Protein AF-A0A0M3ILW9-F1 (afdb_monomer)

Secondary structure (DSSP, 8-state):
-HHHHHHTS-TTT--S-------TTHHHHHH---HHHHHHHHHHHHHHHHHHHHHHHHTT-TTT--EEEE-S---EE--EEEEGGGTS--TTEEEE-BSEEEEEESS-SS-HHHHHHHHTTTTTTSSEEEE-TTTS-GGG---S-TTS-SEEEEEPTTEEEESSGGG----SEE--S-TTSGGGPPPEEEESTTBPTT-------GGGHHHHHHHTT--SSS--TTS--S----SS-TTTTGGGBSSPPP---PPPPEEPEE--BTTB-PPP-EEE-STT-HHHHHHHHHHHHHSPPPPP-TTEEE-TTT--EEEEEETTEEEEEESSSTT-----EEEEEEGGGGSPP--GGGG--EEETTT---HHHHHHHHHHHHHTTEEEEE--S-TT-TTTTBGGGEEEEEHHHIIIIIHHHHHHHHHHHHHHSEEEEEEEEE--SS-SSSPPPHHHHHHH--STTGGG--SEEEEEEEEETT--B-TTSSSBSSGGGEEEEEEEEE--S--SS---HHHHHHHTB--HHHHHHHH-EEES--TTTS-HHHHHHHHH----S----

Sequence (561 aa):
MQIVEWLSLPKEERPHLIMAYFNQPDTIGHFRQLEQELDAQLIELDHLLNDLFTSLYSKDLLSCINILIVSDHGMQKLERRYYLNEYINTTGMIISSGVIARIRLADSGITLDELKQHFRCSNNGTQYRIYDNMHIPKRYHYAHSDRIGDLILEGMPGVILFGDKGSDVGVVADHGYDYLADSMHAIFYARGPDIKPKSLIEPFQNVELFNLIIDINSDIFSTDLLGLPNIFPNNGTYGRLHEVLINPPKKITHRQSMQLYKCSANGQSRPPRMTSCDIGCEKVAEEVTSSLSACPSVPSLNVTGFYPDVISYCHVSLCPVTVLLSMSRLDAHSLTIYEPLSVIDMQPQRSEVQMCTFLYDQFSVDCEQWNTKRYIATASRLRYHSLFTNTHSKYNNIDRVQTLLFDSFINGPFAHLQNLTQMCIRKYGRLMVITGNIFDYDNNGIADSNDVFRREVDGELLRERPSHIFRILLRCNDSRWSADNQTCRDVSETRALAFILPNVPDDLNCLEPMEYLFVNTARIRDIELLTGLEFFIDRNRYDENVAVRMRTYIQQNLWEC

Organism: Ascaris lumbricoides (NCBI:txid6252)

Radius of gyration: 26.8 Å; Cα contacts (8 Å, |Δi|>4): 1007; chains: 1; bounding box: 79×52×72 Å

Nearest PDB structures (foldseek):
  9ent-assembly1_A  TM=8.151E-01  e=5.413E-33  Rattus norvegicus
  6wfj-assembly2_BcB  TM=8.238E-01  e=2.172E-32  Homo sapiens
  6wet-assembly2_BaB  TM=8.317E-01  e=8.225E-32  Homo sapiens
  6wew-assembly2_BaB  TM=8.071E-01  e=2.172E-32  Homo sapiens
  6weu-assembly2_BbB  TM=8.023E-01  e=3.257E-32  Homo sapiens

Structure (mmCIF, N/CA/C/O backbone):
data_AF-A0A0M3ILW9-F1
#
_entry.id   AF-A0A0M3ILW9-F1
#
loop_
_atom_site.group_PDB
_atom_site.id
_atom_site.type_symbol
_atom_site.label_atom_id
_atom_site.label_alt_id
_atom_site.label_comp_id
_atom_site.label_asym_id
_atom_site.label_entity_id
_atom_site.label_seq_id
_atom_site.pdbx_PDB_ins_code
_atom_site.Cartn_x
_atom_site.Cartn_y
_atom_site.Cartn_z
_atom_site.occupancy
_atom_site.B_iso_or_equiv
_atom_site.auth_seq_id
_atom_site.auth_comp_id
_atom_site.auth_asym_id
_atom_site.auth_atom_id
_atom_site.pdbx_PDB_model_num
ATOM 1 N N . MET A 1 1 ? -36.912 -5.593 23.722 1.00 84.56 1 MET A N 1
ATOM 2 C CA . MET A 1 1 ? -35.552 -5.291 23.215 1.00 84.56 1 MET A CA 1
ATOM 3 C C . MET A 1 1 ? -35.726 -4.436 21.974 1.00 84.56 1 MET A C 1
ATOM 5 O O . MET A 1 1 ? -36.357 -4.890 21.023 1.00 84.56 1 MET A O 1
ATOM 9 N N . GLN A 1 2 ? -35.187 -3.215 21.997 1.00 93.50 2 GLN A N 1
ATOM 10 C CA . GLN A 1 2 ? -35.530 -2.132 21.066 1.00 93.50 2 GLN A CA 1
ATOM 11 C C . GLN A 1 2 ? -35.416 -2.505 19.575 1.00 93.50 2 GLN A C 1
ATOM 13 O O . GLN A 1 2 ? -36.293 -2.151 18.792 1.00 93.50 2 GLN A O 1
ATOM 18 N N . ILE A 1 3 ? -34.385 -3.267 19.186 1.00 95.31 3 ILE A N 1
ATOM 19 C CA . ILE A 1 3 ? -34.178 -3.717 17.795 1.00 95.31 3 ILE A CA 1
ATOM 20 C C . ILE A 1 3 ? -35.387 -4.513 17.281 1.00 95.31 3 ILE A C 1
ATOM 22 O O . ILE A 1 3 ? -35.887 -4.264 16.186 1.00 95.31 3 ILE A O 1
ATOM 26 N N . VAL A 1 4 ? -35.890 -5.454 18.084 1.00 94.19 4 VAL A N 1
ATOM 27 C CA . VAL A 1 4 ? -37.041 -6.296 17.715 1.00 94.19 4 VAL A CA 1
ATOM 28 C C . VAL A 1 4 ? -38.329 -5.479 17.678 1.00 94.19 4 VAL A C 1
ATOM 30 O O . VAL A 1 4 ? -39.186 -5.733 16.834 1.00 94.19 4 VAL A O 1
ATOM 33 N N . GLU A 1 5 ? -38.465 -4.485 18.554 1.00 94.44 5 GLU A N 1
ATOM 34 C CA . GLU A 1 5 ? -39.609 -3.568 18.553 1.00 94.44 5 GLU A CA 1
ATOM 35 C C . GLU A 1 5 ? -39.641 -2.727 17.274 1.00 94.44 5 GLU A C 1
ATOM 37 O O . GLU A 1 5 ? -40.677 -2.682 16.615 1.00 94.44 5 GLU A O 1
ATOM 42 N N . TRP A 1 6 ? -38.503 -2.161 16.856 1.00 96.06 6 TRP A N 1
ATOM 43 C CA . TRP A 1 6 ? -38.390 -1.439 15.585 1.00 96.06 6 TRP A CA 1
ATOM 44 C C . TRP A 1 6 ? -38.726 -2.318 14.381 1.00 96.06 6 TRP A C 1
ATOM 46 O O . TRP A 1 6 ? -39.515 -1.915 13.530 1.00 96.06 6 TRP A O 1
ATOM 56 N N . LEU A 1 7 ? -38.202 -3.546 14.329 1.00 94.44 7 LEU A N 1
ATOM 57 C CA . LEU A 1 7 ? -38.516 -4.497 13.255 1.00 94.44 7 LEU A CA 1
ATOM 58 C C . LEU A 1 7 ? -39.979 -4.974 13.269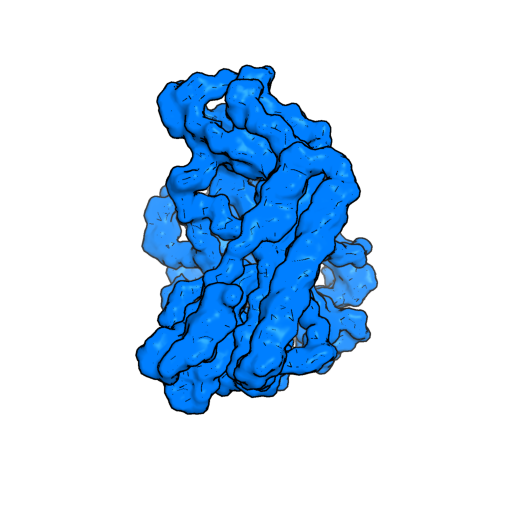 1.00 94.44 7 LEU A C 1
ATOM 60 O O . LEU A 1 7 ? -40.461 -5.496 12.265 1.00 94.44 7 LEU A O 1
ATOM 64 N N . SER A 1 8 ? -40.690 -4.787 14.383 1.00 91.75 8 SER A N 1
ATOM 65 C CA . SER A 1 8 ? -42.108 -5.135 14.528 1.00 91.75 8 SER A CA 1
ATOM 66 C C . SER A 1 8 ? -43.059 -3.980 14.184 1.00 91.75 8 SER A C 1
ATOM 68 O O . SER A 1 8 ? -44.271 -4.193 14.180 1.00 91.75 8 SER A O 1
ATOM 70 N N . LEU A 1 9 ? -42.547 -2.778 13.886 1.00 94.62 9 LEU A N 1
ATOM 71 C CA . LEU A 1 9 ? -43.369 -1.627 13.495 1.00 94.62 9 LEU A CA 1
ATOM 72 C C . LEU A 1 9 ? -44.159 -1.891 12.196 1.00 94.62 9 LEU A C 1
ATOM 74 O O . LEU A 1 9 ? -43.766 -2.759 11.397 1.00 94.62 9 LEU A O 1
ATOM 78 N N . PRO A 1 10 ? -45.258 -1.147 11.951 1.00 95.06 10 PRO A N 1
ATOM 79 C CA . PRO A 1 10 ? -45.924 -1.109 10.648 1.00 95.06 10 PRO A CA 1
ATOM 80 C C . PRO A 1 10 ? -44.927 -0.830 9.517 1.00 95.06 10 PRO A C 1
ATOM 82 O O . PRO A 1 10 ? -43.915 -0.165 9.732 1.00 95.06 10 PRO A O 1
ATOM 85 N N . LYS A 1 11 ? -45.199 -1.342 8.312 1.00 90.31 11 LYS A N 1
ATOM 86 C CA . LYS A 1 11 ? -44.262 -1.306 7.172 1.00 90.31 11 LYS A CA 1
ATOM 87 C C . LYS A 1 11 ? -43.762 0.112 6.864 1.00 90.31 11 LYS A C 1
ATOM 89 O O . LYS A 1 11 ? -42.618 0.288 6.476 1.00 90.31 11 LYS A O 1
ATOM 94 N N . GLU A 1 12 ? -44.625 1.094 7.048 1.00 92.81 12 GLU A N 1
ATOM 95 C CA . GLU A 1 12 ? -44.437 2.506 6.736 1.00 92.81 12 GLU A CA 1
ATOM 96 C C . GLU A 1 12 ? -43.508 3.215 7.735 1.00 92.81 12 GLU A C 1
ATOM 98 O O . GLU A 1 12 ? -42.917 4.236 7.401 1.00 92.81 12 GLU A O 1
ATOM 103 N N . GLU A 1 13 ? -43.365 2.668 8.945 1.00 94.12 13 GLU A N 1
ATOM 104 C CA . GLU A 1 13 ? -42.529 3.209 10.027 1.00 94.12 13 GLU A CA 1
ATOM 105 C C . GLU A 1 13 ? -41.302 2.332 10.317 1.00 94.12 13 GLU A C 1
ATOM 107 O O . GLU A 1 13 ? -40.385 2.740 11.031 1.00 94.12 13 GLU A O 1
ATOM 112 N N . ARG A 1 14 ? -41.285 1.105 9.787 1.00 93.00 14 ARG A N 1
ATOM 113 C CA . ARG A 1 14 ? -40.239 0.119 10.041 1.00 93.00 14 ARG A CA 1
ATOM 114 C C . ARG A 1 14 ? -38.926 0.538 9.369 1.00 93.00 14 ARG A C 1
ATOM 116 O O . ARG A 1 14 ? -38.893 0.666 8.146 1.00 93.00 14 ARG A O 1
ATOM 123 N N . PRO A 1 15 ? -37.824 0.694 10.121 1.00 91.25 15 PRO A N 1
ATOM 124 C CA . PRO A 1 15 ? -36.533 1.018 9.528 1.00 91.25 15 PRO A CA 1
ATOM 125 C C . PRO A 1 15 ? -35.975 -0.163 8.721 1.00 91.25 15 PRO A C 1
ATOM 127 O O . PRO A 1 15 ? -36.098 -1.319 9.127 1.00 91.25 15 PRO A O 1
ATOM 130 N N . HIS A 1 16 ? -35.310 0.143 7.603 1.00 85.56 16 HIS A N 1
ATOM 131 C CA . HIS A 1 16 ? -34.624 -0.847 6.759 1.00 85.56 16 HIS A CA 1
ATOM 132 C C . HIS A 1 16 ? -33.162 -1.089 7.166 1.00 85.56 16 HIS A C 1
ATOM 134 O O . HIS A 1 16 ? -32.611 -2.145 6.868 1.00 85.56 16 HIS A O 1
ATOM 140 N N . LEU A 1 17 ? -32.545 -0.139 7.878 1.00 89.81 17 LEU A N 1
ATOM 141 C CA . LEU A 1 17 ? -31.203 -0.256 8.444 1.00 89.81 17 LEU A CA 1
ATOM 142 C C . LEU A 1 17 ? -31.258 0.040 9.943 1.00 89.81 17 LEU A C 1
ATOM 144 O O . LEU A 1 17 ? -31.758 1.083 10.361 1.00 89.81 17 LEU A O 1
ATOM 148 N N . ILE A 1 18 ? -30.719 -0.878 10.743 1.00 93.50 18 ILE A N 1
ATOM 149 C CA . ILE A 1 18 ? -30.554 -0.720 12.187 1.00 93.50 18 ILE A CA 1
ATOM 150 C C . ILE A 1 18 ? -29.085 -0.976 12.504 1.00 93.50 18 ILE A C 1
ATOM 152 O O . ILE A 1 18 ? -28.564 -2.048 12.204 1.00 93.50 18 ILE A O 1
ATOM 156 N N . MET A 1 19 ? -28.430 -0.000 13.128 1.00 94.31 19 MET A N 1
ATOM 157 C CA . MET A 1 19 ? -27.077 -0.144 13.659 1.00 94.31 19 MET A CA 1
ATOM 158 C C . MET A 1 19 ? -27.148 -0.149 15.183 1.00 94.31 19 MET A C 1
ATOM 160 O O . MET A 1 19 ? -27.745 0.746 15.782 1.00 94.31 19 MET A O 1
ATOM 164 N N . ALA A 1 20 ? -26.553 -1.164 15.801 1.00 94.50 20 ALA A N 1
ATOM 165 C CA . ALA A 1 20 ? -26.444 -1.294 17.246 1.00 94.50 20 ALA A CA 1
ATOM 166 C C . ALA A 1 20 ? -24.970 -1.438 17.622 1.00 94.50 20 ALA A C 1
ATOM 168 O O . ALA A 1 20 ? -24.225 -2.141 16.944 1.00 94.50 20 ALA A O 1
ATOM 169 N N . TYR A 1 21 ? -24.567 -0.757 18.690 1.00 95.62 21 TYR A N 1
ATOM 170 C CA . TYR A 1 21 ? -23.192 -0.722 19.170 1.00 95.62 21 TYR A CA 1
ATOM 171 C C . TYR A 1 21 ? -23.144 -1.143 20.635 1.00 95.62 21 TYR A C 1
ATOM 173 O O . TYR A 1 21 ? -23.984 -0.725 21.436 1.00 95.62 21 TYR A O 1
ATOM 181 N N . PHE A 1 22 ? -22.133 -1.938 20.969 1.00 93.50 22 PHE A N 1
ATOM 182 C CA . PHE A 1 22 ? -21.813 -2.347 22.327 1.00 93.50 22 PHE A CA 1
ATOM 183 C C . PHE A 1 22 ? -20.371 -1.939 22.606 1.00 93.50 22 PHE A C 1
ATOM 185 O O . PHE A 1 22 ? -19.481 -2.254 21.830 1.00 93.50 22 PHE A O 1
ATOM 192 N N . ASN A 1 23 ? -20.139 -1.254 23.724 1.00 93.75 23 ASN A N 1
ATOM 193 C CA . ASN A 1 23 ? -18.802 -0.808 24.133 1.00 93.75 23 ASN A CA 1
ATOM 194 C C . ASN A 1 23 ? -17.935 -1.933 24.726 1.00 93.75 23 ASN A C 1
ATOM 196 O O . ASN A 1 23 ? -16.831 -1.683 25.199 1.00 93.75 23 ASN A O 1
ATOM 200 N N . GLN A 1 24 ? -18.468 -3.149 24.796 1.00 95.50 24 GLN A N 1
ATOM 201 C CA . GLN A 1 24 ? -17.767 -4.321 25.295 1.00 95.50 24 GLN A CA 1
ATOM 202 C C . GLN A 1 24 ? -17.450 -5.251 24.120 1.00 95.50 24 GLN A C 1
ATOM 204 O O . GLN A 1 24 ? -18.264 -5.339 23.200 1.00 95.50 24 GLN A O 1
ATOM 209 N N . PRO A 1 25 ? -16.313 -5.969 24.154 1.00 95.12 25 PRO A N 1
ATOM 210 C CA . PRO A 1 25 ? -15.388 -6.119 25.286 1.00 95.12 25 PRO A CA 1
ATOM 211 C C . PRO A 1 25 ? -14.289 -5.041 25.375 1.00 95.12 25 PRO A C 1
ATOM 213 O O . PRO A 1 25 ? -13.354 -5.181 26.160 1.00 95.12 25 PRO A O 1
ATOM 216 N N . ASP A 1 26 ? -14.374 -3.969 24.590 1.00 96.44 26 ASP A N 1
ATOM 217 C CA . ASP A 1 26 ? -13.344 -2.928 24.537 1.00 96.44 26 ASP A CA 1
ATOM 218 C C . ASP A 1 26 ? -13.049 -2.294 25.912 1.00 96.44 26 ASP A C 1
ATOM 220 O O . ASP A 1 26 ? -11.917 -2.314 26.405 1.00 96.44 26 ASP A O 1
ATOM 224 N N . THR A 1 27 ? -14.095 -1.836 26.609 1.00 95.31 27 THR A N 1
ATOM 225 C CA . THR A 1 27 ? -13.932 -1.169 27.910 1.00 95.31 27 THR A CA 1
ATOM 226 C C . THR A 1 27 ? -13.292 -2.084 28.959 1.00 95.31 27 THR A C 1
ATOM 228 O O . THR A 1 27 ? -12.423 -1.645 29.714 1.00 95.31 27 THR A O 1
ATOM 231 N N . ILE A 1 28 ? -13.711 -3.353 29.049 1.00 95.00 28 ILE A N 1
ATOM 232 C CA . ILE A 1 28 ? -13.092 -4.297 29.990 1.00 95.00 28 ILE A CA 1
ATOM 233 C C . ILE A 1 28 ? -11.630 -4.561 29.595 1.00 95.00 28 ILE A C 1
ATOM 235 O O . ILE A 1 28 ? -10.767 -4.568 30.474 1.00 95.00 28 ILE A O 1
ATOM 239 N N . GLY A 1 29 ? -11.342 -4.671 28.293 1.00 94.94 29 GLY A N 1
ATOM 240 C CA . GLY A 1 29 ? -9.998 -4.871 27.755 1.00 94.94 29 GLY A CA 1
ATOM 241 C C . GLY A 1 29 ? -9.030 -3.757 28.151 1.00 94.94 29 GLY A C 1
ATOM 242 O O . GLY A 1 29 ? -7.928 -4.039 28.616 1.00 94.94 29 GLY A O 1
ATOM 243 N N . HIS A 1 30 ? -9.460 -2.497 28.073 1.00 96.31 30 HIS A N 1
ATOM 244 C CA . HIS A 1 30 ? -8.621 -1.355 28.439 1.00 96.31 30 HIS A CA 1
ATOM 245 C C . HIS A 1 30 ? -8.239 -1.285 29.918 1.00 96.31 30 HIS A C 1
ATOM 247 O O . HIS A 1 30 ? -7.158 -0.790 30.233 1.00 96.31 30 HIS A O 1
ATOM 253 N N . PHE A 1 31 ? -9.101 -1.719 30.843 1.00 94.00 31 PHE A N 1
ATOM 254 C CA . PHE A 1 31 ? -8.945 -1.388 32.269 1.00 94.00 31 PHE A CA 1
ATOM 255 C C . PHE A 1 31 ? -8.770 -2.590 33.199 1.00 94.00 31 PHE A C 1
ATOM 257 O O . PHE A 1 31 ? -8.373 -2.406 34.353 1.00 94.00 31 PHE A O 1
ATOM 264 N N . ARG A 1 32 ? -9.058 -3.814 32.749 1.00 89.44 32 ARG A N 1
ATOM 265 C CA . ARG A 1 32 ? -8.994 -5.013 33.595 1.00 89.44 32 ARG A CA 1
ATOM 266 C C . ARG A 1 32 ? -7.815 -5.896 33.228 1.00 89.44 32 ARG A C 1
ATOM 268 O O . ARG A 1 32 ? -7.541 -6.154 32.065 1.00 89.44 32 ARG A O 1
ATOM 275 N N . GLN A 1 33 ? -7.102 -6.360 34.251 1.00 79.75 33 GLN A N 1
ATOM 276 C CA . GLN A 1 33 ? -5.898 -7.178 34.074 1.00 79.75 33 GLN A CA 1
ATOM 277 C C . GLN A 1 33 ? -6.180 -8.680 34.116 1.00 79.75 33 GLN A C 1
ATOM 279 O O . GLN A 1 33 ? -5.355 -9.459 33.637 1.00 79.75 33 GLN A O 1
ATOM 284 N N . LEU A 1 34 ? -7.289 -9.092 34.736 1.00 84.12 34 LEU A N 1
ATOM 285 C CA . LEU A 1 34 ? -7.617 -10.499 34.922 1.00 84.12 34 LEU A CA 1
ATOM 286 C C . LEU A 1 34 ? -8.376 -11.015 33.701 1.00 84.12 34 LEU A C 1
ATOM 288 O O . LEU A 1 34 ? -9.465 -10.543 33.394 1.00 84.12 34 LEU A O 1
ATOM 292 N N . GLU A 1 35 ? -7.823 -12.037 33.054 1.00 84.50 35 GLU A N 1
ATOM 293 C CA . GLU A 1 35 ? -8.426 -12.711 31.894 1.00 84.50 35 GLU A CA 1
ATOM 294 C C . GLU A 1 35 ? -9.858 -13.199 32.182 1.00 84.50 35 GLU A C 1
ATOM 296 O O . GLU A 1 35 ? -10.750 -13.044 31.359 1.00 84.50 35 GLU A O 1
ATOM 301 N N . GLN A 1 36 ? -10.122 -13.641 33.416 1.00 89.88 36 GLN A N 1
ATOM 302 C CA . GLN A 1 36 ? -11.451 -14.069 33.870 1.00 89.88 36 GLN A CA 1
ATOM 303 C C . GLN A 1 36 ? -12.523 -12.969 33.780 1.00 89.88 36 GLN A C 1
ATOM 305 O O . GLN A 1 36 ? -13.698 -13.277 33.591 1.00 89.88 36 GLN A O 1
ATOM 310 N N . GLU A 1 37 ? -12.149 -11.693 33.941 1.00 90.75 37 GLU A N 1
ATOM 311 C CA . GLU A 1 37 ? -13.091 -10.573 33.809 1.00 90.75 37 GLU A CA 1
ATOM 312 C C . GLU A 1 37 ? -13.478 -10.351 32.340 1.00 90.75 37 GLU A C 1
ATOM 314 O O . GLU A 1 37 ? -14.636 -10.048 32.048 1.00 90.75 37 GLU A O 1
ATOM 319 N N . LEU A 1 38 ? -12.529 -10.547 31.418 1.00 91.31 38 LEU A N 1
ATOM 320 C CA . LEU A 1 38 ? -12.784 -10.515 29.979 1.00 91.31 38 LEU A CA 1
ATOM 321 C C . LEU A 1 38 ? -13.666 -11.697 29.559 1.00 91.31 38 LEU A C 1
ATOM 323 O O . LEU A 1 38 ? -14.674 -11.481 28.891 1.00 91.31 38 LEU A O 1
ATOM 327 N N . ASP A 1 39 ? -13.351 -12.913 30.009 1.00 92.69 39 ASP A N 1
ATOM 328 C CA . ASP A 1 39 ? -14.150 -14.112 29.726 1.00 92.69 39 ASP A CA 1
ATOM 329 C C . ASP A 1 39 ? -15.600 -13.951 30.195 1.00 92.69 39 ASP A C 1
ATOM 331 O O . ASP A 1 39 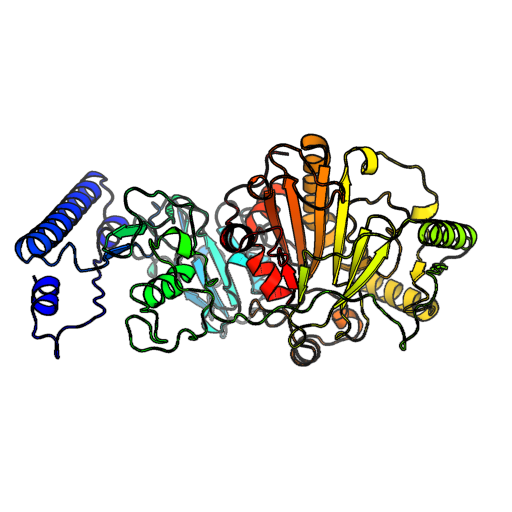? -16.539 -14.232 29.450 1.00 92.69 39 ASP A O 1
ATOM 335 N N . ALA A 1 40 ? -15.798 -13.443 31.415 1.00 94.50 40 ALA A N 1
ATOM 336 C CA . ALA A 1 40 ? -17.130 -13.163 31.940 1.00 94.50 40 ALA A CA 1
ATOM 337 C C . ALA A 1 40 ? -17.881 -12.143 31.069 1.00 94.50 40 ALA A C 1
ATOM 339 O O . ALA A 1 40 ? -19.057 -12.335 30.765 1.00 94.50 40 ALA A O 1
ATOM 340 N N . GLN A 1 41 ? -17.204 -11.083 30.616 1.00 94.94 41 GLN A N 1
ATOM 341 C CA . GLN A 1 41 ? -17.810 -10.080 29.743 1.00 94.94 41 GLN A CA 1
ATOM 342 C C . GLN A 1 41 ? -18.164 -10.638 28.355 1.00 94.94 41 GLN A C 1
ATOM 344 O O . GLN A 1 41 ? -19.183 -10.241 27.786 1.00 94.94 41 GLN A O 1
ATOM 349 N N . LEU A 1 42 ? -17.356 -11.555 27.817 1.00 94.38 42 LEU A N 1
ATOM 350 C CA . LEU A 1 42 ? -17.643 -12.248 26.560 1.00 94.38 42 LEU A CA 1
ATOM 351 C C . LEU A 1 42 ? -18.854 -13.181 26.693 1.00 94.38 42 LEU A C 1
ATOM 353 O O . LEU A 1 42 ? -19.689 -13.208 25.793 1.00 94.38 42 LEU A O 1
ATOM 357 N N . ILE A 1 43 ? -18.996 -13.880 27.823 1.00 96.31 43 ILE A N 1
ATOM 358 C CA . ILE A 1 43 ? -20.178 -14.707 28.119 1.00 96.31 43 ILE A CA 1
ATOM 359 C C . ILE A 1 43 ? -21.448 -13.845 28.170 1.00 96.31 43 ILE A C 1
ATOM 361 O O . ILE A 1 43 ? -22.463 -14.214 27.586 1.00 96.31 43 ILE A O 1
ATOM 365 N N . GLU A 1 44 ? -21.399 -12.676 28.813 1.00 95.69 44 GLU A N 1
ATOM 366 C CA . GLU A 1 44 ? -22.542 -11.750 28.847 1.00 95.69 44 GLU A CA 1
ATOM 367 C C . GLU A 1 44 ? -22.918 -11.229 27.447 1.00 95.69 44 GLU A C 1
ATOM 369 O O . GLU A 1 44 ? -24.100 -11.109 27.121 1.00 95.69 44 GLU A O 1
ATOM 374 N N . LEU A 1 45 ? -21.928 -10.957 26.587 1.00 95.25 45 LEU A N 1
ATOM 375 C CA . LEU A 1 45 ? -22.179 -10.574 25.193 1.00 95.25 45 LEU A CA 1
ATOM 376 C C . LEU A 1 45 ? -22.806 -11.718 24.387 1.00 95.25 45 LEU A C 1
ATOM 378 O O . LEU A 1 45 ? -23.732 -11.476 23.612 1.00 95.25 45 LEU A O 1
ATOM 382 N N . ASP A 1 46 ? -22.346 -12.953 24.586 1.00 96.25 46 ASP A N 1
ATOM 383 C CA . ASP A 1 46 ? -22.928 -14.135 23.945 1.00 96.25 46 ASP A CA 1
ATOM 384 C C . ASP A 1 46 ? -24.383 -14.358 24.387 1.00 96.25 46 ASP A C 1
ATOM 386 O O . ASP A 1 46 ? -25.264 -14.533 23.543 1.00 96.25 46 ASP A O 1
ATOM 390 N N . HIS A 1 47 ? -24.677 -14.235 25.687 1.00 96.81 47 HIS A N 1
ATOM 391 C CA . HIS A 1 47 ? -26.048 -14.291 26.203 1.00 96.81 47 HIS A CA 1
ATOM 392 C C . HIS A 1 47 ? -26.943 -13.214 25.579 1.00 96.81 47 HIS A C 1
ATOM 394 O O . HIS A 1 47 ? -28.060 -13.510 25.151 1.00 96.81 47 HIS A O 1
ATOM 400 N N . LEU A 1 48 ? -26.447 -11.980 25.458 1.00 94.88 48 LEU A N 1
ATOM 401 C CA . LEU A 1 48 ? -27.187 -10.885 24.835 1.00 94.88 48 LEU A CA 1
ATOM 402 C C . LEU A 1 48 ? -27.482 -11.154 23.352 1.00 94.88 48 LEU A C 1
ATOM 404 O O . LEU A 1 48 ? -28.592 -10.895 22.876 1.00 94.88 48 LEU A O 1
ATOM 408 N N . LEU A 1 49 ? -26.508 -11.696 22.615 1.00 95.25 49 LEU A N 1
ATOM 409 C CA . LEU A 1 49 ? -26.717 -12.123 21.233 1.00 95.25 49 LEU A CA 1
ATOM 410 C C . LEU A 1 49 ? -27.742 -13.259 21.166 1.00 95.25 49 LEU A C 1
ATOM 412 O O . LEU A 1 49 ? -28.653 -13.203 20.339 1.00 95.25 49 LEU A O 1
ATOM 416 N N . ASN A 1 50 ? -27.654 -14.253 22.049 1.00 96.56 50 ASN A N 1
ATOM 417 C CA . ASN A 1 50 ? -28.619 -15.345 22.119 1.00 96.56 50 ASN A CA 1
ATOM 418 C C . ASN A 1 50 ? -30.048 -14.840 22.383 1.00 96.56 50 ASN A C 1
ATOM 420 O O . ASN A 1 50 ? -30.986 -15.285 21.715 1.00 96.56 50 ASN A O 1
ATOM 424 N N . ASP A 1 51 ? -30.226 -13.874 23.283 1.00 96.19 51 ASP A N 1
ATOM 425 C CA . ASP A 1 51 ? -31.522 -13.241 23.546 1.00 96.19 51 ASP A CA 1
ATOM 426 C C . ASP A 1 51 ? -32.054 -12.503 22.310 1.00 96.19 51 ASP A C 1
ATOM 428 O O . ASP A 1 51 ? -33.247 -12.600 21.982 1.00 96.19 51 ASP A O 1
ATOM 432 N N . LEU A 1 52 ? -31.172 -11.815 21.574 1.00 95.62 52 LEU A N 1
ATOM 433 C CA . LEU A 1 52 ? -31.515 -11.156 20.315 1.00 95.62 52 LEU A CA 1
ATOM 434 C C . LEU A 1 52 ? -31.976 -12.164 19.260 1.00 95.62 52 LEU A C 1
ATOM 436 O O . LEU A 1 52 ? -33.068 -12.015 18.703 1.00 95.62 52 LEU A O 1
ATOM 440 N N . PHE A 1 53 ? -31.190 -13.212 19.017 1.00 96.50 53 PHE A N 1
ATOM 441 C CA . PHE A 1 53 ? -31.517 -14.255 18.047 1.00 96.50 53 PHE A CA 1
ATOM 442 C C . PHE A 1 53 ? -32.792 -15.019 18.425 1.00 96.50 53 PHE A C 1
ATOM 444 O O . PHE A 1 53 ? -33.634 -15.261 17.558 1.00 96.50 53 PHE A O 1
ATOM 451 N N . THR A 1 54 ? -32.982 -15.330 19.708 1.00 97.00 54 THR A N 1
ATOM 452 C CA . THR A 1 54 ? -34.192 -15.991 20.223 1.00 97.00 54 THR A CA 1
ATOM 453 C C . THR A 1 54 ? -35.426 -15.118 20.011 1.00 97.00 54 THR A C 1
ATOM 455 O O . THR A 1 54 ? -36.455 -15.593 19.525 1.00 97.00 54 THR A O 1
ATOM 458 N N . SER A 1 55 ? -35.320 -13.820 20.300 1.00 96.25 55 SER A N 1
ATOM 459 C CA . SER A 1 55 ? -36.417 -12.869 20.111 1.00 96.25 55 SER A CA 1
ATOM 460 C C . SER A 1 55 ? -36.783 -12.711 18.633 1.00 96.25 55 SER A C 1
ATOM 462 O O . SER A 1 55 ? -37.964 -12.763 18.287 1.00 96.25 55 SER A O 1
ATOM 464 N N . LEU A 1 56 ? -35.786 -12.584 17.749 1.00 96.12 56 LEU A N 1
ATOM 465 C CA . LEU A 1 56 ? -35.986 -12.516 16.297 1.00 96.12 56 LEU A CA 1
ATOM 466 C C . LEU A 1 56 ? -36.630 -13.792 15.750 1.00 96.12 56 LEU A C 1
ATOM 468 O O . LEU A 1 56 ? -37.513 -13.719 14.895 1.00 96.12 56 LEU A O 1
ATOM 472 N N . TYR A 1 57 ? -36.208 -14.954 16.249 1.00 96.06 57 TYR A N 1
ATOM 473 C CA . TYR A 1 57 ? -36.790 -16.239 15.880 1.00 96.06 57 TYR A CA 1
ATOM 474 C C . TYR A 1 57 ? -38.252 -16.346 16.328 1.00 96.06 57 TYR A C 1
ATOM 476 O O . TYR A 1 57 ? -39.109 -16.665 15.515 1.00 96.06 57 TYR A O 1
ATOM 484 N N . SER A 1 58 ? -38.573 -15.988 17.577 1.00 95.94 58 SER A N 1
ATOM 485 C CA . SER A 1 58 ? -39.951 -16.051 18.103 1.00 95.94 58 SER A CA 1
ATOM 486 C C . SER A 1 58 ? -40.951 -15.117 17.405 1.00 95.94 58 SER A C 1
ATOM 488 O O . SER A 1 58 ? -42.158 -15.235 17.609 1.00 95.94 58 SER A O 1
ATOM 490 N N . LYS A 1 59 ? -40.446 -14.155 16.626 1.00 94.62 59 LYS A N 1
ATOM 491 C CA . LYS A 1 59 ? -41.225 -13.174 15.864 1.00 94.62 59 LYS A CA 1
ATOM 492 C C . LYS A 1 59 ? -41.240 -13.474 14.363 1.00 94.62 59 LYS A C 1
ATOM 494 O O . LYS A 1 59 ? -41.707 -12.631 13.605 1.00 94.62 59 LYS A O 1
ATOM 499 N N . ASP A 1 60 ? -40.696 -14.618 13.937 1.00 94.25 60 ASP A N 1
ATOM 500 C CA . ASP A 1 60 ? -40.542 -15.003 12.526 1.00 94.25 60 ASP A CA 1
ATOM 501 C C . ASP A 1 60 ? -39.747 -13.975 11.688 1.00 94.25 60 ASP A C 1
ATOM 503 O O . ASP A 1 60 ? -39.898 -13.865 10.471 1.00 94.25 60 ASP A O 1
ATOM 507 N N . LEU A 1 61 ? -38.868 -13.204 12.340 1.00 93.81 61 LEU A N 1
ATOM 508 C CA . LEU A 1 61 ? -38.048 -12.174 11.696 1.00 93.81 61 LEU A CA 1
ATOM 509 C C . LEU A 1 61 ? -36.689 -12.712 11.252 1.00 93.81 61 LEU A C 1
ATOM 511 O O . LEU A 1 61 ? -36.121 -12.214 10.284 1.00 93.81 61 LEU A O 1
ATOM 515 N N . LEU A 1 62 ? -36.159 -13.729 11.939 1.00 92.56 62 LEU A N 1
ATOM 516 C CA . LEU A 1 62 ? -34.780 -14.190 11.747 1.00 92.56 62 LEU A CA 1
ATOM 517 C C . LEU A 1 62 ? -34.481 -14.700 10.324 1.00 92.56 62 LEU A C 1
ATOM 519 O O . LEU A 1 62 ? -33.340 -14.622 9.875 1.00 92.56 62 LEU A O 1
ATOM 523 N N . SER A 1 63 ? -35.478 -15.226 9.609 1.00 90.75 63 SER A N 1
ATOM 524 C CA . SER A 1 63 ? -35.342 -15.659 8.209 1.00 90.75 63 SER A CA 1
ATOM 525 C C . SER A 1 63 ? -35.480 -14.526 7.190 1.00 90.75 63 SER A C 1
ATOM 527 O O . SER A 1 63 ? -35.215 -14.742 6.012 1.00 90.75 63 SER A O 1
ATOM 529 N N . CYS A 1 64 ? -35.919 -13.345 7.624 1.00 89.69 64 CYS A N 1
ATOM 530 C CA . CYS A 1 64 ? -36.314 -12.238 6.755 1.00 89.69 64 CYS A CA 1
ATOM 531 C C . CYS A 1 64 ? -35.302 -11.088 6.743 1.00 89.69 64 CYS A C 1
ATOM 533 O O . CYS A 1 64 ? -35.450 -10.169 5.944 1.00 89.69 64 CYS A O 1
ATOM 535 N N . ILE A 1 65 ? -34.306 -11.105 7.633 1.00 91.69 65 ILE A N 1
ATOM 536 C CA . ILE A 1 65 ? -33.340 -10.014 7.786 1.00 91.69 65 ILE A CA 1
ATOM 537 C C . ILE A 1 65 ? -31.911 -10.491 7.543 1.00 91.69 65 ILE A C 1
ATOM 539 O O . ILE A 1 65 ? -31.553 -11.623 7.873 1.00 91.69 65 ILE A O 1
ATOM 543 N N . ASN A 1 66 ? -31.089 -9.594 7.003 1.00 93.12 66 ASN A N 1
ATOM 544 C CA . ASN A 1 66 ? -29.642 -9.752 6.973 1.00 93.12 66 ASN A CA 1
ATOM 545 C C . ASN A 1 66 ? -29.045 -9.128 8.240 1.00 93.12 66 ASN A C 1
ATOM 547 O O . ASN A 1 66 ? -29.365 -7.999 8.600 1.00 93.12 66 ASN A O 1
ATOM 551 N N . ILE A 1 67 ? -28.191 -9.882 8.922 1.00 95.12 67 ILE A N 1
ATOM 552 C CA . ILE A 1 67 ? -27.506 -9.513 10.158 1.00 95.12 67 ILE A CA 1
ATOM 553 C C . ILE A 1 67 ? -26.011 -9.600 9.880 1.00 95.12 67 ILE A C 1
ATOM 555 O O . ILE A 1 67 ? -25.518 -10.655 9.474 1.00 95.12 67 ILE A O 1
ATOM 559 N N . LEU A 1 68 ? -25.308 -8.499 10.126 1.00 95.88 68 LEU A N 1
ATOM 560 C CA . LEU A 1 68 ? -23.852 -8.427 10.125 1.00 95.88 68 LEU A CA 1
ATOM 561 C C . LEU A 1 68 ? -23.390 -8.186 11.567 1.00 95.88 68 LEU A C 1
ATOM 563 O O . LEU A 1 68 ? -23.900 -7.284 12.229 1.00 95.88 68 LEU A O 1
ATOM 567 N N . ILE A 1 69 ? -22.447 -8.990 12.049 1.00 97.12 69 ILE A N 1
ATOM 568 C CA . ILE A 1 69 ? -21.777 -8.808 13.341 1.00 97.12 69 ILE A CA 1
ATOM 569 C C . ILE A 1 69 ? -20.319 -8.508 13.034 1.00 97.12 69 ILE A C 1
ATOM 571 O O . ILE A 1 69 ? -19.631 -9.328 12.427 1.00 97.12 69 ILE A O 1
ATOM 575 N N . VAL A 1 70 ? -19.864 -7.326 13.431 1.00 96.94 70 VAL A N 1
ATOM 576 C CA . VAL A 1 70 ? -18.518 -6.826 13.144 1.00 96.94 70 VAL A CA 1
ATOM 577 C C . VAL A 1 70 ? -17.887 -6.248 14.404 1.00 96.94 70 VAL A C 1
ATOM 579 O O . VAL A 1 70 ? -18.604 -5.918 15.346 1.00 96.94 70 VAL A O 1
ATOM 582 N N . SER A 1 71 ? -16.563 -6.110 14.396 1.00 96.94 71 SER A N 1
ATOM 583 C CA . SER A 1 71 ? -15.835 -5.240 15.327 1.00 96.94 71 SER A CA 1
ATOM 584 C C . SER A 1 71 ? -15.139 -4.128 14.545 1.00 96.94 71 SER A C 1
ATOM 586 O O . SER A 1 71 ? -14.881 -4.264 13.347 1.00 96.94 71 SER A O 1
ATOM 588 N N . ASP A 1 72 ? -14.853 -3.022 15.211 1.00 96.62 72 ASP A N 1
ATOM 589 C CA . ASP A 1 72 ? -14.027 -1.931 14.701 1.00 96.62 72 ASP A CA 1
ATOM 590 C C . ASP A 1 72 ? -12.535 -2.289 14.713 1.00 96.62 72 ASP A C 1
ATOM 592 O O . ASP A 1 72 ? -11.834 -2.002 13.739 1.00 96.62 72 ASP A O 1
ATOM 596 N N . HIS A 1 73 ? -12.067 -2.955 15.769 1.00 97.62 73 HIS A N 1
ATOM 597 C CA . HIS A 1 73 ? -10.682 -3.406 15.932 1.00 97.62 73 HIS A CA 1
ATOM 598 C C . HIS A 1 73 ? -10.567 -4.605 16.890 1.00 97.62 73 HIS A C 1
ATOM 600 O O . HIS A 1 73 ? -11.563 -5.120 17.407 1.00 97.62 73 HIS A O 1
ATOM 606 N N . GLY A 1 74 ? -9.330 -5.072 17.082 1.00 97.00 74 GLY A N 1
ATOM 607 C CA . GLY A 1 74 ? -8.940 -5.971 18.168 1.00 97.00 74 GLY A CA 1
ATOM 608 C C . GLY A 1 74 ? -8.410 -5.219 19.401 1.00 97.00 74 GLY A C 1
ATOM 609 O O . GLY A 1 74 ? -8.737 -4.054 19.614 1.00 97.00 74 GLY A O 1
ATOM 610 N N . MET A 1 75 ? -7.596 -5.881 20.226 1.00 96.94 75 MET A N 1
ATOM 611 C CA . MET A 1 75 ? -7.067 -5.347 21.488 1.00 96.94 75 MET A CA 1
ATOM 612 C C . MET A 1 75 ? -5.688 -5.945 21.795 1.00 96.94 75 MET A C 1
ATOM 614 O O . MET A 1 75 ? -5.492 -7.155 21.678 1.00 96.94 75 MET A O 1
ATOM 618 N N . GLN A 1 76 ? -4.734 -5.119 22.232 1.00 97.38 76 GLN A N 1
ATOM 619 C CA . GLN A 1 76 ? -3.363 -5.539 22.532 1.00 97.38 76 GLN A CA 1
ATOM 620 C C . GLN A 1 76 ? -2.961 -5.133 23.951 1.00 97.38 76 GLN A C 1
ATOM 622 O O . GLN A 1 76 ? -2.985 -3.961 24.320 1.00 97.38 76 GLN A O 1
ATOM 627 N N . LYS A 1 77 ? -2.514 -6.107 24.747 1.00 96.38 77 LYS A N 1
ATOM 628 C CA . LYS A 1 77 ? -1.993 -5.852 26.095 1.00 96.38 77 LYS A CA 1
ATOM 629 C C . LYS A 1 77 ? -0.738 -4.981 26.038 1.00 96.38 77 LYS A C 1
ATOM 631 O O . LYS A 1 77 ? 0.155 -5.243 25.233 1.00 96.38 77 LYS A O 1
ATOM 636 N N . LEU A 1 78 ? -0.671 -3.984 26.920 1.00 97.25 78 LEU A N 1
ATOM 637 C CA . LEU A 1 78 ? 0.456 -3.065 27.036 1.00 97.25 78 LEU A CA 1
ATOM 638 C C . LEU A 1 78 ? 1.550 -3.630 27.944 1.00 97.25 78 LEU A C 1
ATOM 640 O O . LEU A 1 78 ? 1.289 -4.151 29.029 1.00 97.25 78 LEU A O 1
ATOM 644 N N . GLU A 1 79 ? 2.792 -3.451 27.513 1.00 96.50 79 GLU A N 1
ATOM 645 C CA . GLU A 1 79 ? 4.006 -3.905 28.192 1.00 96.50 79 GLU A CA 1
ATOM 646 C C . GLU A 1 79 ? 4.948 -2.744 28.519 1.00 96.50 79 GLU A C 1
ATOM 648 O O . GLU A 1 79 ? 5.647 -2.774 29.536 1.00 96.50 79 GLU A O 1
ATOM 653 N N . ARG A 1 80 ? 4.975 -1.701 27.678 1.00 97.06 80 ARG A N 1
ATOM 654 C CA . ARG A 1 80 ? 5.919 -0.590 27.819 1.00 97.06 80 ARG A CA 1
ATOM 655 C C . ARG A 1 80 ? 5.284 0.763 27.518 1.00 97.06 80 ARG A C 1
ATOM 657 O O . ARG A 1 80 ? 4.481 0.904 26.602 1.00 97.06 80 ARG A O 1
ATOM 664 N N . ARG A 1 81 ? 5.699 1.771 28.290 1.00 97.69 81 ARG A N 1
ATOM 665 C CA . ARG A 1 81 ? 5.253 3.164 28.176 1.00 97.69 81 ARG A CA 1
ATOM 666 C C . ARG A 1 81 ? 6.440 4.080 27.947 1.00 97.69 81 ARG A C 1
ATOM 668 O O . ARG A 1 81 ? 7.466 3.913 28.608 1.00 97.69 81 ARG A O 1
ATOM 675 N N . TYR A 1 82 ? 6.269 5.050 27.062 1.00 97.38 82 TYR A N 1
ATOM 676 C CA . TYR A 1 82 ? 7.238 6.112 26.810 1.00 97.38 82 TYR A CA 1
ATOM 677 C C . TYR A 1 82 ? 6.612 7.474 27.096 1.00 97.38 82 TYR A C 1
ATOM 679 O O . TYR A 1 82 ? 5.471 7.717 26.716 1.00 97.38 82 TYR A O 1
ATOM 687 N N . TYR A 1 83 ? 7.375 8.366 27.726 1.00 97.56 83 TYR A N 1
ATOM 688 C CA . TYR A 1 83 ? 6.973 9.747 27.993 1.00 97.56 83 TYR A CA 1
ATOM 689 C C . TYR A 1 83 ? 7.883 10.687 27.205 1.00 97.56 83 TYR A C 1
ATOM 691 O O . TYR A 1 83 ? 9.073 10.783 27.493 1.00 97.56 83 TYR A O 1
ATOM 699 N N . LEU A 1 84 ? 7.356 11.347 26.174 1.00 96.25 84 LEU A N 1
ATOM 700 C CA . LEU A 1 84 ? 8.162 12.090 25.201 1.00 96.25 84 LEU A CA 1
ATOM 701 C C . LEU A 1 84 ? 8.942 13.246 25.839 1.00 96.25 84 LEU A C 1
ATOM 703 O O . LEU A 1 84 ? 10.079 13.500 25.442 1.00 96.25 84 LEU A O 1
ATOM 707 N N . ASN A 1 85 ? 8.392 13.884 26.874 1.00 96.12 85 ASN A N 1
ATOM 708 C CA . ASN A 1 85 ? 9.072 14.938 27.628 1.00 96.12 85 ASN A CA 1
ATOM 709 C C . ASN A 1 85 ? 10.324 14.475 28.403 1.00 96.12 85 ASN A C 1
ATOM 711 O O . ASN A 1 85 ? 11.099 15.315 28.857 1.00 96.12 85 ASN A O 1
ATOM 715 N N . GLU A 1 86 ? 10.540 13.165 28.563 1.00 95.62 86 GLU A N 1
ATOM 716 C CA . GLU A 1 86 ? 11.774 12.609 29.138 1.00 95.62 86 GLU A CA 1
ATOM 717 C C . GLU A 1 86 ? 12.904 12.495 28.094 1.00 95.62 86 GLU A C 1
ATOM 719 O O . GLU A 1 86 ? 14.068 12.353 28.468 1.00 95.62 86 GLU A O 1
ATOM 724 N N . TYR A 1 87 ? 12.584 12.594 26.796 1.00 91.56 87 TYR A N 1
ATOM 725 C CA . TYR A 1 87 ? 13.533 12.437 25.684 1.00 91.56 87 TYR A CA 1
ATOM 726 C C . TYR A 1 87 ? 13.754 13.726 24.880 1.00 91.56 87 TYR A C 1
ATOM 728 O O . TYR A 1 87 ? 14.856 13.940 24.370 1.00 91.56 87 TYR A O 1
ATOM 736 N N . ILE A 1 88 ? 12.730 14.579 24.764 1.00 93.38 88 ILE A N 1
ATOM 737 C CA . ILE A 1 88 ? 12.750 15.853 24.027 1.00 93.38 88 ILE A CA 1
ATOM 738 C C . ILE A 1 88 ? 12.121 16.985 24.842 1.00 93.38 88 ILE A C 1
ATOM 740 O O . ILE A 1 88 ? 11.285 16.757 25.714 1.00 93.38 88 ILE A O 1
ATOM 744 N N . ASN A 1 89 ? 12.469 18.232 24.513 1.00 94.19 89 ASN A N 1
ATOM 745 C CA . ASN A 1 89 ? 11.703 19.383 24.982 1.00 94.19 89 ASN A CA 1
ATOM 746 C C . ASN A 1 89 ? 10.390 19.475 24.192 1.00 94.19 89 ASN A C 1
ATOM 748 O O . ASN A 1 89 ? 10.410 19.764 23.000 1.00 94.19 89 ASN A O 1
ATOM 752 N N . THR A 1 90 ? 9.262 19.255 24.862 1.00 95.31 90 THR A N 1
ATOM 753 C CA . THR A 1 90 ? 7.921 19.260 24.257 1.00 95.31 90 THR A CA 1
ATOM 754 C C . THR A 1 90 ? 7.231 20.630 24.299 1.00 95.31 90 THR A C 1
ATOM 756 O O . THR A 1 90 ? 6.070 20.755 23.909 1.00 95.31 90 THR A O 1
ATOM 759 N N . THR A 1 91 ? 7.919 21.679 24.767 1.00 95.06 91 THR A N 1
ATOM 760 C CA . THR A 1 91 ? 7.369 23.044 24.821 1.00 95.06 91 THR A CA 1
ATOM 761 C C . THR A 1 91 ? 6.934 23.508 23.429 1.00 95.06 91 THR A C 1
ATOM 763 O O . THR A 1 91 ? 7.685 23.382 22.467 1.00 95.06 91 THR A O 1
ATOM 766 N N . GLY A 1 92 ? 5.718 24.052 23.317 1.00 94.81 92 GLY A N 1
ATOM 767 C CA . GLY A 1 92 ? 5.170 24.531 22.041 1.00 94.81 92 GLY A CA 1
ATOM 768 C C . GLY A 1 92 ? 4.785 23.419 21.053 1.00 94.81 92 GLY A C 1
ATOM 769 O O . GLY A 1 92 ? 4.505 23.708 19.891 1.00 94.81 92 GLY A O 1
ATOM 770 N N . MET A 1 93 ? 4.749 22.157 21.496 1.00 96.25 93 MET A N 1
ATOM 771 C CA . MET A 1 93 ? 4.218 21.028 20.730 1.00 96.25 93 MET A CA 1
ATOM 772 C C . MET A 1 93 ? 2.816 20.657 21.216 1.00 96.25 93 MET A C 1
ATOM 774 O O . MET A 1 93 ? 2.533 20.679 22.413 1.00 96.25 93 MET A O 1
ATOM 778 N N . ILE A 1 94 ? 1.943 20.264 20.289 1.00 95.75 94 ILE A N 1
ATOM 779 C CA . ILE A 1 94 ? 0.661 19.627 20.604 1.00 95.75 94 ILE A CA 1
ATOM 780 C C . ILE A 1 94 ? 0.846 18.127 20.397 1.00 95.75 94 ILE A C 1
ATOM 782 O O . ILE A 1 94 ? 1.106 17.685 19.278 1.00 95.75 94 ILE A O 1
ATOM 786 N N . ILE A 1 95 ? 0.723 17.356 21.478 1.00 96.19 95 ILE A N 1
ATOM 787 C CA . ILE A 1 95 ? 0.946 15.909 21.468 1.00 96.19 95 ILE A CA 1
ATOM 788 C C . ILE A 1 95 ? -0.377 15.195 21.736 1.00 96.19 95 ILE A C 1
ATOM 790 O O . ILE A 1 95 ? -0.982 15.355 22.794 1.00 96.19 95 ILE A O 1
ATOM 794 N N . SER A 1 96 ? -0.811 14.387 20.773 1.00 96.56 96 SER A N 1
ATOM 795 C CA . SER A 1 96 ? -1.875 13.401 20.957 1.00 96.56 96 SER A CA 1
ATOM 796 C C . SER A 1 96 ? -1.221 12.093 21.384 1.00 96.56 96 SER A C 1
ATOM 798 O O . SER A 1 96 ? -0.609 11.437 20.547 1.00 96.56 96 SER A O 1
ATOM 800 N N . SER A 1 97 ? -1.332 11.735 22.663 1.00 97.31 97 SER A N 1
ATOM 801 C CA . SER A 1 97 ? -0.849 10.460 23.213 1.00 97.31 97 SER A CA 1
ATOM 802 C C . SER A 1 97 ? -1.649 9.259 22.683 1.00 97.31 97 SER A C 1
ATOM 804 O O . SER A 1 97 ? -2.789 9.422 22.246 1.00 97.31 97 SER A O 1
ATOM 806 N N . GLY A 1 98 ? -1.065 8.064 22.756 1.00 97.31 98 GLY A N 1
ATOM 807 C CA . GLY A 1 98 ? -1.681 6.796 22.361 1.00 97.31 98 GLY A CA 1
ATOM 808 C C . GLY A 1 98 ? -0.653 5.810 21.810 1.00 97.31 98 GLY A C 1
ATOM 809 O O . GLY A 1 98 ? 0.552 6.078 21.809 1.00 97.31 98 GLY A O 1
ATOM 810 N N . VAL A 1 99 ? -1.119 4.655 21.333 1.00 97.94 99 VAL A N 1
ATOM 811 C CA . VAL A 1 99 ? -0.245 3.695 20.632 1.00 97.94 99 VAL A CA 1
ATOM 812 C C . VAL A 1 99 ? 0.242 4.243 19.292 1.00 97.94 99 VAL A C 1
ATOM 814 O O . VAL A 1 99 ? 1.335 3.904 18.860 1.00 97.94 99 VAL A O 1
ATOM 817 N N . ILE A 1 100 ? -0.521 5.161 18.690 1.00 97.38 100 ILE A N 1
ATOM 818 C CA . ILE A 1 100 ? -0.088 6.032 17.595 1.00 97.38 100 ILE A CA 1
ATOM 819 C C . ILE A 1 100 ? -0.056 7.466 18.122 1.00 97.38 100 ILE A C 1
ATOM 821 O O . ILE A 1 100 ? -1.055 8.192 18.068 1.00 97.38 100 ILE A O 1
ATOM 825 N N . ALA A 1 101 ? 1.087 7.881 18.664 1.00 97.12 101 ALA A N 1
ATOM 826 C CA . ALA A 1 101 ? 1.251 9.253 19.115 1.00 97.12 101 ALA A CA 1
ATOM 827 C C . ALA A 1 101 ? 1.476 10.191 17.925 1.00 97.12 101 ALA A C 1
ATOM 829 O O . ALA A 1 101 ? 2.145 9.847 16.951 1.00 97.12 101 ALA A O 1
ATOM 830 N N . ARG A 1 102 ? 0.914 11.397 17.999 1.00 97.06 102 ARG A N 1
ATOM 831 C CA . ARG A 1 102 ? 1.027 12.412 16.940 1.00 97.06 102 ARG A CA 1
ATOM 832 C C . ARG A 1 102 ? 1.535 13.711 17.520 1.00 97.06 102 ARG A C 1
ATOM 834 O O . ARG A 1 102 ? 1.021 14.168 18.543 1.00 97.06 102 ARG A O 1
ATOM 841 N N . ILE A 1 103 ? 2.512 14.305 16.852 1.00 96.94 103 ILE A N 1
ATOM 842 C CA . ILE A 1 103 ? 3.125 15.568 17.241 1.00 96.94 103 ILE A CA 1
ATOM 843 C C . ILE A 1 103 ? 2.796 16.602 16.174 1.00 96.94 103 ILE A C 1
ATOM 845 O O . ILE A 1 103 ? 3.108 16.415 15.000 1.00 96.94 103 ILE A O 1
ATOM 849 N N . ARG A 1 104 ? 2.194 17.713 16.595 1.00 96.31 104 ARG A N 1
ATOM 850 C CA . ARG A 1 104 ? 2.087 18.930 15.793 1.00 96.31 104 ARG A CA 1
ATOM 851 C C . ARG A 1 104 ? 2.990 20.007 16.384 1.00 96.31 104 ARG A C 1
ATOM 853 O O . ARG A 1 104 ? 2.878 20.334 17.569 1.00 96.31 104 ARG A O 1
ATOM 860 N N . LEU A 1 105 ? 3.858 20.567 15.556 1.00 95.00 105 LEU A N 1
ATOM 861 C CA . LEU A 1 105 ? 4.697 21.709 15.876 1.00 95.00 105 LEU A CA 1
ATOM 862 C C . LEU A 1 105 ? 3.828 22.970 15.793 1.00 95.00 105 LEU A C 1
ATOM 864 O O . LEU A 1 105 ? 3.353 23.350 14.725 1.00 95.00 105 LEU A O 1
ATOM 868 N N . ALA A 1 106 ? 3.570 23.595 16.942 1.00 92.06 106 ALA A N 1
ATOM 869 C CA . ALA A 1 106 ? 2.973 24.925 17.005 1.00 92.06 106 ALA A CA 1
ATOM 870 C C . ALA A 1 106 ? 4.112 25.946 17.164 1.00 92.06 106 ALA A C 1
ATOM 872 O O . ALA A 1 106 ? 4.952 26.074 16.278 1.00 92.06 106 ALA A O 1
ATOM 873 N N . ASP A 1 107 ? 4.227 26.594 18.318 1.00 91.38 107 ASP A N 1
ATOM 874 C CA . ASP A 1 107 ? 5.297 27.555 18.608 1.00 91.38 107 ASP A CA 1
ATOM 875 C C . ASP A 1 107 ? 6.493 26.880 19.303 1.00 91.38 107 ASP A C 1
ATOM 877 O O . ASP A 1 107 ? 6.991 27.341 20.329 1.00 91.38 107 ASP A O 1
ATOM 881 N N . SER A 1 108 ? 6.927 25.733 18.771 1.00 90.69 108 SER A N 1
ATOM 882 C CA . SER A 1 108 ? 7.961 24.885 19.393 1.00 90.69 108 SER A CA 1
ATOM 883 C C . SER A 1 108 ? 9.387 25.434 19.270 1.00 90.69 108 SER A C 1
ATOM 885 O O . SER A 1 108 ? 10.276 25.038 20.022 1.00 90.69 108 SER A O 1
ATOM 887 N N . GLY A 1 109 ? 9.622 26.339 18.315 1.00 92.19 109 GLY A N 1
ATOM 888 C CA . GLY A 1 109 ? 10.948 26.884 18.022 1.00 92.19 109 GLY A CA 1
ATOM 889 C C . GLY A 1 109 ? 11.913 25.904 17.343 1.00 92.19 109 GLY A C 1
ATOM 890 O O . GLY A 1 109 ? 13.067 26.275 17.146 1.00 92.19 109 GLY A O 1
ATOM 891 N N . ILE A 1 110 ? 11.458 24.699 16.973 1.00 94.00 110 ILE A N 1
ATOM 892 C CA . ILE A 1 110 ? 12.227 23.723 16.190 1.00 94.00 110 ILE A CA 1
ATOM 893 C C . ILE A 1 110 ? 11.520 23.389 14.876 1.00 94.00 110 ILE A C 1
ATOM 895 O O . ILE A 1 110 ? 10.304 23.527 14.735 1.00 94.00 110 ILE A O 1
ATOM 899 N N . THR A 1 111 ? 12.297 22.919 13.914 1.00 95.12 111 THR A N 1
ATOM 900 C CA . THR A 1 111 ? 11.820 22.427 12.621 1.00 95.12 111 THR A CA 1
ATOM 901 C C . THR A 1 111 ? 11.469 20.937 12.678 1.00 95.12 111 THR A C 1
ATOM 903 O O . THR A 1 111 ? 11.930 20.195 13.550 1.00 95.12 111 THR A O 1
ATOM 906 N N . LEU A 1 112 ? 10.680 20.467 11.706 1.00 94.38 112 LEU A N 1
ATOM 907 C CA . LEU A 1 112 ? 10.377 19.039 11.562 1.00 94.38 112 LEU A CA 1
ATOM 908 C C . LEU A 1 112 ? 11.642 18.204 11.319 1.00 94.38 112 LEU A C 1
ATOM 910 O O . LEU A 1 112 ? 11.749 17.097 11.837 1.00 94.38 112 LEU A O 1
ATOM 914 N N . ASP A 1 113 ? 12.616 18.725 10.572 1.00 94.75 113 ASP A N 1
ATOM 915 C CA . ASP A 1 113 ? 13.876 18.019 10.317 1.00 94.75 113 ASP A CA 1
ATOM 916 C C . ASP A 1 113 ? 14.711 17.846 11.593 1.00 94.75 113 ASP A C 1
ATOM 918 O O . ASP A 1 113 ? 15.253 16.764 11.828 1.00 94.75 113 ASP A O 1
ATOM 922 N N . GLU A 1 114 ? 14.754 18.862 12.461 1.00 94.62 114 GLU A N 1
ATOM 923 C CA . GLU A 1 114 ? 15.387 18.752 13.781 1.00 94.62 114 GLU A CA 1
ATOM 924 C C . GLU A 1 114 ? 14.676 17.713 14.659 1.00 94.62 114 GLU A C 1
ATOM 926 O O . GLU A 1 114 ? 15.339 16.872 15.271 1.00 94.62 114 GLU A O 1
ATOM 931 N N . LEU A 1 115 ? 13.335 17.708 14.673 1.00 95.19 115 LEU A N 1
ATOM 932 C CA . LEU A 1 115 ? 12.555 16.714 15.417 1.00 95.19 115 LEU A CA 1
ATOM 933 C C . LEU A 1 115 ? 12.808 15.288 14.901 1.00 95.19 115 LEU A C 1
ATOM 935 O O . LEU A 1 115 ? 13.058 14.380 15.696 1.00 95.19 115 LEU A O 1
ATOM 939 N N . LYS A 1 116 ? 12.787 15.089 13.576 1.00 95.31 116 LYS A N 1
ATOM 940 C CA . LYS A 1 116 ? 13.100 13.799 12.940 1.00 95.31 116 LYS A CA 1
ATOM 941 C C . LYS A 1 116 ? 14.485 13.317 13.343 1.00 95.31 116 LYS A C 1
ATOM 943 O O . LYS A 1 116 ? 14.636 12.160 13.722 1.00 95.31 116 LYS A O 1
ATOM 948 N N . GLN A 1 117 ? 15.487 14.195 13.323 1.00 93.56 117 GLN A N 1
ATOM 949 C CA . GLN A 1 117 ? 16.852 13.829 13.691 1.00 93.56 117 GLN A CA 1
ATOM 950 C C . GLN A 1 117 ? 16.984 13.412 15.165 1.00 93.56 117 GLN A C 1
ATOM 952 O O . GLN A 1 117 ? 17.842 12.585 15.480 1.00 93.56 117 GLN A O 1
ATOM 957 N N . HIS A 1 118 ? 16.136 13.924 16.059 1.00 92.88 118 HIS A N 1
ATOM 958 C CA . HIS A 1 118 ? 16.144 13.527 17.470 1.00 92.88 118 HIS A CA 1
ATOM 959 C C . HIS A 1 118 ? 15.641 12.095 17.688 1.00 92.88 118 HIS A C 1
ATOM 961 O O . HIS A 1 118 ? 16.158 11.381 18.545 1.00 92.88 118 HIS A O 1
ATOM 967 N N . PHE A 1 119 ? 14.655 11.659 16.900 1.00 94.25 119 PHE A N 1
ATOM 968 C CA . PHE A 1 119 ? 14.083 10.311 16.996 1.00 94.25 119 PHE A CA 1
ATOM 969 C C . PHE A 1 119 ? 14.680 9.298 16.018 1.00 94.25 119 PHE A C 1
ATOM 971 O O . PHE A 1 119 ? 14.455 8.093 16.180 1.00 94.25 119 PHE A O 1
ATOM 978 N N . ARG A 1 120 ? 15.425 9.764 15.012 1.00 94.19 120 ARG A N 1
ATOM 979 C CA . ARG A 1 120 ? 15.978 8.930 13.948 1.00 94.19 120 ARG A CA 1
ATOM 980 C C . ARG A 1 120 ? 16.763 7.756 14.524 1.00 94.19 120 ARG A C 1
ATOM 982 O O . ARG A 1 120 ? 17.721 7.942 15.270 1.00 94.19 120 ARG A O 1
ATOM 989 N N . CYS A 1 121 ? 16.353 6.548 14.148 1.00 94.56 121 CYS A N 1
ATOM 990 C CA . CYS A 1 121 ? 16.969 5.286 14.560 1.00 94.56 121 CYS A CA 1
ATOM 991 C C . CYS A 1 121 ? 17.080 5.098 16.087 1.00 94.56 121 CYS A C 1
ATOM 993 O O . CYS A 1 121 ? 17.860 4.276 16.557 1.00 94.56 121 CYS A O 1
ATOM 995 N N . SER A 1 122 ? 16.273 5.822 16.875 1.00 88.69 122 SER A N 1
ATOM 996 C CA . SER A 1 122 ? 16.300 5.828 18.350 1.00 88.69 122 SER A CA 1
ATOM 997 C C . SER A 1 122 ? 16.165 4.444 18.994 1.00 88.69 122 SER A C 1
ATOM 999 O O . SER A 1 122 ? 16.631 4.229 20.111 1.00 88.69 122 SER A O 1
ATOM 1001 N N . ASN A 1 123 ? 15.524 3.503 18.302 1.00 90.69 123 ASN A N 1
ATOM 1002 C CA . ASN A 1 123 ? 15.301 2.136 18.767 1.00 90.69 123 ASN A CA 1
ATOM 1003 C C . ASN A 1 123 ? 15.351 1.098 17.627 1.00 90.69 123 ASN A C 1
ATOM 1005 O O . ASN A 1 123 ? 14.845 -0.013 17.789 1.00 90.69 123 ASN A O 1
ATOM 1009 N N . ASN A 1 124 ? 15.922 1.465 16.474 1.00 93.00 124 ASN A N 1
ATOM 1010 C CA . ASN A 1 124 ? 15.915 0.667 15.237 1.00 93.00 124 ASN A CA 1
ATOM 1011 C C . ASN A 1 124 ? 14.514 0.136 14.848 1.00 93.00 124 ASN A C 1
ATOM 1013 O O . ASN A 1 124 ? 14.381 -0.984 14.367 1.00 93.00 124 ASN A O 1
ATOM 1017 N N . GLY A 1 125 ? 13.457 0.899 15.159 1.00 92.94 125 GLY A N 1
ATOM 1018 C CA . GLY A 1 125 ? 12.059 0.536 14.904 1.00 92.94 125 GLY A CA 1
ATOM 1019 C C . GLY A 1 125 ? 11.500 -0.633 15.725 1.00 92.94 125 GLY A C 1
ATOM 1020 O O . GLY A 1 125 ? 10.391 -1.078 15.450 1.00 92.94 125 GLY A O 1
ATOM 1021 N N . THR A 1 126 ? 12.226 -1.127 16.734 1.00 94.25 126 THR A N 1
ATOM 1022 C CA . THR A 1 126 ? 11.832 -2.295 17.549 1.00 94.25 126 THR A CA 1
ATOM 1023 C C . THR A 1 126 ? 10.842 -1.985 18.674 1.00 94.25 126 THR A C 1
ATOM 1025 O O . THR A 1 126 ? 10.282 -2.899 19.275 1.00 94.25 126 THR A O 1
ATOM 1028 N N . GLN A 1 127 ? 10.663 -0.712 19.024 1.00 96.06 127 GLN A N 1
ATOM 1029 C CA . GLN A 1 127 ? 9.785 -0.243 20.103 1.00 96.06 127 GLN A CA 1
ATOM 1030 C C . GLN A 1 127 ? 8.731 0.713 19.572 1.00 96.06 127 GLN A C 1
ATOM 1032 O O . GLN A 1 127 ? 7.561 0.603 19.918 1.00 96.06 127 GLN A O 1
ATOM 1037 N N . TYR A 1 128 ? 9.150 1.643 18.726 1.00 97.06 128 TYR A N 1
ATOM 1038 C CA . TYR A 1 128 ? 8.255 2.509 17.985 1.00 97.06 128 TYR A CA 1
ATOM 1039 C C . TYR A 1 128 ? 8.936 2.959 16.701 1.00 97.06 128 TYR A C 1
ATOM 1041 O O . TYR A 1 128 ? 10.162 3.103 16.644 1.00 97.06 128 TYR A O 1
ATOM 1049 N N . ARG A 1 129 ? 8.131 3.220 15.683 1.00 97.56 129 ARG A N 1
ATOM 1050 C CA . ARG A 1 129 ? 8.555 3.750 14.397 1.00 97.56 129 ARG A CA 1
ATOM 1051 C C . ARG A 1 129 ? 8.078 5.181 14.250 1.00 97.56 129 ARG A C 1
ATOM 1053 O O . ARG A 1 129 ? 7.020 5.543 14.755 1.00 97.56 129 ARG A O 1
ATOM 1060 N N . ILE A 1 130 ? 8.867 6.000 13.574 1.00 97.19 130 ILE A N 1
ATOM 1061 C CA . ILE A 1 130 ? 8.535 7.388 13.285 1.00 97.19 130 ILE A CA 1
ATOM 1062 C C . ILE A 1 130 ? 8.259 7.569 11.799 1.00 97.19 130 ILE A C 1
ATOM 1064 O O . ILE A 1 130 ? 8.944 6.982 10.954 1.00 97.19 130 ILE A O 1
ATOM 1068 N N . TYR A 1 131 ? 7.280 8.412 11.495 1.00 97.38 131 TYR A N 1
ATOM 1069 C CA . TYR A 1 131 ? 6.883 8.722 10.130 1.00 97.38 131 TYR A CA 1
ATOM 1070 C C . TYR A 1 131 ? 6.521 10.197 9.985 1.00 97.38 131 TYR A C 1
ATOM 1072 O O . TYR A 1 131 ? 5.811 10.755 10.820 1.00 97.38 131 TYR A O 1
ATOM 1080 N N . ASP A 1 132 ? 6.982 10.807 8.897 1.00 95.69 132 ASP A N 1
ATOM 1081 C CA . ASP A 1 132 ? 6.329 11.975 8.306 1.00 95.69 132 ASP A CA 1
ATOM 1082 C C . ASP A 1 132 ? 5.455 11.523 7.117 1.00 95.69 132 ASP A C 1
ATOM 1084 O O . ASP A 1 132 ? 5.379 10.330 6.795 1.00 95.69 132 ASP A O 1
ATOM 1088 N N . ASN A 1 133 ? 4.817 12.477 6.436 1.00 92.88 133 ASN A N 1
ATOM 1089 C CA . ASN A 1 133 ? 3.912 12.198 5.316 1.00 92.88 133 ASN A CA 1
ATOM 1090 C C . ASN A 1 133 ? 4.566 11.438 4.148 1.00 92.88 133 ASN A C 1
ATOM 1092 O O . ASN A 1 133 ? 3.870 10.719 3.434 1.00 92.88 133 ASN A O 1
ATOM 1096 N N . MET A 1 134 ? 5.882 11.582 3.953 1.00 92.44 134 MET A N 1
ATOM 1097 C CA . MET A 1 134 ? 6.613 10.926 2.865 1.00 92.44 134 MET A CA 1
ATOM 1098 C C . MET A 1 134 ? 7.110 9.529 3.247 1.00 92.44 134 MET A C 1
ATOM 1100 O O . MET A 1 134 ? 7.262 8.686 2.368 1.00 92.44 134 MET A O 1
ATOM 1104 N N . HIS A 1 135 ? 7.392 9.282 4.530 1.00 96.06 135 HIS A N 1
ATOM 1105 C CA . HIS A 1 135 ? 7.935 8.002 5.000 1.00 96.06 135 HIS A CA 1
ATOM 1106 C C . HIS A 1 135 ? 6.859 6.993 5.410 1.00 96.06 135 HIS A C 1
ATOM 1108 O O . HIS A 1 135 ? 7.157 5.801 5.503 1.00 96.06 135 HIS A O 1
ATOM 1114 N N . ILE A 1 136 ? 5.633 7.444 5.694 1.00 97.00 136 ILE A N 1
ATOM 1115 C CA . ILE A 1 136 ? 4.556 6.552 6.129 1.00 97.00 136 ILE A CA 1
ATOM 1116 C C . ILE A 1 136 ? 4.171 5.546 5.024 1.00 97.00 136 ILE A C 1
ATOM 1118 O O . ILE A 1 136 ? 4.009 5.942 3.864 1.00 97.00 136 ILE A O 1
ATOM 1122 N N . PRO A 1 137 ? 3.981 4.248 5.344 1.00 97.50 137 PRO A N 1
ATOM 1123 C CA . PRO A 1 137 ? 3.583 3.257 4.351 1.00 97.50 137 PRO A CA 1
ATOM 1124 C C . PRO A 1 137 ? 2.274 3.629 3.655 1.00 97.50 137 PRO A C 1
ATOM 1126 O O . PRO A 1 137 ? 1.241 3.835 4.295 1.00 97.50 137 PRO A O 1
ATOM 1129 N N . LYS A 1 138 ? 2.276 3.650 2.317 1.00 97.44 138 LYS A N 1
ATOM 1130 C CA . LYS A 1 138 ? 1.109 4.094 1.535 1.00 97.44 138 LYS A CA 1
ATOM 1131 C C . LYS A 1 138 ? -0.141 3.235 1.731 1.00 97.44 138 LYS A C 1
ATOM 1133 O O . LYS A 1 138 ? -1.247 3.744 1.587 1.00 97.44 138 LYS A O 1
ATOM 1138 N N . ARG A 1 139 ? 0.005 1.978 2.165 1.00 96.69 139 ARG A N 1
ATOM 1139 C CA . ARG A 1 139 ? -1.123 1.104 2.538 1.00 96.69 139 ARG A CA 1
ATOM 1140 C C . ARG A 1 139 ? -1.933 1.596 3.747 1.00 96.69 139 ARG A C 1
ATOM 1142 O O . ARG A 1 139 ? -3.010 1.055 3.989 1.00 96.69 139 ARG A O 1
ATOM 1149 N N . TYR A 1 140 ? -1.421 2.559 4.519 1.00 97.12 140 TYR A N 1
ATOM 1150 C CA . TYR A 1 140 ? -2.146 3.169 5.637 1.00 97.12 140 TYR A CA 1
ATOM 1151 C C . TYR A 1 140 ? -3.133 4.248 5.191 1.00 97.12 140 TYR A C 1
ATOM 1153 O O . TYR A 1 140 ? -4.108 4.478 5.896 1.00 97.12 140 TYR A O 1
ATOM 1161 N N . HIS A 1 141 ? -2.899 4.908 4.046 1.00 96.94 141 HIS A N 1
ATOM 1162 C CA . HIS A 1 141 ? -3.700 6.059 3.594 1.00 96.94 141 HIS A CA 1
ATOM 1163 C C . HIS A 1 141 ? -3.871 7.138 4.688 1.00 96.94 141 HIS A C 1
ATOM 1165 O O . HIS A 1 141 ? -4.939 7.727 4.844 1.00 96.94 141 HIS A O 1
ATOM 1171 N N . TYR A 1 142 ? -2.807 7.392 5.462 1.00 96.50 142 TYR A N 1
ATOM 1172 C CA . TYR A 1 142 ? -2.830 8.221 6.675 1.00 96.50 142 TYR A CA 1
ATOM 1173 C C . TYR A 1 142 ? -1.810 9.374 6.623 1.00 96.50 142 TYR A C 1
ATOM 1175 O O . TYR A 1 142 ? -0.949 9.496 7.487 1.00 96.50 142 TYR A O 1
ATOM 1183 N N . ALA A 1 143 ? -1.894 10.218 5.589 1.00 93.88 143 ALA A N 1
ATOM 1184 C CA . ALA A 1 143 ? -0.970 11.350 5.395 1.00 93.88 143 ALA A CA 1
ATOM 1185 C C . ALA A 1 143 ? -1.656 12.671 4.991 1.00 93.88 143 ALA A C 1
ATOM 1187 O O . ALA A 1 143 ? -1.233 13.748 5.400 1.00 93.88 143 ALA A O 1
ATOM 1188 N N . HIS A 1 144 ? -2.741 12.617 4.215 1.00 92.44 144 HIS A N 1
ATOM 1189 C CA . HIS A 1 144 ? -3.366 13.808 3.624 1.00 92.44 144 HIS A CA 1
ATOM 1190 C C . HIS A 1 144 ? -4.449 14.435 4.515 1.00 92.44 144 HIS A C 1
ATOM 1192 O O . HIS A 1 144 ? -5.639 14.424 4.194 1.00 92.44 144 HIS A O 1
ATOM 1198 N N . SER A 1 145 ? -4.047 14.948 5.681 1.00 92.38 145 SER A N 1
ATOM 1199 C CA . SER A 1 145 ? -4.919 15.737 6.560 1.00 92.38 145 SER A CA 1
ATOM 1200 C C . SER A 1 145 ? -4.123 16.513 7.607 1.00 92.38 145 SER A C 1
ATOM 1202 O O . SER A 1 145 ? -3.370 15.925 8.380 1.00 92.38 145 SER A O 1
ATOM 1204 N N . ASP A 1 146 ? -4.404 17.811 7.748 1.00 88.62 146 ASP A N 1
ATOM 1205 C CA . ASP A 1 146 ? -3.790 18.677 8.770 1.00 88.62 146 ASP A CA 1
ATOM 1206 C C . ASP A 1 146 ? -4.044 18.207 10.218 1.00 88.62 146 ASP A C 1
ATOM 1208 O O . ASP A 1 146 ? -3.384 18.658 11.157 1.00 88.62 146 ASP A O 1
ATOM 1212 N N . ARG A 1 147 ? -5.016 17.303 10.422 1.00 91.88 147 ARG A N 1
ATOM 1213 C CA . ARG A 1 147 ? -5.362 16.725 11.734 1.00 91.88 147 ARG A CA 1
ATOM 1214 C C . ARG A 1 147 ? -4.429 15.592 12.173 1.00 91.88 147 ARG A C 1
ATOM 1216 O O . ARG A 1 147 ? -4.530 15.160 13.319 1.00 91.88 147 ARG A O 1
ATOM 1223 N N . ILE A 1 148 ? -3.581 15.079 11.281 1.00 93.38 148 ILE A N 1
ATOM 1224 C CA . ILE A 1 148 ? -2.666 13.963 11.567 1.00 93.38 148 ILE A CA 1
ATOM 1225 C C . ILE A 1 148 ? -1.425 14.445 12.336 1.00 93.38 148 ILE A C 1
ATOM 1227 O O . ILE A 1 148 ? -0.876 13.691 13.133 1.00 93.38 148 ILE A O 1
ATOM 1231 N N . GLY A 1 149 ? -1.059 15.721 12.204 1.00 92.44 149 GLY A N 1
ATOM 1232 C CA . GLY A 1 149 ? 0.166 16.275 12.783 1.00 92.44 149 GLY A CA 1
ATOM 1233 C C . GLY A 1 149 ? 1.355 16.158 11.829 1.00 92.44 149 GLY A C 1
ATOM 1234 O O . GLY A 1 149 ? 1.220 15.646 10.723 1.00 92.44 149 GLY A O 1
ATOM 1235 N N . ASP A 1 150 ? 2.505 16.671 12.258 1.00 95.12 150 ASP A N 1
ATOM 1236 C CA . ASP A 1 150 ? 3.716 16.767 11.434 1.00 95.12 150 ASP A CA 1
ATOM 1237 C C . ASP A 1 150 ? 4.598 15.512 11.544 1.00 95.12 150 ASP A C 1
ATOM 1239 O O . ASP A 1 150 ? 5.299 15.160 10.596 1.00 95.12 150 ASP A O 1
ATOM 1243 N N . LEU A 1 151 ? 4.567 14.832 12.700 1.00 97.00 151 LEU A N 1
ATOM 1244 C CA . LEU A 1 151 ? 5.288 13.582 12.944 1.00 97.00 151 LEU A CA 1
ATOM 1245 C C . LEU A 1 151 ? 4.405 12.578 13.693 1.00 97.00 151 LEU A C 1
ATOM 1247 O O . LEU A 1 151 ? 3.763 12.912 14.692 1.00 97.00 151 LEU A O 1
ATOM 1251 N N . ILE A 1 152 ? 4.420 11.332 13.233 1.00 97.56 152 ILE A N 1
ATOM 1252 C CA . ILE A 1 152 ? 3.728 10.195 13.838 1.00 97.56 152 ILE A CA 1
ATOM 1253 C C . ILE A 1 152 ? 4.762 9.302 14.519 1.00 97.56 152 ILE A C 1
ATOM 1255 O O . ILE A 1 152 ? 5.820 9.039 13.949 1.00 97.56 152 ILE A O 1
ATOM 1259 N N . LEU A 1 153 ? 4.445 8.820 15.719 1.00 97.56 153 LEU A N 1
ATOM 1260 C CA . LEU A 1 153 ? 5.173 7.773 16.422 1.00 97.56 153 LEU A CA 1
ATOM 1261 C C . LEU A 1 153 ? 4.232 6.574 16.603 1.00 97.56 153 LEU A C 1
ATOM 1263 O O . LEU A 1 153 ? 3.338 6.598 17.447 1.00 97.56 153 LEU A O 1
ATOM 1267 N N . GLU A 1 154 ? 4.429 5.541 15.793 1.00 97.69 154 GLU A N 1
ATOM 1268 C CA . GLU A 1 154 ? 3.724 4.260 15.856 1.00 97.69 154 GLU A CA 1
ATOM 1269 C C . GLU A 1 154 ? 4.437 3.340 16.851 1.00 97.69 154 GLU A C 1
ATOM 1271 O O . GLU A 1 154 ? 5.561 2.917 16.602 1.00 97.69 154 GLU A O 1
ATOM 1276 N N . GLY A 1 155 ? 3.814 3.011 17.979 1.00 98.06 155 GLY A N 1
ATOM 1277 C CA . GLY A 1 155 ? 4.306 1.971 18.879 1.00 98.06 155 GLY A CA 1
ATOM 1278 C C . GLY A 1 155 ? 4.277 0.596 18.210 1.00 98.06 155 GLY A C 1
ATOM 1279 O O . GLY A 1 155 ? 3.373 0.290 17.442 1.00 98.06 155 GLY A O 1
ATOM 1280 N N . MET A 1 156 ? 5.240 -0.264 18.528 1.00 97.75 156 MET A N 1
ATOM 1281 C CA . MET A 1 156 ? 5.134 -1.696 18.232 1.00 97.75 156 MET A CA 1
ATOM 1282 C C . MET A 1 156 ? 4.129 -2.350 19.198 1.00 97.75 156 MET A C 1
ATOM 1284 O O . MET A 1 156 ? 3.919 -1.803 20.284 1.00 97.75 156 MET A O 1
ATOM 1288 N N . PRO A 1 157 ? 3.500 -3.497 18.862 1.00 97.81 157 PRO A N 1
ATOM 1289 C CA . PRO A 1 157 ? 2.507 -4.135 19.730 1.00 97.81 157 PRO A CA 1
ATOM 1290 C C . PRO A 1 157 ? 2.962 -4.231 21.194 1.00 97.81 157 PRO A C 1
ATOM 1292 O O . PRO A 1 157 ? 4.031 -4.759 21.491 1.00 97.81 157 PRO A O 1
ATOM 1295 N N . GLY A 1 158 ? 2.155 -3.674 22.103 1.00 97.94 158 GLY A N 1
ATOM 1296 C CA . GLY A 1 158 ? 2.455 -3.577 23.536 1.00 97.94 158 GLY A CA 1
ATOM 1297 C C . GLY A 1 158 ? 3.145 -2.279 23.974 1.00 97.94 158 GLY A C 1
ATOM 1298 O O . GLY A 1 158 ? 3.323 -2.058 25.174 1.00 97.94 158 GLY A O 1
ATOM 1299 N N . VAL A 1 159 ? 3.502 -1.392 23.046 1.00 98.38 159 VAL A N 1
ATOM 1300 C CA . VAL A 1 159 ? 4.089 -0.077 23.333 1.00 98.38 159 VAL A CA 1
ATOM 1301 C C . VAL A 1 159 ? 3.040 1.026 23.215 1.00 98.38 159 VAL A C 1
ATOM 1303 O O . VAL A 1 159 ? 2.257 1.047 22.270 1.00 98.38 159 VAL A O 1
ATOM 1306 N N . ILE A 1 160 ? 3.045 1.966 24.159 1.00 98.44 160 ILE A N 1
ATOM 1307 C CA . ILE A 1 160 ? 2.223 3.183 24.137 1.00 98.44 160 ILE A CA 1
ATOM 1308 C C . ILE A 1 160 ? 3.085 4.414 24.429 1.00 98.44 160 ILE A C 1
ATOM 1310 O O . ILE A 1 160 ? 4.043 4.343 25.210 1.00 98.44 160 ILE A O 1
ATOM 1314 N N . LEU A 1 161 ? 2.760 5.544 23.800 1.00 98.00 161 LEU A N 1
ATOM 1315 C CA . LEU A 1 161 ? 3.521 6.784 23.917 1.00 98.00 161 LEU A CA 1
ATOM 1316 C C . LEU A 1 161 ? 2.643 7.923 24.443 1.00 98.00 161 LEU A C 1
ATOM 1318 O O . LEU A 1 161 ? 1.531 8.155 23.973 1.00 98.00 161 LEU A O 1
ATOM 1322 N N . PHE A 1 162 ? 3.179 8.670 25.402 1.00 97.94 162 PHE A N 1
ATOM 1323 C CA . PHE A 1 162 ? 2.520 9.788 26.062 1.00 97.94 162 PHE A CA 1
ATOM 1324 C C . PHE A 1 162 ? 3.356 11.058 25.952 1.00 97.94 162 PHE A C 1
ATOM 1326 O O . PHE A 1 162 ? 4.583 10.993 25.978 1.00 97.94 162 PHE A O 1
ATOM 1333 N N . GLY A 1 163 ? 2.715 12.226 25.886 1.00 96.50 163 GLY A N 1
ATOM 1334 C CA . GLY A 1 163 ? 3.432 13.504 25.973 1.00 96.50 163 GLY A CA 1
ATOM 1335 C C . GLY A 1 163 ? 4.201 13.639 27.291 1.00 96.50 163 GLY A C 1
ATOM 1336 O O . GLY A 1 163 ? 5.384 13.977 27.289 1.00 96.50 163 GLY A O 1
ATOM 1337 N N . ASP A 1 164 ? 3.538 13.304 28.398 1.00 96.25 164 ASP A N 1
ATOM 1338 C CA . ASP A 1 164 ? 4.099 13.262 29.748 1.00 96.25 164 ASP A CA 1
ATOM 1339 C C . ASP A 1 164 ? 3.313 12.298 30.660 1.00 96.25 164 ASP A C 1
ATOM 1341 O O . ASP A 1 164 ? 2.275 11.753 30.271 1.00 96.25 164 ASP A O 1
ATOM 1345 N N . LYS A 1 165 ? 3.795 12.103 31.895 1.00 96.12 165 LYS A N 1
ATOM 1346 C CA . LYS A 1 165 ? 3.153 11.240 32.907 1.00 96.12 165 LYS A CA 1
ATOM 1347 C C . LYS A 1 165 ? 1.756 11.692 33.327 1.00 96.12 165 LYS A C 1
ATOM 1349 O O . LYS A 1 165 ? 0.983 10.865 33.792 1.00 96.12 165 LYS A O 1
ATOM 1354 N N . GLY A 1 166 ? 1.434 12.979 33.205 1.00 95.19 166 GLY A N 1
ATOM 1355 C CA . GLY A 1 166 ? 0.106 13.504 33.521 1.00 95.19 166 GLY A CA 1
ATOM 1356 C C . GLY A 1 166 ? -0.948 13.108 32.486 1.00 95.19 166 GLY A C 1
ATOM 1357 O O . GLY A 1 166 ? -2.124 13.027 32.825 1.00 95.19 166 GLY A O 1
ATOM 1358 N N . SER A 1 167 ? -0.529 12.827 31.248 1.00 94.12 167 SER A N 1
ATOM 1359 C CA . SER A 1 167 ? -1.409 12.339 30.176 1.00 94.12 167 SER A CA 1
ATOM 1360 C C . SER A 1 167 ? -1.650 10.821 30.180 1.00 94.12 167 SER A C 1
ATOM 1362 O O . SER A 1 167 ? -2.456 10.341 29.383 1.00 94.12 167 SER A O 1
ATOM 1364 N N . ASP A 1 168 ? -0.980 10.059 31.053 1.00 95.38 168 ASP A N 1
ATOM 1365 C CA . ASP A 1 168 ? -1.164 8.608 31.157 1.00 95.38 168 ASP A CA 1
ATOM 1366 C C . ASP A 1 168 ? -2.397 8.257 31.993 1.00 95.38 168 ASP A C 1
ATOM 1368 O O . ASP A 1 168 ? -2.446 8.457 33.207 1.00 95.38 168 ASP A O 1
ATOM 1372 N N . VAL A 1 169 ? -3.405 7.711 31.316 1.00 92.25 169 VAL A N 1
ATOM 1373 C CA . VAL A 1 169 ? -4.693 7.314 31.899 1.00 92.25 169 VAL A CA 1
ATOM 1374 C C . VAL A 1 169 ? -4.678 5.912 32.520 1.00 92.25 169 VAL A C 1
ATOM 1376 O O . VAL A 1 169 ? -5.700 5.460 33.032 1.00 92.25 169 VAL A O 1
ATOM 1379 N N . GLY A 1 170 ? -3.541 5.209 32.495 1.00 93.69 170 GLY A N 1
ATOM 1380 C CA . GLY A 1 170 ? -3.374 3.929 33.186 1.00 93.69 170 GLY A CA 1
ATOM 1381 C C . GLY A 1 170 ? -4.100 2.742 32.545 1.00 93.69 170 GLY A C 1
ATOM 1382 O O . GLY A 1 170 ? -4.370 1.758 33.235 1.00 93.69 170 GLY A O 1
ATOM 1383 N N . VAL A 1 171 ? -4.406 2.807 31.244 1.00 95.62 171 VAL A N 1
ATOM 1384 C CA . VAL A 1 171 ? -4.941 1.666 30.474 1.00 95.62 171 VAL A CA 1
ATOM 1385 C C . VAL A 1 171 ? -3.954 0.499 30.469 1.00 95.62 171 VAL A C 1
ATOM 1387 O O . VAL A 1 171 ? -2.751 0.721 30.407 1.00 95.62 171 VAL A O 1
ATOM 1390 N N . VAL A 1 172 ? -4.418 -0.746 30.532 1.00 96.06 172 VAL A N 1
ATOM 1391 C CA . VAL A 1 172 ? -3.582 -1.965 30.589 1.00 96.06 172 VAL A CA 1
ATOM 1392 C C . VAL A 1 172 ? -3.473 -2.688 29.245 1.00 96.06 172 VAL A C 1
ATOM 1394 O O . VAL A 1 172 ? -2.557 -3.485 29.046 1.00 96.06 172 VAL A O 1
ATOM 1397 N N . ALA A 1 173 ? -4.377 -2.380 28.324 1.00 96.75 173 ALA A N 1
ATOM 1398 C CA . ALA A 1 173 ? -4.365 -2.773 26.926 1.00 96.75 173 ALA A CA 1
ATOM 1399 C C . ALA A 1 173 ? -4.850 -1.583 26.091 1.00 96.75 173 ALA A C 1
ATOM 1401 O O . ALA A 1 173 ? -5.515 -0.689 26.623 1.00 96.75 173 ALA A O 1
ATOM 1402 N N . ASP A 1 174 ? -4.484 -1.546 24.820 1.00 97.56 174 ASP A N 1
ATOM 1403 C CA . ASP A 1 174 ? -4.903 -0.500 23.892 1.00 97.56 174 ASP A CA 1
ATOM 1404 C C . ASP A 1 174 ? -4.913 -1.045 22.453 1.00 97.56 174 ASP A C 1
ATOM 1406 O O . ASP A 1 174 ? -4.503 -2.183 22.192 1.00 97.56 174 ASP A O 1
ATOM 1410 N N . HIS A 1 175 ? -5.407 -0.249 21.517 1.00 97.94 175 HIS A N 1
ATOM 1411 C CA . HIS A 1 175 ? -5.584 -0.608 20.118 1.00 97.94 175 HIS A CA 1
ATOM 1412 C C . HIS A 1 175 ? -5.262 0.582 19.204 1.00 97.94 175 HIS A C 1
ATOM 1414 O O . HIS A 1 175 ? -5.188 1.730 19.630 1.00 97.94 175 HIS A O 1
ATOM 1420 N N . GLY A 1 176 ? -5.052 0.304 17.916 1.00 97.06 176 GLY A N 1
ATOM 1421 C CA . GLY A 1 176 ? -4.671 1.308 16.913 1.00 97.06 176 GLY A CA 1
ATOM 1422 C C . GLY A 1 176 ? -3.294 1.093 16.284 1.00 97.06 176 GLY A C 1
ATOM 1423 O O . GLY A 1 176 ? -2.887 1.902 15.457 1.00 97.06 176 GLY A O 1
ATOM 1424 N N . TYR A 1 177 ? -2.595 0.014 16.648 1.00 97.94 177 TYR A N 1
ATOM 1425 C CA . TYR A 1 177 ? -1.383 -0.453 15.971 1.00 97.94 177 TYR A CA 1
ATOM 1426 C C . TYR A 1 177 ? -1.630 -0.749 14.481 1.00 97.94 177 TYR A C 1
ATOM 1428 O O . TYR A 1 177 ? -2.770 -0.756 14.013 1.00 97.94 177 TYR A O 1
ATOM 1436 N N . ASP A 1 178 ? -0.560 -1.060 13.745 1.00 96.94 178 ASP A N 1
ATOM 1437 C CA . ASP A 1 178 ? -0.643 -1.579 12.378 1.00 96.94 178 ASP A CA 1
ATOM 1438 C C . ASP A 1 178 ? -1.715 -2.679 12.259 1.00 96.94 178 ASP A C 1
ATOM 1440 O O . ASP A 1 178 ? -1.664 -3.691 12.961 1.00 96.94 178 ASP A O 1
ATOM 1444 N N . TYR A 1 179 ? -2.669 -2.501 11.341 1.00 95.75 179 TYR A N 1
ATOM 1445 C CA . TYR A 1 179 ? -3.774 -3.438 11.128 1.00 95.75 179 TYR A CA 1
ATOM 1446 C C . TYR A 1 179 ? -3.322 -4.833 10.670 1.00 95.75 179 TYR A C 1
ATOM 1448 O O . TYR A 1 179 ? -4.133 -5.758 10.663 1.00 95.75 179 TYR A O 1
ATOM 1456 N N . LEU A 1 180 ? -2.062 -5.001 10.248 1.00 95.81 180 LEU A N 1
ATOM 1457 C CA . LEU A 1 180 ? -1.500 -6.322 9.966 1.00 95.81 180 LEU A CA 1
ATOM 1458 C C . LEU A 1 180 ? -1.211 -7.125 11.236 1.00 95.81 180 LEU A C 1
ATOM 1460 O O . LEU A 1 180 ? -1.186 -8.350 11.152 1.00 95.81 180 LEU A O 1
ATOM 1464 N N . ALA A 1 181 ? -1.025 -6.479 12.391 1.00 96.19 181 ALA A N 1
ATOM 1465 C CA . ALA A 1 181 ? -0.819 -7.179 13.652 1.00 96.19 181 ALA A CA 1
ATOM 1466 C C . ALA A 1 181 ? -2.055 -8.014 14.009 1.00 96.19 181 ALA A C 1
ATOM 1468 O O . ALA A 1 181 ? -3.168 -7.492 14.051 1.00 96.19 181 ALA A O 1
ATOM 1469 N N . ASP A 1 182 ? -1.852 -9.297 14.316 1.00 95.75 182 ASP A N 1
ATOM 1470 C CA . ASP A 1 182 ? -2.939 -10.245 14.598 1.00 95.75 182 ASP A CA 1
ATOM 1471 C C . ASP A 1 182 ? -3.868 -9.766 15.724 1.00 95.75 182 ASP A C 1
ATOM 1473 O O . ASP A 1 182 ? -5.082 -9.947 15.658 1.00 95.75 182 ASP A O 1
ATOM 1477 N N . SER A 1 183 ? -3.322 -9.086 16.736 1.00 96.81 183 SER A N 1
ATOM 1478 C CA . SER A 1 183 ? -4.102 -8.531 17.846 1.00 96.81 183 SER A CA 1
ATOM 1479 C C . SER A 1 183 ? -5.028 -7.382 17.447 1.00 96.81 183 SER A C 1
ATOM 1481 O O . SER A 1 183 ? -5.920 -7.053 18.221 1.00 96.81 183 SER A O 1
ATOM 1483 N N . MET A 1 184 ? -4.855 -6.781 16.265 1.00 97.81 184 MET A N 1
ATOM 1484 C CA . MET A 1 184 ? -5.714 -5.716 15.733 1.00 97.81 184 MET A CA 1
ATOM 1485 C C . MET A 1 184 ? -6.808 -6.231 14.796 1.00 97.81 184 MET A C 1
ATOM 1487 O O . MET A 1 184 ? -7.666 -5.446 14.384 1.00 97.81 184 MET A O 1
ATOM 1491 N N . HIS A 1 185 ? -6.807 -7.522 14.448 1.00 96.81 185 HIS A N 1
ATOM 1492 C CA . HIS A 1 185 ? -7.806 -8.078 13.538 1.00 96.81 185 HIS A CA 1
ATOM 1493 C C . HIS A 1 185 ? -9.195 -8.058 14.189 1.00 96.81 185 HIS A C 1
ATOM 1495 O O . HIS A 1 185 ? -9.382 -8.464 15.335 1.00 96.81 185 HIS A O 1
ATOM 1501 N N . ALA A 1 186 ? -10.182 -7.590 13.428 1.00 96.88 186 ALA A N 1
ATOM 1502 C CA . ALA A 1 186 ? -11.579 -7.532 13.837 1.00 96.88 186 ALA A CA 1
ATOM 1503 C C . ALA A 1 186 ? -12.363 -8.771 13.371 1.00 96.88 186 ALA A C 1
ATOM 1505 O O . ALA A 1 186 ? -11.981 -9.455 12.419 1.00 96.88 186 ALA A O 1
ATOM 1506 N N . ILE A 1 187 ? -13.505 -9.034 14.011 1.00 96.75 187 ILE A N 1
ATOM 1507 C CA . ILE A 1 187 ? -14.429 -10.097 13.593 1.00 96.75 187 ILE A CA 1
ATOM 1508 C C . ILE A 1 187 ? -15.362 -9.635 12.468 1.00 96.75 187 ILE A C 1
ATOM 1510 O O . ILE A 1 187 ? -15.722 -8.460 12.377 1.00 96.75 187 ILE A O 1
ATOM 1514 N N . PHE A 1 188 ? -15.816 -10.590 11.655 1.00 97.31 188 PHE A N 1
ATOM 1515 C CA . PHE A 1 188 ? -16.903 -10.416 10.695 1.00 97.31 188 PHE A CA 1
ATOM 1516 C C . PHE A 1 188 ? -17.726 -11.706 10.603 1.00 97.31 188 PHE A C 1
ATOM 1518 O O . PHE A 1 188 ? -17.220 -12.750 10.191 1.00 97.31 188 PHE A O 1
ATOM 1525 N N . TYR A 1 189 ? -19.010 -11.623 10.941 1.00 97.19 189 TYR A N 1
ATOM 1526 C CA . TYR A 1 189 ? -19.996 -12.678 10.733 1.00 97.19 189 TYR A CA 1
ATOM 1527 C C . TYR A 1 189 ? -21.205 -12.113 9.997 1.00 97.19 189 TYR A C 1
ATOM 1529 O O . TYR A 1 189 ? -21.624 -10.984 10.242 1.00 97.19 189 TYR A O 1
ATOM 1537 N N . ALA A 1 190 ? -21.802 -12.918 9.123 1.00 95.88 190 ALA A N 1
ATOM 1538 C CA . ALA A 1 190 ? -22.978 -12.528 8.362 1.00 95.88 190 ALA A CA 1
ATOM 1539 C C . ALA A 1 190 ? -23.994 -13.674 8.301 1.00 95.88 190 ALA A C 1
ATOM 1541 O O . ALA A 1 190 ? -23.627 -14.844 8.165 1.00 95.88 190 ALA A O 1
ATOM 1542 N N . ARG A 1 191 ? -25.284 -13.341 8.381 1.00 94.69 191 ARG A N 1
ATOM 1543 C CA . ARG A 1 191 ? -26.401 -14.283 8.225 1.00 94.69 191 ARG A CA 1
ATOM 1544 C C . ARG A 1 191 ? -27.614 -13.570 7.651 1.00 94.69 191 ARG A C 1
ATOM 1546 O O . ARG A 1 191 ? -27.958 -12.500 8.125 1.00 94.69 191 ARG A O 1
ATOM 1553 N N . GLY A 1 192 ? -28.328 -14.208 6.734 1.00 93.12 192 GLY A N 1
ATOM 1554 C CA . GLY A 1 192 ? -29.619 -13.711 6.272 1.00 93.12 192 GLY A CA 1
ATOM 1555 C C . GLY A 1 192 ? -30.062 -14.352 4.965 1.00 93.12 192 GLY A C 1
ATOM 1556 O O . GLY A 1 192 ? -29.373 -15.253 4.479 1.00 93.12 192 GLY A O 1
ATOM 1557 N N . PRO A 1 193 ? -31.203 -13.915 4.407 1.00 91.75 193 PRO A N 1
ATOM 1558 C CA . PRO A 1 193 ? -31.730 -14.425 3.145 1.00 91.75 193 PRO A CA 1
ATOM 1559 C C . PRO A 1 193 ? -30.810 -14.166 1.942 1.00 91.75 193 PRO A C 1
ATOM 1561 O O . PRO A 1 193 ? -30.848 -14.953 1.001 1.00 91.75 193 PRO A O 1
ATOM 1564 N N . ASP A 1 194 ? -29.956 -13.136 1.984 1.00 90.19 194 ASP A N 1
ATOM 1565 C CA . ASP A 1 194 ? -29.044 -12.801 0.877 1.00 90.19 194 ASP A CA 1
ATOM 1566 C C . ASP A 1 194 ? -27.619 -13.323 1.079 1.00 90.19 194 ASP A C 1
ATOM 1568 O O . ASP A 1 194 ? -26.793 -13.242 0.170 1.00 90.19 194 ASP A O 1
ATOM 1572 N N . ILE A 1 195 ? -27.311 -13.867 2.257 1.00 93.44 195 ILE A N 1
ATOM 1573 C CA . ILE A 1 195 ? -25.960 -14.286 2.641 1.00 93.44 195 ILE A CA 1
ATOM 1574 C C . ILE A 1 195 ? -25.777 -15.778 2.374 1.00 93.44 195 ILE A C 1
ATOM 1576 O O . ILE A 1 195 ? -26.593 -16.604 2.793 1.00 93.44 195 ILE A O 1
ATOM 1580 N N . LYS A 1 196 ? -24.675 -16.158 1.720 1.00 94.62 196 LYS A N 1
ATOM 1581 C CA . LYS A 1 196 ? -24.356 -17.571 1.484 1.00 94.62 196 LYS A CA 1
ATOM 1582 C C . LYS A 1 196 ? -24.212 -18.320 2.813 1.00 94.62 196 LYS A C 1
ATOM 1584 O O . LYS A 1 196 ? -23.396 -17.938 3.654 1.00 94.62 196 LYS A O 1
ATOM 1589 N N . PRO A 1 197 ? -24.945 -19.426 3.018 1.00 94.88 197 PRO A N 1
ATOM 1590 C CA . PRO A 1 197 ? -24.825 -20.199 4.243 1.00 94.88 197 PRO A CA 1
ATOM 1591 C C . PRO A 1 197 ? -23.500 -20.974 4.281 1.00 94.88 197 PRO A C 1
ATOM 1593 O O . PRO A 1 197 ? -22.979 -21.387 3.246 1.00 94.88 197 PRO A O 1
ATOM 1596 N N . LYS A 1 198 ? -22.997 -21.238 5.496 1.00 94.69 198 LYS A N 1
ATOM 1597 C CA . LYS A 1 198 ? -21.863 -22.151 5.767 1.00 94.69 198 LYS A CA 1
ATOM 1598 C C . LYS A 1 198 ? -20.610 -21.857 4.928 1.00 94.69 198 LYS A C 1
ATOM 1600 O O . LYS A 1 198 ? -19.949 -22.778 4.455 1.00 94.69 198 LYS A O 1
ATOM 1605 N N . SER A 1 199 ? -20.315 -20.578 4.731 1.00 94.56 199 SER A N 1
ATOM 1606 C CA . SER A 1 199 ? -19.173 -20.117 3.945 1.00 94.56 199 SER A CA 1
ATOM 1607 C C . SER A 1 199 ? -18.145 -19.450 4.855 1.00 94.56 199 SER A C 1
ATOM 1609 O O . SER A 1 199 ? -18.514 -18.687 5.745 1.00 94.56 199 SER A O 1
ATOM 1611 N N . LEU A 1 200 ? -16.867 -19.747 4.623 1.00 95.12 200 LEU A N 1
ATOM 1612 C CA . LEU A 1 200 ? -15.726 -19.028 5.185 1.00 95.12 200 LEU A CA 1
ATOM 1613 C C . LEU A 1 200 ? -15.067 -18.265 4.034 1.00 95.12 200 LEU A C 1
ATOM 1615 O O . LEU A 1 200 ? -14.869 -18.843 2.965 1.00 95.12 200 LEU A O 1
ATOM 1619 N N . ILE A 1 201 ? -14.770 -16.987 4.246 1.00 92.75 201 ILE A N 1
ATOM 1620 C CA . ILE A 1 201 ? -14.147 -16.119 3.243 1.00 92.75 201 ILE A CA 1
ATOM 1621 C C . ILE A 1 201 ? -12.742 -15.723 3.686 1.00 92.75 201 ILE A C 1
ATOM 1623 O O . ILE A 1 201 ? -12.426 -15.749 4.875 1.00 92.75 201 ILE A O 1
ATOM 1627 N N . GLU A 1 202 ? -11.913 -15.343 2.720 1.00 91.25 202 GLU A N 1
ATOM 1628 C CA . GLU A 1 202 ? -10.578 -14.810 2.991 1.00 91.25 202 GLU A CA 1
ATOM 1629 C C . GLU A 1 202 ? -10.658 -13.447 3.703 1.00 91.25 202 GLU A C 1
ATOM 1631 O O . GLU A 1 202 ? -11.595 -12.680 3.436 1.00 91.25 202 GLU A O 1
ATOM 1636 N N . PRO A 1 203 ? -9.659 -13.090 4.534 1.00 93.81 203 PRO A N 1
ATOM 1637 C CA . PRO A 1 203 ? -9.580 -11.775 5.162 1.00 93.81 203 PRO A CA 1
ATOM 1638 C C . PRO A 1 203 ? -9.719 -10.614 4.164 1.00 93.81 203 PRO A C 1
ATOM 1640 O O . PRO A 1 203 ? -9.297 -10.676 3.001 1.00 93.81 203 PRO A O 1
ATOM 1643 N N . PHE A 1 204 ? -10.319 -9.523 4.629 1.00 95.12 204 PHE A N 1
ATOM 1644 C CA . PHE A 1 204 ? -10.572 -8.316 3.846 1.00 95.12 204 PHE A CA 1
ATOM 1645 C C . PHE A 1 204 ? -10.531 -7.078 4.753 1.00 95.12 204 PHE A C 1
ATOM 1647 O O . PHE A 1 204 ? -10.558 -7.198 5.975 1.00 95.12 204 PHE A O 1
ATOM 1654 N N . GLN A 1 205 ? -10.450 -5.883 4.164 1.00 96.06 205 GLN A N 1
ATOM 1655 C CA . GLN A 1 205 ? -10.433 -4.630 4.926 1.00 96.06 205 GLN A CA 1
ATOM 1656 C C . GLN A 1 205 ? -11.848 -4.087 5.149 1.00 96.06 205 GLN A C 1
ATOM 1658 O O . GLN A 1 205 ? -12.697 -4.153 4.264 1.00 96.06 205 GLN A O 1
ATOM 1663 N N . ASN A 1 206 ? -12.091 -3.474 6.306 1.00 96.25 206 ASN A N 1
ATOM 1664 C CA . ASN A 1 206 ? -13.400 -2.919 6.674 1.00 96.25 206 ASN A CA 1
ATOM 1665 C C . ASN A 1 206 ? -13.938 -1.850 5.695 1.00 96.25 206 ASN A C 1
ATOM 1667 O O . ASN A 1 206 ? -15.153 -1.697 5.587 1.00 96.25 206 ASN A O 1
ATOM 1671 N N . VAL A 1 207 ? -13.075 -1.181 4.918 1.00 95.75 207 VAL A N 1
ATOM 1672 C CA . VAL A 1 207 ? -13.472 -0.246 3.842 1.00 95.75 207 VAL A CA 1
ATOM 1673 C C . VAL A 1 207 ? -14.383 -0.887 2.787 1.00 95.75 207 VAL A C 1
ATOM 1675 O O . VAL A 1 207 ? -15.118 -0.185 2.098 1.00 95.75 207 VAL A O 1
ATOM 1678 N N . GLU A 1 208 ? -14.373 -2.217 2.679 1.00 94.38 208 GLU A N 1
ATOM 1679 C CA . GLU A 1 208 ? -15.211 -2.975 1.748 1.00 94.38 208 GLU A CA 1
ATOM 1680 C C . GLU A 1 208 ? -16.661 -3.145 2.237 1.00 94.38 208 GLU A C 1
ATOM 1682 O O . GLU A 1 208 ? -17.559 -3.412 1.434 1.00 94.38 208 GLU A O 1
ATOM 1687 N N . LEU A 1 209 ? -16.922 -2.966 3.541 1.00 93.44 209 LEU A N 1
ATOM 1688 C CA . LEU A 1 209 ? -18.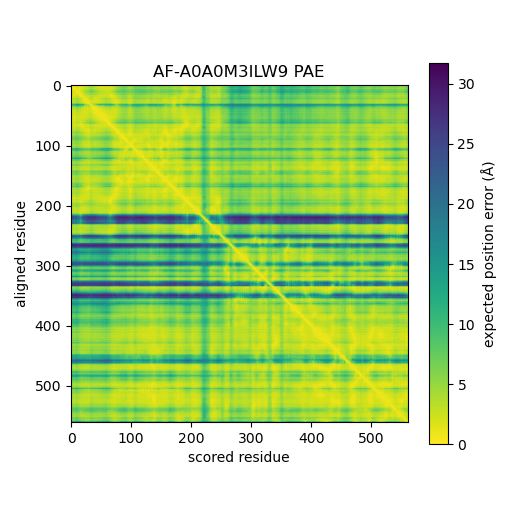236 -3.210 4.149 1.00 93.44 209 LEU A CA 1
ATOM 1689 C C . LEU A 1 209 ? -19.318 -2.269 3.621 1.00 93.44 209 LEU A C 1
ATOM 1691 O O . LEU A 1 209 ? -20.461 -2.692 3.482 1.00 93.44 209 LEU A O 1
ATOM 1695 N N . PHE A 1 210 ? -18.971 -1.022 3.293 1.00 90.06 210 PHE A N 1
ATOM 1696 C CA . PHE A 1 210 ? -19.936 -0.067 2.747 1.00 90.06 210 PHE A CA 1
ATOM 1697 C C . PHE A 1 210 ? -20.573 -0.598 1.456 1.00 90.06 210 PHE A C 1
ATOM 1699 O O . PHE A 1 210 ? -21.796 -0.613 1.341 1.00 90.06 210 PHE A O 1
ATOM 1706 N N . ASN A 1 211 ? -19.753 -1.120 0.534 1.00 86.88 211 ASN A N 1
ATOM 1707 C CA . ASN A 1 211 ? -20.230 -1.697 -0.724 1.00 86.88 211 ASN A CA 1
ATOM 1708 C C . ASN A 1 211 ? -21.090 -2.952 -0.493 1.00 86.88 211 ASN A C 1
ATOM 1710 O O . ASN A 1 211 ? -22.078 -3.157 -1.188 1.00 86.88 211 ASN A O 1
ATOM 1714 N N . LEU A 1 212 ? -20.763 -3.772 0.512 1.00 88.06 212 LEU A N 1
ATOM 1715 C CA . LEU A 1 212 ? -21.604 -4.914 0.878 1.00 88.06 212 LEU A CA 1
ATOM 1716 C C . LEU A 1 212 ? -22.970 -4.467 1.421 1.00 88.06 212 LEU A C 1
ATOM 1718 O O . LEU A 1 212 ? -23.986 -5.038 1.041 1.00 88.06 212 LEU A O 1
ATOM 1722 N N . ILE A 1 213 ? -23.003 -3.462 2.301 1.00 86.88 213 ILE A N 1
ATOM 1723 C CA . ILE A 1 213 ? -24.239 -2.977 2.936 1.00 86.88 213 ILE A CA 1
ATOM 1724 C C . ILE A 1 213 ? -25.204 -2.389 1.901 1.00 86.88 213 ILE A C 1
ATOM 1726 O O . ILE A 1 213 ? -26.405 -2.621 2.014 1.00 86.88 213 ILE A O 1
ATOM 1730 N N . ILE A 1 214 ? -24.694 -1.671 0.895 1.00 80.62 214 ILE A N 1
ATOM 1731 C CA . ILE A 1 214 ? -25.526 -1.174 -0.212 1.00 80.62 214 ILE A CA 1
ATOM 1732 C C . ILE A 1 214 ? -25.962 -2.313 -1.151 1.00 80.62 214 ILE A C 1
ATOM 1734 O O . ILE A 1 214 ? -27.094 -2.330 -1.615 1.00 80.62 214 ILE A O 1
ATOM 1738 N N . ASP A 1 215 ? -25.113 -3.308 -1.418 1.00 76.19 215 ASP A N 1
ATOM 1739 C CA . ASP A 1 215 ? -25.461 -4.384 -2.356 1.00 76.19 215 ASP A CA 1
ATOM 1740 C C . ASP A 1 215 ? -26.514 -5.356 -1.782 1.00 76.19 215 ASP A C 1
ATOM 1742 O O . ASP A 1 215 ? -27.313 -5.925 -2.537 1.00 76.19 215 ASP A O 1
ATOM 1746 N N . ILE A 1 216 ? -26.536 -5.545 -0.456 1.00 67.19 216 ILE A N 1
ATOM 1747 C CA . ILE A 1 216 ? -27.543 -6.346 0.253 1.00 67.19 216 ILE A CA 1
ATOM 1748 C C . ILE A 1 216 ? -28.942 -5.751 -0.004 1.00 67.19 216 ILE A C 1
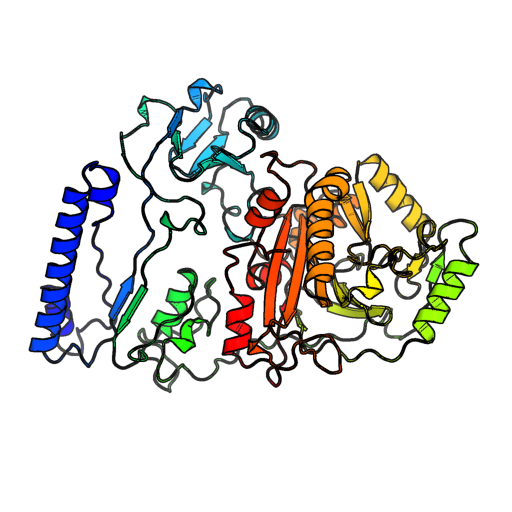ATOM 1750 O O . ILE A 1 216 ? -29.157 -4.567 0.218 1.00 67.19 216 ILE A O 1
ATOM 1754 N N . ASN A 1 217 ? -29.907 -6.577 -0.430 1.00 57.94 217 ASN A N 1
ATOM 1755 C CA . ASN A 1 217 ? -31.265 -6.182 -0.852 1.00 57.94 217 ASN A CA 1
ATOM 1756 C C . ASN A 1 217 ? -31.374 -5.313 -2.129 1.00 57.94 217 ASN A C 1
ATOM 1758 O O . ASN A 1 217 ? -32.409 -4.680 -2.345 1.00 57.94 217 ASN A O 1
ATOM 1762 N N . SER A 1 218 ? -30.365 -5.287 -3.007 1.00 58.03 218 SER A N 1
ATOM 1763 C CA . SER A 1 218 ? -30.521 -4.667 -4.333 1.00 58.03 218 SER A CA 1
ATOM 1764 C C . SER A 1 218 ? -31.413 -5.527 -5.247 1.00 58.03 218 SER A C 1
ATOM 1766 O O . SER A 1 218 ? -30.961 -6.437 -5.946 1.00 58.03 218 SER A O 1
ATOM 1768 N N . ASP A 1 219 ? -32.719 -5.252 -5.250 1.00 49.62 219 ASP A N 1
ATOM 1769 C CA . ASP A 1 219 ? -33.620 -5.804 -6.261 1.00 49.62 219 ASP A CA 1
ATOM 1770 C C . ASP A 1 219 ? -33.217 -5.299 -7.658 1.00 49.62 219 ASP A C 1
ATOM 1772 O O . ASP A 1 219 ? -32.681 -4.205 -7.836 1.00 49.62 219 ASP A O 1
ATOM 1776 N N . ILE A 1 220 ? -33.523 -6.103 -8.680 1.00 45.53 220 ILE A N 1
ATOM 1777 C CA . ILE A 1 220 ? -33.177 -5.961 -10.114 1.00 45.53 220 ILE A CA 1
ATOM 1778 C C . ILE A 1 220 ? -33.518 -4.580 -10.741 1.00 45.53 220 ILE A C 1
ATOM 1780 O O . ILE A 1 220 ? -33.124 -4.294 -11.874 1.00 45.53 220 ILE A O 1
ATOM 1784 N N . PHE A 1 221 ? -34.196 -3.694 -10.010 1.00 44.09 221 PHE A N 1
ATOM 1785 C CA . PHE A 1 221 ? -34.552 -2.337 -10.406 1.00 44.09 221 PHE A CA 1
ATOM 1786 C C . PHE A 1 221 ? -33.819 -1.272 -9.565 1.00 44.09 221 PHE A C 1
ATOM 1788 O O . PHE A 1 221 ? -34.404 -0.650 -8.694 1.00 44.09 221 PHE A O 1
ATOM 1795 N N . SER A 1 222 ? -32.558 -0.992 -9.913 1.00 46.22 222 SER A N 1
ATOM 1796 C CA . SER A 1 222 ? -31.893 0.327 -9.801 1.00 46.22 222 SER A CA 1
ATOM 1797 C C . SER A 1 222 ? -31.752 1.026 -8.430 1.00 46.22 222 SER A C 1
ATOM 1799 O O . SER A 1 222 ? -31.185 2.122 -8.406 1.00 46.22 222 SER A O 1
ATOM 1801 N N . THR A 1 223 ? -32.213 0.468 -7.315 1.00 46.25 223 THR A N 1
ATOM 1802 C CA . THR A 1 223 ? -32.066 1.093 -5.991 1.00 46.25 223 THR A CA 1
ATOM 1803 C C . THR A 1 223 ? -31.679 0.061 -4.942 1.00 46.25 223 THR A C 1
ATOM 1805 O O . THR A 1 223 ? -32.318 -0.986 -4.856 1.00 46.25 223 THR A O 1
ATOM 1808 N N . ASP A 1 224 ? -30.638 0.362 -4.168 1.00 52.88 224 ASP A N 1
ATOM 1809 C CA . ASP A 1 224 ? -30.193 -0.440 -3.024 1.00 52.88 224 ASP A CA 1
ATOM 1810 C C . ASP A 1 224 ? -31.198 -0.430 -1.844 1.00 52.88 224 ASP A C 1
ATOM 1812 O O . ASP A 1 224 ? -32.254 0.210 -1.911 1.00 52.88 224 ASP A O 1
ATOM 1816 N N . LEU A 1 225 ? -30.852 -1.115 -0.740 1.00 45.41 225 LEU A N 1
ATOM 1817 C CA . LEU A 1 225 ? -31.592 -1.161 0.539 1.00 45.41 225 LEU A CA 1
ATOM 1818 C C . LEU A 1 225 ? -32.078 0.211 1.046 1.00 45.41 225 LEU A C 1
ATOM 1820 O O . LEU A 1 225 ? -33.037 0.284 1.818 1.00 45.41 225 LEU A O 1
ATOM 1824 N N . LEU A 1 226 ? -31.414 1.297 0.649 1.00 52.41 226 LEU A N 1
ATOM 1825 C CA . LEU A 1 226 ? -31.671 2.653 1.120 1.00 52.41 226 LEU A CA 1
ATOM 1826 C C . LEU A 1 226 ? -32.366 3.533 0.071 1.00 52.41 226 LEU A C 1
ATOM 1828 O O . LEU A 1 226 ? -32.567 4.724 0.316 1.00 52.41 226 LEU A O 1
ATOM 1832 N N . GLY A 1 227 ? -32.750 2.986 -1.088 1.00 51.06 227 GLY A N 1
ATOM 1833 C CA . GLY A 1 227 ? -33.249 3.810 -2.189 1.00 51.06 227 GLY A CA 1
ATOM 1834 C C . GLY A 1 227 ? -32.156 4.698 -2.796 1.00 51.06 227 GLY A C 1
ATOM 1835 O O . GLY A 1 227 ? -32.463 5.664 -3.498 1.00 51.06 227 GLY A O 1
ATOM 1836 N N . LEU A 1 228 ? -30.891 4.424 -2.475 1.00 53.12 228 LEU A N 1
ATOM 1837 C CA . LEU A 1 228 ? -29.744 5.217 -2.860 1.00 53.12 228 LEU A CA 1
ATOM 1838 C C . LEU A 1 228 ? -29.244 4.761 -4.242 1.00 53.12 228 LEU A C 1
ATOM 1840 O O . LEU A 1 228 ? -29.335 3.585 -4.607 1.00 53.12 228 LEU A O 1
ATOM 1844 N N . PRO A 1 229 ? -28.752 5.694 -5.076 1.00 53.59 229 PRO A N 1
ATOM 1845 C CA . PRO A 1 229 ? -28.016 5.312 -6.270 1.00 53.59 229 PRO A CA 1
ATOM 1846 C C . PRO A 1 229 ? -26.745 4.559 -5.849 1.00 53.59 229 PRO A C 1
ATOM 1848 O O . PRO A 1 229 ? -26.034 5.031 -4.963 1.00 53.59 229 PRO A O 1
ATOM 1851 N N . ASN A 1 230 ? -26.417 3.456 -6.534 1.00 53.59 230 ASN A N 1
ATOM 1852 C CA . ASN A 1 230 ? -25.236 2.597 -6.298 1.00 53.59 230 ASN A CA 1
ATOM 1853 C C . ASN A 1 230 ? -23.858 3.298 -6.495 1.00 53.59 230 ASN A C 1
ATOM 1855 O O . ASN A 1 230 ? -22.875 2.659 -6.866 1.00 53.59 230 ASN A O 1
ATOM 1859 N N . ILE A 1 231 ? -23.765 4.625 -6.357 1.00 56.31 231 ILE A N 1
ATOM 1860 C CA . ILE A 1 231 ? -22.625 5.456 -6.765 1.00 56.31 231 ILE A CA 1
ATOM 1861 C C . ILE A 1 231 ? -22.325 6.515 -5.692 1.00 56.31 231 ILE A C 1
ATOM 1863 O O . ILE A 1 231 ? -22.248 7.709 -5.979 1.00 56.31 231 ILE A O 1
ATOM 1867 N N . PHE A 1 232 ? -22.147 6.093 -4.439 1.00 74.06 232 PHE A N 1
ATOM 1868 C CA . PHE A 1 232 ? -21.496 6.941 -3.438 1.00 74.06 232 PHE A CA 1
ATOM 1869 C C . PHE A 1 232 ? -19.984 6.693 -3.467 1.00 74.06 232 PHE A C 1
ATOM 1871 O O . PHE A 1 232 ? -19.559 5.558 -3.228 1.00 74.06 232 PHE A O 1
ATOM 1878 N N . PRO A 1 233 ? -19.160 7.717 -3.771 1.00 83.62 233 PRO A N 1
ATOM 1879 C CA . PRO A 1 233 ? -17.710 7.572 -3.771 1.00 83.62 233 PRO A CA 1
ATOM 1880 C C . PRO A 1 233 ? -17.207 7.078 -2.412 1.00 83.62 233 PRO A C 1
ATOM 1882 O O . PRO A 1 233 ? -17.464 7.699 -1.383 1.00 83.62 233 PRO A O 1
ATOM 1885 N N . ASN A 1 234 ? -16.491 5.958 -2.419 1.00 89.75 234 ASN A N 1
ATOM 1886 C CA . ASN A 1 234 ? -15.853 5.365 -1.249 1.00 89.75 234 ASN A CA 1
ATOM 1887 C C . ASN A 1 234 ? -14.559 4.648 -1.672 1.00 89.75 234 ASN A C 1
ATOM 1889 O O . ASN A 1 234 ? -14.292 4.491 -2.866 1.00 89.75 234 ASN A O 1
ATOM 1893 N N . ASN A 1 235 ? -13.738 4.236 -0.704 1.00 92.94 235 ASN A N 1
ATOM 1894 C CA . ASN A 1 235 ? -12.445 3.597 -0.978 1.00 92.94 235 ASN A CA 1
ATOM 1895 C C . ASN A 1 235 ? -12.519 2.070 -1.133 1.00 92.94 235 ASN A C 1
ATOM 1897 O O . ASN A 1 235 ? -11.515 1.457 -1.506 1.00 92.94 235 ASN A O 1
ATOM 1901 N N . GLY A 1 236 ? -13.673 1.456 -0.860 1.00 92.38 236 GLY A N 1
ATOM 1902 C CA . GLY A 1 236 ? -13.889 0.035 -1.088 1.00 92.38 236 GLY A CA 1
ATOM 1903 C C . GLY A 1 236 ? -13.851 -0.302 -2.579 1.00 92.38 236 GLY A C 1
ATOM 1904 O O . GLY A 1 236 ? -14.277 0.471 -3.441 1.00 92.38 236 GLY A O 1
ATOM 1905 N N . THR A 1 237 ? -13.350 -1.485 -2.899 1.00 91.19 237 THR A N 1
ATOM 1906 C CA . THR A 1 237 ? -13.367 -2.035 -4.249 1.00 91.19 237 THR A CA 1
ATOM 1907 C C . THR A 1 237 ? -14.677 -2.777 -4.474 1.00 91.19 237 THR A C 1
ATOM 1909 O O . THR A 1 237 ? -14.882 -3.892 -3.993 1.00 91.19 237 THR A O 1
ATOM 1912 N N . TYR A 1 238 ? -15.574 -2.158 -5.241 1.00 87.00 238 TYR A N 1
ATOM 1913 C CA . TYR A 1 238 ? -16.852 -2.765 -5.603 1.00 87.00 238 TYR A CA 1
ATOM 1914 C C . TYR A 1 238 ? -16.671 -4.193 -6.142 1.00 87.00 238 TYR A C 1
ATOM 1916 O O . TYR A 1 238 ? -15.769 -4.462 -6.936 1.00 87.00 238 TYR A O 1
ATOM 1924 N N . GLY A 1 239 ? -17.521 -5.114 -5.693 1.00 86.94 239 GLY A N 1
ATOM 1925 C CA . GLY A 1 239 ? -17.417 -6.532 -6.033 1.00 86.94 239 GLY A CA 1
ATOM 1926 C C . GLY A 1 239 ? -16.560 -7.368 -5.083 1.00 86.94 239 GLY A C 1
ATOM 1927 O O . GLY A 1 239 ? -16.701 -8.590 -5.071 1.00 86.94 239 GLY A O 1
ATOM 1928 N N . ARG A 1 240 ? -15.722 -6.762 -4.225 1.00 91.44 240 ARG A N 1
ATOM 1929 C CA . ARG A 1 240 ? -14.823 -7.521 -3.336 1.00 91.44 240 ARG A CA 1
ATOM 1930 C C . ARG A 1 240 ? -15.563 -8.497 -2.424 1.00 91.44 240 ARG A C 1
ATOM 1932 O O . ARG A 1 240 ? -15.069 -9.600 -2.197 1.00 91.44 240 ARG A O 1
ATOM 1939 N N . LEU A 1 241 ? -16.734 -8.113 -1.927 1.00 92.00 241 LEU A N 1
ATOM 1940 C CA . LEU A 1 241 ? -17.546 -8.933 -1.025 1.00 92.00 241 LEU A CA 1
ATOM 1941 C C . LEU A 1 241 ? -18.735 -9.616 -1.721 1.00 92.00 241 LEU A C 1
ATOM 1943 O O . LEU A 1 241 ? -19.598 -10.170 -1.049 1.00 92.00 241 LEU A O 1
ATOM 1947 N N . HIS A 1 242 ? -18.770 -9.673 -3.060 1.00 89.12 242 HIS A N 1
ATOM 1948 C CA . HIS A 1 242 ? -19.810 -10.420 -3.794 1.00 89.12 242 HIS A CA 1
ATOM 1949 C C . HIS A 1 242 ? -19.779 -11.921 -3.507 1.00 89.12 242 HIS A C 1
ATOM 1951 O O . HIS A 1 242 ? -20.796 -12.601 -3.635 1.00 89.12 242 HIS A O 1
ATOM 1957 N N . GLU A 1 243 ? -18.641 -12.454 -3.057 1.00 89.56 243 GLU A N 1
ATOM 1958 C CA . GLU A 1 243 ? -18.550 -13.844 -2.614 1.00 89.56 243 GLU A CA 1
ATOM 1959 C C . GLU A 1 243 ? -19.425 -14.153 -1.388 1.00 89.56 243 GLU A C 1
ATOM 1961 O O . GLU A 1 243 ? -19.805 -15.313 -1.225 1.00 89.56 243 GLU A O 1
ATOM 1966 N N . VAL A 1 244 ? -19.801 -13.139 -0.596 1.00 92.31 244 VAL A N 1
ATOM 1967 C CA . VAL A 1 244 ? -20.699 -13.252 0.568 1.00 92.31 244 VAL A CA 1
ATOM 1968 C C . VAL A 1 244 ? -22.159 -13.450 0.143 1.00 92.31 244 VAL A C 1
ATOM 1970 O O . VAL A 1 244 ? -22.924 -14.088 0.864 1.00 92.31 244 VAL A O 1
ATOM 1973 N N . LEU A 1 245 ? -22.552 -12.944 -1.030 1.00 90.25 245 LEU A N 1
ATOM 1974 C CA . LEU A 1 245 ? -23.950 -12.850 -1.460 1.00 90.25 245 LEU A CA 1
ATOM 1975 C C . LEU A 1 245 ? -24.403 -14.071 -2.267 1.00 90.25 245 LEU A C 1
ATOM 1977 O O . LEU A 1 245 ? -23.697 -14.519 -3.169 1.00 90.25 245 LEU A O 1
ATOM 1981 N N . ILE A 1 246 ? -25.606 -14.590 -2.006 1.00 90.75 246 ILE A N 1
ATOM 1982 C CA . ILE A 1 246 ? -26.212 -15.670 -2.808 1.00 90.75 246 ILE A CA 1
ATOM 1983 C C . ILE A 1 246 ? -26.406 -15.204 -4.256 1.00 90.75 246 ILE A C 1
ATOM 1985 O O . ILE A 1 246 ? -26.023 -15.911 -5.187 1.00 90.75 246 ILE A O 1
ATOM 1989 N N . ASN A 1 247 ? -26.966 -14.004 -4.424 1.00 85.88 247 ASN A N 1
ATOM 1990 C CA . ASN A 1 247 ? -27.240 -13.375 -5.712 1.00 85.88 247 ASN A CA 1
ATOM 1991 C C . ASN A 1 247 ? -26.572 -11.992 -5.750 1.00 85.88 247 ASN A C 1
ATOM 1993 O O . ASN A 1 247 ? -27.233 -10.999 -5.455 1.00 85.88 247 ASN A O 1
ATOM 1997 N N . PRO A 1 248 ? -25.269 -11.900 -6.064 1.00 82.56 248 PRO A N 1
ATOM 1998 C CA . PRO A 1 248 ? -24.606 -10.606 -6.143 1.00 82.56 248 PRO A CA 1
ATOM 1999 C C . PRO A 1 248 ? -25.223 -9.741 -7.259 1.00 82.56 248 PRO A C 1
ATOM 2001 O O . PRO A 1 248 ? -25.605 -10.285 -8.308 1.00 82.56 248 PRO A O 1
ATOM 2004 N N . PRO A 1 249 ? -25.312 -8.411 -7.068 1.00 77.00 249 PRO A N 1
ATOM 2005 C CA . PRO A 1 249 ? -25.855 -7.512 -8.074 1.00 77.00 249 PRO A CA 1
ATOM 2006 C C . PRO A 1 249 ? -25.146 -7.678 -9.423 1.00 77.00 249 PRO A C 1
ATOM 2008 O O . PRO A 1 249 ? -23.925 -7.833 -9.517 1.00 77.00 249 PRO A O 1
ATOM 2011 N N . LYS A 1 250 ? -25.927 -7.659 -10.509 1.00 68.50 250 LYS A N 1
ATOM 2012 C CA . LYS A 1 250 ? -25.368 -7.745 -11.863 1.00 68.50 250 LYS A CA 1
ATOM 2013 C C . LYS A 1 250 ? -24.588 -6.471 -12.160 1.00 68.50 250 LYS A C 1
ATOM 2015 O O . LYS A 1 250 ? -25.100 -5.383 -11.923 1.00 68.50 250 LYS A O 1
ATOM 2020 N N . LYS A 1 251 ? -23.381 -6.649 -12.716 1.00 61.34 251 LYS A N 1
ATOM 2021 C CA . LYS A 1 251 ? -22.408 -5.608 -13.090 1.00 61.34 251 LYS A CA 1
ATOM 2022 C C . LYS A 1 251 ? -23.047 -4.235 -13.288 1.00 61.34 251 LYS A C 1
ATOM 2024 O O . LYS A 1 251 ? -23.696 -3.989 -14.306 1.00 61.34 251 LYS A O 1
ATOM 2029 N N . ILE A 1 252 ? -22.767 -3.326 -12.360 1.00 59.66 252 ILE A N 1
ATOM 2030 C CA . ILE A 1 252 ? -22.830 -1.901 -12.658 1.00 59.66 252 ILE A CA 1
ATOM 2031 C C . ILE A 1 252 ? -21.856 -1.676 -13.817 1.00 59.66 252 ILE A C 1
ATOM 2033 O O . ILE A 1 252 ? -20.789 -2.296 -13.869 1.00 59.66 252 ILE A O 1
ATOM 2037 N N . THR A 1 253 ? -22.227 -0.845 -14.789 1.00 53.84 253 THR A N 1
ATOM 2038 C CA . THR A 1 253 ? -21.299 -0.371 -15.818 1.00 53.84 253 THR A CA 1
ATOM 2039 C C . THR A 1 253 ? -20.165 0.383 -15.137 1.00 53.84 253 THR A C 1
ATOM 2041 O O . THR A 1 253 ? -20.220 1.599 -14.971 1.00 53.84 253 THR A O 1
ATOM 2044 N N . HIS A 1 254 ? -19.141 -0.350 -14.705 1.00 60.66 254 HIS A N 1
ATOM 2045 C CA . HIS A 1 254 ? -17.887 0.237 -14.293 1.00 60.66 254 HIS A CA 1
ATOM 2046 C C . HIS A 1 254 ? -17.297 0.954 -15.490 1.00 60.66 254 HIS A C 1
ATOM 2048 O O . HIS A 1 254 ? -17.414 0.516 -16.642 1.00 60.66 254 HIS A O 1
ATOM 2054 N N . ARG A 1 255 ? -16.645 2.069 -15.196 1.00 68.50 255 ARG A N 1
ATOM 2055 C CA . ARG A 1 255 ? -15.804 2.736 -16.164 1.00 68.50 255 ARG A CA 1
ATOM 2056 C C . ARG A 1 255 ? -14.794 1.728 -16.706 1.00 68.50 255 ARG A C 1
ATOM 2058 O O . ARG A 1 255 ? -14.003 1.184 -15.946 1.00 68.50 255 ARG A O 1
ATOM 2065 N N . GLN A 1 256 ? -14.837 1.478 -18.008 1.00 75.19 256 GLN A N 1
ATOM 2066 C CA . GLN A 1 256 ? -13.877 0.588 -18.644 1.00 75.19 256 GLN A CA 1
ATOM 2067 C C . GLN A 1 256 ? -12.539 1.311 -18.769 1.00 75.19 256 GLN A C 1
ATOM 2069 O O . GLN A 1 256 ? -12.482 2.427 -19.295 1.00 75.19 256 GLN A O 1
ATOM 2074 N N . SER A 1 257 ? -11.475 0.678 -18.284 1.00 84.06 257 SER A N 1
ATOM 2075 C CA . SER A 1 257 ? -10.120 1.119 -18.579 1.00 84.06 257 SER A CA 1
ATOM 2076 C C . SER A 1 257 ? -9.840 1.014 -20.076 1.00 84.06 257 SER A C 1
ATOM 2078 O O . SER A 1 257 ? -10.357 0.148 -20.790 1.00 84.06 257 SER A O 1
ATOM 2080 N N . MET A 1 258 ? -9.018 1.934 -20.569 1.00 88.62 258 MET A N 1
ATOM 2081 C CA . MET A 1 258 ? -8.529 1.889 -21.936 1.00 88.62 258 MET A CA 1
ATOM 2082 C C . MET A 1 258 ? -7.409 0.861 -22.061 1.00 88.62 258 MET A C 1
ATOM 2084 O O . MET A 1 258 ? -6.543 0.748 -21.194 1.00 88.62 258 MET A O 1
ATOM 2088 N N . GLN A 1 259 ? -7.426 0.128 -23.173 1.00 88.56 259 GLN A N 1
ATOM 2089 C CA . GLN A 1 259 ? -6.346 -0.775 -23.555 1.00 88.56 259 GLN A CA 1
ATOM 2090 C C . GLN A 1 259 ? -5.094 0.021 -23.930 1.00 88.56 259 GLN A C 1
ATOM 2092 O O . GLN A 1 259 ? -5.171 1.094 -24.535 1.00 88.56 259 GLN A O 1
ATOM 2097 N N . LEU A 1 260 ? -3.929 -0.534 -23.605 1.00 89.00 260 LEU A N 1
ATOM 2098 C CA . LEU A 1 260 ? -2.644 0.060 -23.951 1.00 89.00 260 LEU A CA 1
ATOM 2099 C C . LEU A 1 260 ? -2.432 0.064 -25.469 1.00 89.00 260 LEU A C 1
ATOM 2101 O O . LEU A 1 260 ? -2.618 -0.944 -26.149 1.00 89.00 260 LEU A O 1
ATOM 2105 N N . TYR A 1 261 ? -1.952 1.186 -25.998 1.00 87.00 261 TYR A N 1
ATOM 2106 C CA . TYR A 1 261 ? -1.601 1.334 -27.411 1.00 87.00 261 TYR A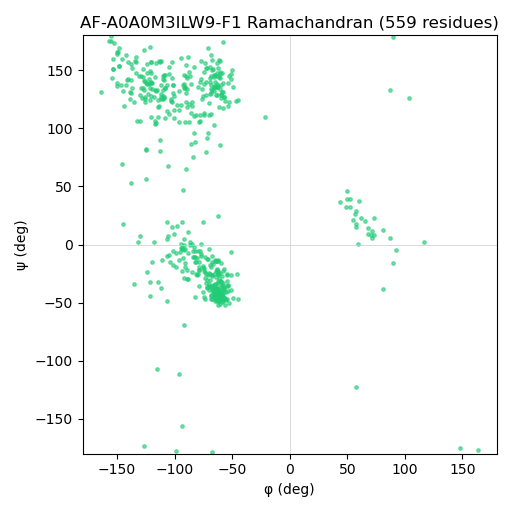 CA 1
ATOM 2107 C C . TYR A 1 261 ? -0.087 1.480 -27.589 1.00 87.00 261 TYR A C 1
ATOM 2109 O O . TYR A 1 261 ? 0.630 1.835 -26.653 1.00 87.00 261 TYR A O 1
ATOM 2117 N N . LYS A 1 262 ? 0.432 1.170 -28.782 1.00 87.19 262 LYS A N 1
ATOM 2118 C CA . LYS A 1 262 ? 1.864 1.330 -29.079 1.00 87.19 262 LYS A CA 1
ATOM 2119 C C . LYS A 1 262 ? 2.244 2.806 -29.060 1.00 87.19 262 LYS A C 1
ATOM 2121 O O . LYS A 1 262 ? 1.548 3.627 -29.655 1.00 87.19 262 LYS A O 1
ATOM 2126 N N . CYS A 1 263 ? 3.367 3.140 -28.434 1.00 84.00 263 CYS A N 1
ATOM 2127 C CA . CYS A 1 263 ? 3.864 4.509 -28.454 1.00 84.00 263 CYS A CA 1
ATOM 2128 C C . CYS A 1 263 ? 4.210 4.947 -29.881 1.00 84.00 263 CYS A C 1
ATOM 2130 O O . CYS A 1 263 ? 4.879 4.221 -30.618 1.00 84.00 263 CYS A O 1
ATOM 2132 N N . SER A 1 264 ? 3.809 6.165 -30.245 1.00 75.19 264 SER A N 1
ATOM 2133 C CA . SER A 1 264 ? 4.156 6.799 -31.516 1.00 75.19 264 SER A CA 1
ATOM 2134 C C . SER A 1 264 ? 4.731 8.180 -31.245 1.00 75.19 264 SER A C 1
ATOM 2136 O O . SER A 1 264 ? 4.075 9.006 -30.618 1.00 75.19 264 SER A O 1
ATOM 2138 N N . ALA A 1 265 ? 5.926 8.458 -31.762 1.00 63.75 265 ALA A N 1
ATOM 2139 C CA . ALA A 1 265 ? 6.449 9.818 -31.779 1.00 63.75 265 ALA A CA 1
ATOM 2140 C C . ALA A 1 265 ? 5.901 10.538 -33.016 1.00 63.75 265 ALA A C 1
ATOM 2142 O O . ALA A 1 265 ? 6.043 10.040 -34.133 1.00 63.75 265 ALA A O 1
ATOM 2143 N N . ASN A 1 266 ? 5.214 11.668 -32.830 1.00 56.19 266 ASN A N 1
ATOM 2144 C CA . ASN A 1 266 ? 4.650 12.487 -33.916 1.00 56.19 266 ASN A CA 1
ATOM 2145 C C . ASN A 1 266 ? 3.770 11.720 -34.932 1.00 56.19 266 ASN A C 1
ATOM 2147 O O . ASN A 1 266 ? 3.761 12.040 -36.118 1.00 56.19 266 ASN A O 1
ATOM 2151 N N . GLY A 1 267 ? 3.049 10.681 -34.492 1.00 56.88 267 GLY A N 1
ATOM 2152 C CA . GLY A 1 267 ? 2.147 9.902 -35.355 1.00 56.88 267 GLY A CA 1
ATOM 2153 C C . GLY A 1 267 ? 2.825 8.954 -36.359 1.00 56.88 267 GLY A C 1
ATOM 2154 O O . GLY A 1 267 ? 2.132 8.390 -37.203 1.00 56.88 267 GLY A O 1
ATOM 2155 N N . GLN A 1 268 ? 4.149 8.755 -36.287 1.00 55.91 268 GLN A N 1
ATOM 2156 C CA . GLN A 1 268 ? 4.874 7.788 -37.119 1.00 55.91 268 GLN A CA 1
ATOM 2157 C C . GLN A 1 268 ? 5.605 6.739 -36.267 1.00 55.91 268 GLN A C 1
ATOM 2159 O O . GLN A 1 268 ? 6.398 7.071 -35.385 1.00 55.91 268 GLN A O 1
ATOM 2164 N N . SER A 1 269 ? 5.387 5.454 -36.564 1.00 60.69 269 SER A N 1
ATOM 2165 C CA . SER A 1 269 ? 6.180 4.360 -35.997 1.00 60.69 269 SER A CA 1
ATOM 2166 C C . SER A 1 269 ? 7.524 4.274 -36.723 1.00 60.69 269 SER A C 1
ATOM 2168 O O . SER A 1 269 ? 7.583 3.828 -37.872 1.00 60.69 269 SER A O 1
ATOM 2170 N N . ARG A 1 270 ? 8.605 4.708 -36.074 1.00 67.56 270 ARG A N 1
ATOM 2171 C CA . ARG A 1 270 ? 9.971 4.495 -36.573 1.00 67.56 270 ARG A CA 1
ATOM 2172 C C . ARG A 1 270 ? 10.497 3.140 -36.085 1.00 67.56 270 ARG A C 1
ATOM 2174 O O . ARG A 1 270 ? 10.087 2.700 -35.010 1.00 67.56 270 ARG A O 1
ATOM 2181 N N . PRO A 1 271 ? 11.367 2.461 -36.854 1.00 73.00 271 PRO A N 1
ATOM 2182 C CA . PRO A 1 271 ? 12.055 1.276 -36.354 1.00 73.00 271 PRO A CA 1
ATOM 2183 C C . PRO A 1 271 ? 12.869 1.638 -35.103 1.00 73.00 271 PRO A C 1
ATOM 2185 O O . PRO A 1 271 ? 13.354 2.772 -35.008 1.00 73.00 271 PRO A O 1
ATOM 2188 N N . PRO A 1 272 ? 13.013 0.709 -34.143 1.00 80.31 272 PRO A N 1
ATOM 2189 C CA . PRO A 1 272 ? 13.736 1.002 -32.922 1.00 80.31 272 PRO A CA 1
ATOM 2190 C C . PRO A 1 272 ? 15.206 1.283 -33.244 1.00 80.31 272 PRO A C 1
ATOM 2192 O O . PRO A 1 272 ? 15.839 0.485 -33.930 1.00 80.31 272 PRO A O 1
ATOM 2195 N N . ARG A 1 273 ? 15.747 2.403 -32.757 1.00 88.69 273 ARG A N 1
ATOM 2196 C CA . ARG A 1 273 ? 17.156 2.782 -32.919 1.00 88.69 273 ARG A CA 1
ATOM 2197 C C . ARG A 1 273 ? 17.677 3.422 -31.639 1.00 88.69 273 ARG A C 1
ATOM 2199 O O . ARG A 1 273 ? 16.933 4.142 -30.979 1.00 88.69 273 ARG A O 1
ATOM 2206 N N . MET A 1 274 ? 18.919 3.108 -31.293 1.00 91.06 274 MET A N 1
ATOM 2207 C CA . MET A 1 274 ? 19.605 3.642 -30.122 1.00 91.06 274 MET A CA 1
ATOM 2208 C C . MET A 1 274 ? 20.698 4.621 -30.539 1.00 91.06 274 MET A C 1
ATOM 2210 O O . MET A 1 274 ? 21.522 4.299 -31.399 1.00 91.06 274 MET A O 1
ATOM 2214 N N . THR A 1 275 ? 20.753 5.763 -29.862 1.00 91.50 275 THR A N 1
ATOM 2215 C CA . THR A 1 275 ? 21.863 6.714 -29.936 1.00 91.50 275 THR A CA 1
ATOM 2216 C C . THR A 1 275 ? 22.721 6.561 -28.687 1.00 91.50 275 THR A C 1
ATOM 2218 O O . THR A 1 275 ? 22.220 6.671 -27.571 1.00 91.50 275 THR A O 1
ATOM 2221 N N . SER A 1 276 ? 24.016 6.290 -28.862 1.00 91.38 276 SER A N 1
ATOM 2222 C CA . SER A 1 276 ? 24.974 6.275 -27.751 1.00 91.38 276 SER A CA 1
ATOM 2223 C C . SER A 1 276 ? 25.331 7.698 -27.331 1.00 91.38 276 SER A C 1
ATOM 2225 O O . SER A 1 276 ? 25.674 8.510 -28.189 1.00 91.38 276 SER A O 1
ATOM 2227 N N . CYS A 1 277 ? 25.328 7.973 -26.025 1.00 88.81 277 CYS A N 1
ATOM 2228 C CA . CYS A 1 277 ? 25.794 9.255 -25.481 1.00 88.81 277 CYS A CA 1
ATOM 2229 C C . CYS A 1 277 ? 27.201 9.219 -24.885 1.00 88.81 277 CYS A C 1
ATOM 2231 O O . CYS A 1 277 ? 27.724 10.269 -24.505 1.00 88.81 277 CYS A O 1
ATOM 2233 N N . ASP A 1 278 ? 27.811 8.036 -24.818 1.00 89.06 278 ASP A N 1
ATOM 2234 C CA . ASP A 1 278 ? 29.159 7.840 -24.294 1.00 89.06 278 ASP A CA 1
ATOM 2235 C C . ASP A 1 278 ? 30.131 7.476 -25.434 1.00 89.06 278 ASP A C 1
ATOM 2237 O O . ASP A 1 278 ? 29.762 6.813 -26.410 1.00 89.06 278 ASP A O 1
ATOM 2241 N N . ILE A 1 279 ? 31.379 7.942 -25.320 1.00 86.75 279 ILE A N 1
ATOM 2242 C CA . ILE A 1 279 ? 32.418 7.787 -26.352 1.00 86.75 279 ILE A CA 1
ATOM 2243 C C . ILE A 1 279 ? 32.833 6.314 -26.463 1.00 86.75 279 ILE A C 1
ATOM 2245 O O . ILE A 1 279 ? 33.191 5.698 -25.461 1.00 86.75 279 ILE A O 1
ATOM 2249 N N . GLY A 1 280 ? 32.858 5.769 -27.686 1.00 87.62 280 GLY A N 1
ATOM 2250 C CA . GLY A 1 280 ? 33.302 4.393 -27.957 1.00 87.62 280 GLY A CA 1
ATOM 2251 C C . GLY A 1 280 ? 32.206 3.330 -27.824 1.00 87.62 280 GLY A C 1
ATOM 2252 O O . GLY A 1 280 ? 32.485 2.138 -27.948 1.00 87.62 280 GLY A O 1
ATOM 2253 N N . CYS A 1 281 ? 30.963 3.750 -27.589 1.00 91.00 281 CYS A N 1
ATOM 2254 C CA . CYS A 1 281 ? 29.800 2.885 -27.397 1.00 91.00 281 CYS A CA 1
ATOM 2255 C C . CYS A 1 281 ? 28.918 2.756 -28.658 1.00 91.00 281 CYS A C 1
ATOM 2257 O O . CYS A 1 281 ? 27.840 2.161 -28.609 1.00 91.00 281 CYS A O 1
ATOM 2259 N N . GLU A 1 282 ? 29.363 3.267 -29.811 1.00 90.75 282 GLU A N 1
ATOM 2260 C CA . GLU A 1 282 ? 28.592 3.279 -31.062 1.00 90.75 282 GLU A CA 1
ATOM 2261 C C . GLU A 1 282 ? 28.284 1.861 -31.559 1.00 90.75 282 GLU A C 1
ATOM 2263 O O . GLU A 1 282 ? 27.140 1.553 -31.890 1.00 90.75 282 GLU A O 1
ATOM 2268 N N . LYS A 1 283 ? 29.276 0.961 -31.527 1.00 89.62 283 LYS A N 1
ATOM 2269 C CA . LYS A 1 283 ? 29.080 -0.453 -31.899 1.00 89.62 283 LYS A CA 1
ATOM 2270 C C . LYS A 1 283 ? 28.075 -1.149 -30.985 1.00 89.62 283 LYS A C 1
ATOM 2272 O O . LYS A 1 283 ? 27.241 -1.919 -31.448 1.00 89.62 283 LYS A O 1
ATOM 2277 N N . VAL A 1 284 ? 28.122 -0.841 -29.690 1.00 89.38 284 VAL A N 1
ATOM 2278 C CA . VAL A 1 284 ? 27.197 -1.408 -28.705 1.00 89.38 284 VAL A CA 1
ATOM 2279 C C . VAL A 1 284 ? 25.768 -0.925 -28.976 1.00 89.38 284 VAL A C 1
ATOM 2281 O O . VAL A 1 284 ? 24.826 -1.717 -28.940 1.00 89.38 284 VAL A O 1
ATOM 2284 N N . ALA A 1 285 ? 25.592 0.353 -29.323 1.00 90.50 285 ALA A N 1
ATOM 2285 C CA . ALA A 1 285 ? 24.290 0.893 -29.709 1.00 90.50 285 ALA A CA 1
ATOM 2286 C C . ALA A 1 285 ? 23.728 0.218 -30.975 1.00 90.50 285 ALA A C 1
ATOM 2288 O O . ALA A 1 285 ? 22.528 -0.077 -31.036 1.00 90.50 285 ALA A O 1
ATOM 2289 N N . GLU A 1 286 ? 24.576 -0.087 -31.962 1.00 90.75 286 GLU A N 1
ATOM 2290 C CA . GLU A 1 286 ? 24.193 -0.856 -33.155 1.00 90.75 286 GLU A CA 1
ATOM 2291 C C . GLU A 1 286 ? 23.774 -2.294 -32.806 1.00 90.75 286 GLU A C 1
ATOM 2293 O O . GLU A 1 286 ? 22.756 -2.777 -33.307 1.00 90.75 286 GLU A O 1
ATOM 2298 N N . GLU A 1 287 ? 24.489 -2.967 -31.902 1.00 89.62 287 GLU A N 1
ATOM 2299 C CA . GLU A 1 287 ? 24.145 -4.317 -31.433 1.00 89.62 287 GLU A CA 1
ATOM 2300 C C . GLU A 1 287 ? 22.801 -4.364 -30.691 1.00 89.62 287 GLU A C 1
ATOM 2302 O O . GLU A 1 287 ? 21.987 -5.271 -30.917 1.00 89.62 287 GLU A O 1
ATOM 2307 N N . VAL A 1 288 ? 22.534 -3.380 -29.824 1.00 89.88 288 VAL A N 1
ATOM 2308 C CA . VAL A 1 288 ? 21.247 -3.245 -29.121 1.00 89.88 288 VAL A CA 1
ATOM 2309 C C . VAL A 1 288 ? 20.125 -2.953 -30.122 1.00 89.88 288 VAL A C 1
ATOM 2311 O O . VAL A 1 288 ? 19.082 -3.609 -30.083 1.00 89.88 288 VAL A O 1
ATOM 2314 N N . THR A 1 289 ? 20.356 -2.041 -31.069 1.00 91.75 289 THR A N 1
ATOM 2315 C CA . THR A 1 289 ? 19.415 -1.700 -32.152 1.00 91.75 289 THR A CA 1
ATOM 2316 C C . THR A 1 289 ? 19.064 -2.918 -33.013 1.00 91.75 289 THR A C 1
ATOM 2318 O O . THR A 1 289 ? 17.889 -3.197 -33.273 1.00 91.75 289 THR A O 1
ATOM 2321 N N . SER A 1 290 ? 20.079 -3.683 -33.422 1.00 90.69 290 SER A N 1
ATOM 2322 C CA . SER A 1 290 ? 19.922 -4.912 -34.202 1.00 90.69 290 SER A CA 1
ATOM 2323 C C . SER A 1 290 ? 19.155 -5.978 -33.417 1.00 90.69 290 SER A C 1
ATOM 2325 O O . SER A 1 290 ? 18.212 -6.575 -33.937 1.00 90.69 290 SER A O 1
ATOM 2327 N N . SER A 1 291 ? 19.477 -6.146 -32.128 1.00 89.19 291 SER A N 1
ATOM 2328 C CA . SER A 1 291 ? 18.766 -7.071 -31.237 1.00 89.19 291 SER A CA 1
ATOM 2329 C C . SER A 1 291 ? 17.273 -6.753 -31.157 1.00 89.19 291 SER A C 1
ATOM 2331 O O . SER A 1 291 ? 16.456 -7.655 -31.305 1.00 89.19 291 SER A O 1
ATOM 2333 N N . LEU A 1 292 ? 16.910 -5.481 -30.968 1.00 87.75 292 LEU A N 1
ATOM 2334 C CA . LEU A 1 292 ? 15.511 -5.046 -30.899 1.00 87.75 292 LEU A CA 1
ATOM 2335 C C . LEU A 1 292 ? 14.769 -5.262 -32.220 1.00 87.75 292 LEU A C 1
ATOM 2337 O O . LEU A 1 292 ? 13.617 -5.689 -32.214 1.00 87.75 292 LEU A O 1
ATOM 2341 N N . SER A 1 293 ? 15.439 -5.005 -33.344 1.00 86.75 293 SER A N 1
ATOM 2342 C CA . SER A 1 293 ? 14.866 -5.182 -34.683 1.00 86.75 293 SER A CA 1
ATOM 2343 C C . SER A 1 293 ? 14.643 -6.655 -35.046 1.00 86.75 293 SER A C 1
ATOM 2345 O O . SER A 1 293 ? 13.722 -6.968 -35.795 1.00 86.75 293 SER A O 1
ATOM 2347 N N . ALA A 1 294 ? 15.470 -7.560 -34.516 1.00 87.25 294 ALA A N 1
ATOM 2348 C CA . ALA A 1 294 ? 15.374 -9.000 -34.753 1.00 87.25 294 ALA A CA 1
ATOM 2349 C C . ALA A 1 294 ? 14.365 -9.714 -33.835 1.00 87.25 294 ALA A C 1
ATOM 2351 O O . ALA A 1 294 ? 14.066 -10.892 -34.047 1.00 87.25 294 ALA A O 1
ATOM 2352 N N . CYS A 1 295 ? 13.859 -9.043 -32.799 1.00 81.94 295 CYS A N 1
ATOM 2353 C CA . CYS A 1 295 ? 12.985 -9.677 -31.825 1.00 81.94 295 CYS A CA 1
ATOM 2354 C C . CYS A 1 295 ? 11.585 -9.959 -32.386 1.00 81.94 295 CYS A C 1
ATOM 2356 O O . CYS A 1 295 ? 11.012 -9.122 -33.088 1.00 81.94 295 CYS A O 1
ATOM 2358 N N . PRO A 1 296 ? 10.998 -11.124 -32.051 1.00 76.00 296 PRO A N 1
ATOM 2359 C CA . PRO A 1 296 ? 9.630 -11.424 -32.438 1.00 76.00 296 PRO A CA 1
ATOM 2360 C C . PRO A 1 296 ? 8.677 -10.393 -31.832 1.00 76.00 296 PRO A C 1
ATOM 2362 O O . PRO A 1 296 ? 8.907 -9.871 -30.738 1.00 76.00 296 PRO A O 1
ATOM 2365 N N . SER A 1 297 ? 7.581 -10.117 -32.539 1.00 67.44 297 SER A N 1
ATOM 2366 C CA . SER A 1 297 ? 6.517 -9.265 -32.018 1.00 67.44 297 SER A CA 1
ATOM 2367 C C . SER A 1 297 ? 5.986 -9.849 -30.709 1.00 67.44 297 SER A C 1
ATOM 2369 O O . SER A 1 297 ? 5.453 -10.961 -30.695 1.00 67.44 297 SER A O 1
ATOM 2371 N N . VAL A 1 298 ? 6.129 -9.097 -29.623 1.00 65.25 298 VAL A N 1
ATOM 2372 C CA . VAL A 1 298 ? 5.575 -9.458 -28.316 1.00 65.25 298 VAL A CA 1
ATOM 2373 C C . VAL A 1 298 ? 4.051 -9.353 -28.387 1.00 65.25 298 VAL A C 1
ATOM 2375 O O . VAL A 1 298 ? 3.551 -8.403 -29.001 1.00 65.25 298 VAL A O 1
ATOM 2378 N N . PRO A 1 299 ? 3.302 -10.288 -27.777 1.00 62.62 299 PRO A N 1
ATOM 2379 C CA . PRO A 1 299 ? 1.864 -10.134 -27.604 1.00 62.62 299 PRO A CA 1
ATOM 2380 C C . PRO A 1 299 ? 1.535 -8.796 -26.933 1.00 62.62 299 PRO A C 1
ATOM 2382 O O . PRO A 1 299 ? 2.279 -8.333 -26.067 1.00 62.62 299 PRO A O 1
ATOM 2385 N N . SER A 1 300 ? 0.416 -8.183 -27.317 1.00 65.69 300 SER A N 1
ATOM 2386 C CA . SER A 1 300 ? -0.081 -6.989 -26.638 1.00 65.69 300 SER A CA 1
ATOM 2387 C C . SER A 1 300 ? -0.357 -7.296 -25.162 1.00 65.69 300 SER A C 1
ATOM 2389 O O . SER A 1 300 ? -0.899 -8.352 -24.826 1.00 65.69 300 SER A O 1
ATOM 2391 N N . LEU A 1 301 ? 0.030 -6.375 -24.275 1.00 77.00 301 LEU A N 1
ATOM 2392 C CA . LEU A 1 301 ? -0.211 -6.484 -22.838 1.00 77.00 301 LEU A CA 1
ATOM 2393 C C . LEU A 1 301 ? -1.700 -6.234 -22.546 1.00 77.00 301 LEU A C 1
ATOM 2395 O O . LEU A 1 301 ? -2.093 -5.145 -22.146 1.00 77.00 301 LEU A O 1
ATOM 2399 N N . ASN A 1 302 ? -2.532 -7.252 -22.765 1.00 81.38 302 ASN A N 1
ATOM 2400 C CA . ASN A 1 302 ? -3.993 -7.150 -22.631 1.00 81.38 302 ASN A CA 1
ATOM 2401 C C . ASN A 1 302 ? -4.480 -7.239 -21.178 1.00 81.38 302 ASN A C 1
ATOM 2403 O O . ASN A 1 302 ? -5.671 -7.104 -20.912 1.00 81.38 302 ASN A O 1
ATOM 2407 N N . VAL A 1 303 ? -3.572 -7.512 -20.240 1.00 85.25 303 VAL A N 1
ATOM 2408 C CA . VAL A 1 303 ? -3.883 -7.681 -18.815 1.00 85.25 303 VAL A CA 1
ATOM 2409 C C . VAL A 1 303 ? -3.786 -6.379 -18.024 1.00 85.25 303 VAL A C 1
ATOM 2411 O O . VAL A 1 303 ? -4.140 -6.383 -16.848 1.00 85.25 303 VAL A O 1
ATOM 2414 N N . THR A 1 304 ? -3.369 -5.280 -18.655 1.00 91.88 304 THR A N 1
ATOM 2415 C CA . THR A 1 304 ? -3.246 -3.965 -18.020 1.00 91.88 304 THR A CA 1
ATOM 2416 C C . THR A 1 304 ? -3.951 -2.905 -18.856 1.00 91.88 304 THR A C 1
ATOM 2418 O O . THR A 1 304 ? -3.773 -2.845 -20.071 1.00 91.88 304 THR A O 1
ATOM 2421 N N . GLY A 1 305 ? -4.724 -2.048 -18.196 1.00 91.56 305 GLY A N 1
ATOM 2422 C CA . GLY A 1 305 ? -5.327 -0.856 -18.783 1.00 91.56 305 GLY A CA 1
ATOM 2423 C C . GLY A 1 305 ? -5.000 0.397 -17.988 1.00 91.56 305 GLY A C 1
ATOM 2424 O O . GLY A 1 305 ? -4.203 0.371 -17.050 1.00 91.56 305 GLY A O 1
ATOM 2425 N N . PHE A 1 306 ? -5.622 1.506 -18.372 1.00 91.06 306 PHE A N 1
ATOM 2426 C CA . PHE A 1 306 ? -5.473 2.783 -17.679 1.00 91.06 306 PHE A CA 1
ATOM 2427 C C . PHE A 1 306 ? -6.724 3.657 -17.782 1.00 91.06 306 PHE A C 1
ATOM 2429 O O . PHE A 1 306 ? -7.580 3.450 -18.648 1.00 91.06 306 PHE A O 1
ATOM 2436 N N . TYR A 1 307 ? -6.805 4.668 -16.919 1.00 87.75 307 TYR A N 1
ATOM 2437 C CA . TYR A 1 307 ? -7.848 5.692 -16.952 1.00 87.75 307 TYR A CA 1
ATOM 2438 C C . TYR A 1 307 ? -7.309 6.982 -17.608 1.00 87.75 307 TYR A C 1
ATOM 2440 O O . TYR A 1 307 ? -6.462 7.654 -17.016 1.00 87.75 307 TYR A O 1
ATOM 2448 N N . PRO A 1 308 ? -7.744 7.328 -18.841 1.00 80.94 308 PRO A N 1
ATOM 2449 C CA . PRO A 1 308 ? -7.094 8.343 -19.689 1.00 80.94 308 PRO A CA 1
ATOM 2450 C C . PRO A 1 308 ? -7.147 9.773 -19.139 1.00 80.94 308 PRO A C 1
ATOM 2452 O O . PRO A 1 308 ? -6.310 10.602 -19.484 1.00 80.94 308 PRO A O 1
ATOM 2455 N N . ASP A 1 309 ? -8.138 10.054 -18.306 1.00 78.38 309 ASP A N 1
ATOM 2456 C CA . ASP A 1 309 ? -8.359 11.306 -17.588 1.00 78.38 309 ASP A CA 1
ATOM 2457 C C . ASP A 1 309 ? -7.477 11.470 -16.346 1.00 78.38 309 ASP A C 1
ATOM 2459 O O . ASP A 1 309 ? -7.357 12.581 -15.840 1.00 78.38 309 ASP A O 1
ATOM 2463 N N . VAL A 1 310 ? -6.855 10.385 -15.877 1.00 77.62 310 VAL A N 1
ATOM 2464 C CA . VAL A 1 310 ? -5.828 10.428 -14.832 1.00 77.62 310 VAL A CA 1
ATOM 2465 C C . VAL A 1 310 ? -4.463 10.546 -15.505 1.00 77.62 310 VAL A C 1
ATOM 2467 O O . VAL A 1 310 ? -3.825 11.597 -15.471 1.00 77.62 310 VAL A O 1
ATOM 2470 N N . ILE A 1 311 ? -4.025 9.476 -16.177 1.00 83.06 311 ILE A N 1
ATOM 2471 C CA . ILE A 1 311 ? -2.750 9.407 -16.897 1.00 83.06 311 ILE A CA 1
ATOM 2472 C C . ILE A 1 311 ? -2.949 8.549 -18.148 1.00 83.06 311 ILE A C 1
ATOM 2474 O O . ILE A 1 311 ? -3.479 7.444 -18.079 1.00 83.06 311 ILE A O 1
ATOM 2478 N N . SER A 1 312 ? -2.490 9.044 -19.299 1.00 86.06 312 SER A N 1
ATOM 2479 C CA . SER A 1 312 ? -2.494 8.281 -20.551 1.00 86.06 312 SER A CA 1
ATOM 2480 C C . SER A 1 312 ? -1.191 7.513 -20.742 1.00 86.06 312 SER A C 1
ATOM 2482 O O . SER A 1 312 ? -0.105 8.079 -20.583 1.00 86.06 312 SER A O 1
ATOM 2484 N N . TYR A 1 313 ? -1.311 6.246 -21.137 1.00 88.88 313 TYR A N 1
ATOM 2485 C CA . TYR A 1 313 ? -0.185 5.332 -21.297 1.00 88.88 313 TYR A CA 1
ATOM 2486 C C . TYR A 1 313 ? -0.098 4.763 -22.700 1.00 88.88 313 TYR A C 1
ATOM 2488 O O . TYR A 1 313 ? -1.096 4.371 -23.302 1.00 88.88 313 TYR A O 1
ATOM 2496 N N . CYS A 1 314 ? 1.132 4.616 -23.167 1.00 88.19 314 CYS A N 1
ATOM 2497 C CA . CYS A 1 314 ? 1.454 3.799 -24.323 1.00 88.19 314 CYS A CA 1
ATOM 2498 C C . CYS A 1 314 ? 2.550 2.794 -23.958 1.00 88.19 314 CYS A C 1
ATOM 2500 O O . CYS A 1 314 ? 3.174 2.914 -22.906 1.00 88.19 314 CYS A O 1
ATOM 2502 N N . HIS A 1 315 ? 2.799 1.802 -24.812 1.00 88.81 315 HIS A N 1
ATOM 2503 C CA . HIS A 1 315 ? 3.849 0.811 -24.583 1.00 88.81 315 HIS A CA 1
ATOM 2504 C C . HIS A 1 315 ? 4.906 0.767 -25.692 1.00 88.81 315 HIS A C 1
ATOM 2506 O O . HIS A 1 315 ? 4.628 0.987 -26.876 1.00 88.81 315 HIS A O 1
ATOM 2512 N N . VAL A 1 316 ? 6.119 0.413 -25.279 1.00 87.31 316 VAL A N 1
ATOM 2513 C CA . VAL A 1 316 ? 7.278 0.056 -26.097 1.00 87.31 316 VAL A CA 1
ATOM 2514 C C . VAL A 1 316 ? 7.698 -1.364 -25.726 1.00 87.31 316 VAL A C 1
ATOM 2516 O O . VAL A 1 316 ? 7.713 -1.728 -24.553 1.00 87.31 316 VAL A O 1
ATOM 2519 N N . SER A 1 317 ? 8.077 -2.168 -26.717 1.00 87.19 317 SER A N 1
ATOM 2520 C CA . SER A 1 317 ? 8.604 -3.517 -26.490 1.00 87.19 317 SER A CA 1
ATOM 2521 C C . SER A 1 317 ? 10.125 -3.531 -26.639 1.00 87.19 317 SER A C 1
ATOM 2523 O O . SER A 1 317 ? 10.646 -3.204 -27.703 1.00 87.19 317 SER A O 1
ATOM 2525 N N . LEU A 1 318 ? 10.825 -3.955 -25.588 1.00 87.94 318 LEU A N 1
ATOM 2526 C CA . LEU A 1 318 ? 12.264 -4.215 -25.564 1.00 87.94 318 LEU A CA 1
ATOM 2527 C C . LEU A 1 318 ? 12.495 -5.733 -25.546 1.00 87.94 318 LEU A C 1
ATOM 2529 O O . LEU A 1 318 ? 1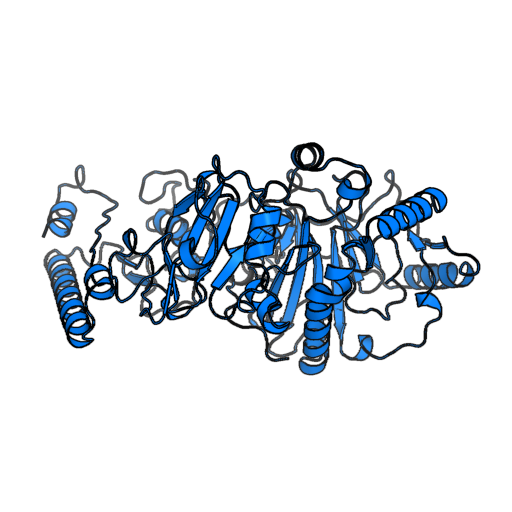2.922 -6.319 -24.548 1.00 87.94 318 LEU A O 1
ATOM 2533 N N . CYS A 1 319 ? 12.148 -6.393 -26.656 1.00 85.94 319 CYS A N 1
ATOM 2534 C CA . CYS A 1 319 ? 12.111 -7.856 -26.758 1.00 85.94 319 CYS A CA 1
ATOM 2535 C C . CYS A 1 319 ? 11.159 -8.465 -25.705 1.00 85.94 319 CYS A C 1
ATOM 2537 O O . CYS A 1 319 ? 10.004 -8.072 -25.754 1.00 85.94 319 CYS A O 1
ATOM 2539 N N . PRO A 1 320 ? 11.510 -9.375 -24.764 1.00 85.50 320 PRO A N 1
ATOM 2540 C CA . PRO A 1 320 ? 10.490 -9.922 -23.862 1.00 85.50 320 PRO A CA 1
ATOM 2541 C C . PRO A 1 320 ? 9.980 -8.897 -22.834 1.00 85.50 320 PRO A C 1
ATOM 2543 O O . PRO A 1 320 ? 8.980 -9.156 -22.170 1.00 85.50 320 PRO A O 1
ATOM 2546 N N . VAL A 1 321 ? 10.654 -7.751 -22.691 1.00 89.81 321 VAL A N 1
ATOM 2547 C CA . VAL A 1 321 ? 10.292 -6.705 -21.734 1.00 89.81 321 VAL A CA 1
ATOM 2548 C C . VAL A 1 321 ? 9.322 -5.721 -22.375 1.00 89.81 321 VAL A C 1
ATOM 2550 O O . VAL A 1 321 ? 9.548 -5.248 -23.489 1.00 89.81 321 VAL A O 1
ATOM 2553 N N . THR A 1 322 ? 8.256 -5.370 -21.661 1.00 90.69 322 THR A N 1
ATOM 2554 C CA . THR A 1 322 ? 7.339 -4.297 -22.074 1.00 90.69 322 THR A CA 1
ATOM 2555 C C . THR A 1 322 ? 7.510 -3.100 -21.153 1.00 90.69 322 THR A C 1
ATOM 2557 O O . THR A 1 322 ? 7.431 -3.236 -19.937 1.00 90.69 322 THR A O 1
ATOM 2560 N N . VAL A 1 323 ? 7.739 -1.925 -21.728 1.00 91.25 323 VAL A N 1
ATOM 2561 C CA . VAL A 1 323 ? 7.877 -0.661 -21.005 1.00 91.25 323 VAL A CA 1
ATOM 2562 C C . VAL A 1 323 ? 6.664 0.198 -21.316 1.00 91.25 323 VAL A C 1
ATOM 2564 O O . VAL A 1 323 ? 6.367 0.458 -22.481 1.00 91.25 323 VAL A O 1
ATOM 2567 N N . LEU A 1 324 ? 5.966 0.643 -20.282 1.00 91.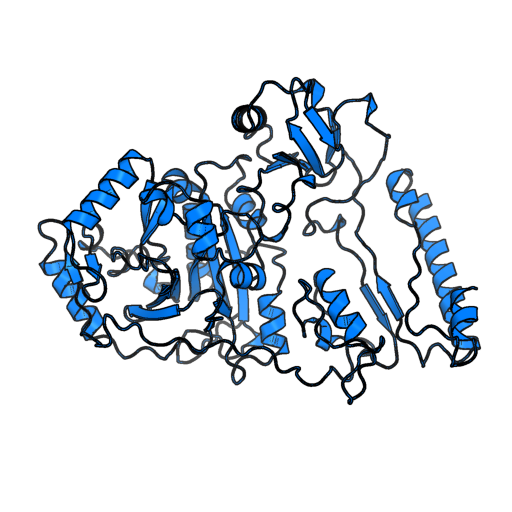69 324 LEU A N 1
ATOM 2568 C CA . LEU A 1 324 ? 4.882 1.602 -20.391 1.00 91.69 324 LEU A CA 1
ATOM 2569 C C . LEU A 1 324 ? 5.445 3.013 -20.204 1.00 91.69 324 LEU A C 1
ATOM 2571 O O . LEU A 1 324 ? 6.252 3.256 -19.309 1.00 91.69 324 LEU A O 1
ATOM 2575 N N . LEU A 1 325 ? 5.040 3.943 -21.062 1.00 88.75 325 LEU A N 1
ATOM 2576 C CA . LEU A 1 325 ? 5.449 5.344 -21.024 1.00 88.75 325 LEU A CA 1
ATOM 2577 C C . LEU A 1 325 ? 4.221 6.218 -20.777 1.00 88.75 325 LEU A C 1
ATOM 2579 O O . LEU A 1 325 ? 3.187 6.048 -21.430 1.00 88.75 325 LEU A O 1
ATOM 2583 N N . SER A 1 326 ? 4.347 7.164 -19.846 1.00 84.06 326 SER A N 1
ATOM 2584 C CA . SER A 1 326 ? 3.332 8.193 -19.629 1.00 84.06 326 SER A CA 1
ATOM 2585 C C . SER A 1 326 ? 3.422 9.240 -20.737 1.00 84.06 326 SER A C 1
ATOM 2587 O O . SER A 1 326 ? 4.481 9.825 -20.954 1.00 84.06 326 SER A O 1
ATOM 2589 N N . MET A 1 327 ? 2.305 9.483 -21.423 1.00 75.12 327 MET A N 1
ATOM 2590 C CA . MET A 1 327 ? 2.200 10.498 -22.478 1.00 75.12 327 MET A CA 1
ATOM 2591 C C . MET A 1 327 ? 1.750 11.862 -21.948 1.00 75.12 327 MET A C 1
ATOM 2593 O O . MET A 1 327 ? 1.859 12.860 -22.655 1.00 75.12 327 MET A O 1
ATOM 2597 N N . SER A 1 328 ? 1.203 11.913 -20.730 1.00 66.44 328 SER A N 1
ATOM 2598 C CA . SER A 1 328 ? 0.713 13.154 -20.129 1.00 66.44 328 SER A CA 1
ATOM 2599 C C . SER A 1 328 ? 1.813 13.952 -19.428 1.00 66.44 328 SER A C 1
ATOM 2601 O O . SER A 1 328 ? 1.668 15.165 -19.302 1.00 66.44 328 SER A O 1
ATOM 2603 N N . ARG A 1 329 ? 2.916 13.324 -19.001 1.00 67.06 329 ARG A N 1
ATOM 2604 C CA . ARG A 1 329 ? 4.029 14.009 -18.325 1.00 67.06 329 ARG A CA 1
ATOM 2605 C C . ARG A 1 329 ? 5.093 14.464 -19.327 1.00 67.06 329 ARG A C 1
ATOM 2607 O O . ARG A 1 329 ? 5.436 13.723 -20.242 1.00 67.06 329 ARG A O 1
ATOM 2614 N N . LEU A 1 330 ? 5.605 15.681 -19.120 1.00 53.72 330 LEU A N 1
ATOM 2615 C CA . LEU A 1 330 ? 6.407 16.453 -20.085 1.00 53.72 330 LEU A CA 1
ATOM 2616 C C . LEU A 1 330 ? 7.645 15.725 -20.643 1.00 53.72 330 LEU A C 1
ATOM 2618 O O . LEU A 1 330 ? 8.024 16.015 -21.771 1.00 53.72 330 LEU A O 1
ATOM 2622 N N . ASP A 1 331 ? 8.217 14.758 -19.919 1.00 56.91 331 ASP A N 1
ATOM 2623 C CA . ASP A 1 331 ? 9.470 14.100 -20.320 1.00 56.91 331 ASP A CA 1
ATOM 2624 C C . ASP A 1 331 ? 9.364 12.584 -20.578 1.00 56.91 331 ASP A C 1
ATOM 2626 O O . ASP A 1 331 ? 10.363 11.952 -20.925 1.00 56.91 331 ASP A O 1
ATOM 2630 N N . ALA A 1 332 ? 8.170 11.980 -20.462 1.00 54.66 332 ALA A N 1
ATOM 2631 C CA . ALA A 1 332 ? 7.912 10.558 -20.756 1.00 54.66 332 ALA A CA 1
ATOM 2632 C C . ALA A 1 332 ? 8.983 9.579 -20.211 1.00 54.66 332 ALA A C 1
ATOM 2634 O O . ALA A 1 332 ? 9.344 8.598 -20.876 1.00 54.66 332 ALA A O 1
ATOM 2635 N N . HIS A 1 333 ? 9.540 9.854 -19.027 1.00 60.56 333 HIS A N 1
ATOM 2636 C CA . HIS A 1 333 ? 10.402 8.908 -18.324 1.00 60.56 333 HIS A CA 1
ATOM 2637 C C . HIS A 1 333 ? 9.516 7.791 -17.783 1.00 60.56 333 HIS A C 1
ATOM 2639 O O . HIS A 1 333 ? 8.441 8.030 -17.231 1.00 60.56 333 HIS A O 1
ATOM 2645 N N . SER A 1 334 ? 9.914 6.565 -18.078 1.00 59.31 334 SER A N 1
ATOM 2646 C CA . SER A 1 334 ? 9.040 5.401 -18.123 1.00 59.31 334 SER A CA 1
ATOM 2647 C C . SER A 1 334 ? 8.186 5.218 -16.895 1.00 59.31 334 SER A C 1
ATOM 2649 O O . SER A 1 334 ? 8.621 5.423 -15.766 1.00 59.31 334 SER A O 1
ATOM 2651 N N . LEU A 1 335 ? 6.958 4.778 -17.118 1.00 75.38 335 LEU A N 1
ATOM 2652 C CA . LEU A 1 335 ? 6.023 4.522 -16.051 1.00 75.38 335 LEU A CA 1
ATOM 2653 C C . LEU A 1 335 ? 5.515 3.093 -16.169 1.00 75.38 335 LEU A C 1
ATOM 2655 O O . LEU A 1 335 ? 4.412 2.854 -16.642 1.00 75.38 335 LEU A O 1
ATOM 2659 N N . THR A 1 336 ? 6.346 2.176 -15.663 1.00 92.81 336 THR A N 1
ATOM 2660 C CA . THR A 1 336 ? 6.136 0.729 -15.457 1.00 92.81 336 THR A CA 1
ATOM 2661 C C . THR A 1 336 ? 6.824 -0.179 -16.478 1.00 92.81 336 THR A C 1
ATOM 2663 O O . THR A 1 336 ? 6.620 -0.067 -17.680 1.00 92.81 336 THR A O 1
ATOM 2666 N N . ILE A 1 337 ? 7.616 -1.127 -15.984 1.00 93.81 337 ILE A N 1
ATOM 2667 C CA . ILE A 1 337 ? 8.393 -2.112 -16.737 1.00 93.81 337 ILE A CA 1
ATOM 2668 C C . ILE A 1 337 ? 7.891 -3.503 -16.361 1.00 93.81 337 ILE A C 1
ATOM 2670 O O . ILE A 1 337 ? 7.852 -3.832 -15.180 1.00 93.81 337 ILE A O 1
ATOM 2674 N N . TYR A 1 338 ? 7.532 -4.305 -17.359 1.00 94.38 338 TYR A N 1
ATOM 2675 C CA . TYR A 1 338 ? 7.104 -5.696 -17.229 1.00 94.38 338 TYR A CA 1
ATOM 2676 C C . TYR A 1 338 ? 8.234 -6.614 -17.685 1.00 94.38 338 TYR A C 1
ATOM 2678 O O . TYR A 1 338 ? 8.557 -6.656 -18.875 1.00 94.38 338 TYR A O 1
ATOM 2686 N N . GLU A 1 339 ? 8.807 -7.363 -16.751 1.00 93.31 339 GLU A N 1
ATOM 2687 C CA . GLU A 1 339 ? 9.892 -8.311 -16.977 1.00 93.31 339 GLU A CA 1
ATOM 2688 C C . GLU A 1 339 ? 9.420 -9.744 -16.664 1.00 93.31 339 GLU A C 1
ATOM 2690 O O . GLU A 1 339 ? 9.322 -10.125 -15.492 1.00 93.31 339 GLU A O 1
ATOM 2695 N N . PRO A 1 340 ? 9.148 -10.580 -17.683 1.00 93.06 340 PRO A N 1
ATOM 2696 C CA . PRO A 1 340 ? 9.043 -12.019 -17.479 1.00 93.06 340 PRO A CA 1
ATOM 2697 C C . PRO A 1 340 ? 10.455 -12.588 -17.278 1.00 93.06 340 PRO A C 1
ATOM 2699 O O . PRO A 1 340 ? 11.263 -12.599 -18.206 1.00 93.06 340 PRO A O 1
ATOM 2702 N N . LEU A 1 341 ? 10.764 -13.049 -16.065 1.00 93.75 341 LEU A N 1
ATOM 2703 C CA . LEU A 1 341 ? 12.112 -13.455 -15.660 1.00 93.75 341 LEU A CA 1
ATOM 2704 C C . LEU A 1 341 ? 12.161 -14.906 -15.213 1.00 93.75 341 LEU A C 1
ATOM 2706 O O . LEU A 1 341 ? 11.311 -15.376 -14.462 1.00 93.75 341 LEU A O 1
ATOM 2710 N N . SER A 1 342 ? 13.212 -15.602 -15.620 1.00 92.94 342 SER A N 1
ATOM 2711 C CA . SER A 1 342 ? 13.550 -16.957 -15.204 1.00 92.94 342 SER A CA 1
ATOM 2712 C C . SER A 1 342 ? 14.930 -17.014 -14.550 1.00 92.94 342 SER A C 1
ATOM 2714 O O . SER A 1 342 ? 15.715 -16.070 -14.619 1.00 92.94 342 SER A O 1
ATOM 2716 N N . VAL A 1 343 ? 15.268 -18.155 -13.947 1.00 91.50 343 VAL A N 1
ATOM 2717 C CA . VAL A 1 343 ? 16.606 -18.396 -13.367 1.00 91.50 343 VAL A CA 1
ATOM 2718 C C . VAL A 1 343 ? 17.735 -18.173 -14.378 1.00 91.50 343 VAL A C 1
ATOM 2720 O O . VAL A 1 343 ? 18.822 -17.743 -13.995 1.00 91.50 343 VAL A O 1
ATOM 2723 N N . ILE A 1 344 ? 17.488 -18.432 -15.665 1.00 89.38 344 ILE A N 1
ATOM 2724 C CA . ILE A 1 344 ? 18.485 -18.264 -16.732 1.00 89.38 344 ILE A CA 1
ATOM 2725 C C . ILE A 1 344 ? 18.848 -16.784 -16.902 1.00 89.38 344 ILE A C 1
ATOM 2727 O O . ILE A 1 344 ? 20.017 -16.458 -17.099 1.00 89.38 344 ILE A O 1
ATOM 2731 N N . ASP A 1 345 ? 17.873 -15.888 -16.745 1.00 87.12 345 ASP A N 1
ATOM 2732 C CA . ASP A 1 345 ? 18.062 -14.441 -16.884 1.00 87.12 345 ASP A CA 1
ATOM 2733 C C . ASP A 1 345 ? 18.915 -13.848 -15.752 1.00 87.12 345 ASP A C 1
ATOM 2735 O O . ASP A 1 345 ? 19.443 -12.749 -15.890 1.00 87.12 345 ASP A O 1
ATOM 2739 N N . MET A 1 346 ? 19.073 -14.577 -14.641 1.00 84.75 346 MET A N 1
ATOM 2740 C CA . MET A 1 346 ? 19.866 -14.164 -13.476 1.00 84.75 346 MET A CA 1
ATOM 2741 C C . MET A 1 346 ? 21.325 -14.642 -13.533 1.00 84.75 346 MET A C 1
ATOM 2743 O O . MET A 1 346 ? 22.085 -14.398 -12.593 1.00 84.75 346 MET A O 1
ATOM 2747 N N . GLN A 1 347 ? 21.731 -15.364 -14.583 1.00 79.62 347 GLN A N 1
ATOM 2748 C CA . GLN A 1 347 ? 23.118 -15.805 -14.718 1.00 79.62 347 GLN A CA 1
ATOM 2749 C C . GLN A 1 347 ? 24.029 -14.629 -15.111 1.00 79.62 347 GLN A C 1
ATOM 2751 O O . GLN A 1 347 ? 23.659 -13.846 -15.989 1.00 79.62 347 GLN A O 1
ATOM 2756 N N . PRO A 1 348 ? 25.235 -14.503 -14.519 1.00 71.69 348 PRO A N 1
ATOM 2757 C CA . PRO A 1 348 ? 26.145 -13.416 -14.855 1.00 71.69 348 PRO A CA 1
ATOM 2758 C C . PRO A 1 348 ? 26.542 -13.491 -16.330 1.00 71.69 348 PRO A C 1
ATOM 2760 O O . PRO A 1 348 ? 27.179 -14.455 -16.759 1.00 71.69 348 PRO A O 1
ATOM 2763 N N . GLN A 1 349 ? 26.213 -12.460 -17.105 1.00 63.81 349 GLN A N 1
ATOM 2764 C CA . GLN A 1 349 ? 26.735 -12.297 -18.460 1.00 63.81 349 GLN A CA 1
ATOM 2765 C C . GLN A 1 349 ? 27.874 -11.274 -18.438 1.00 63.81 349 GLN A C 1
ATOM 2767 O O . GLN A 1 349 ? 27.715 -10.167 -17.925 1.00 63.81 349 GLN A O 1
ATOM 2772 N N . ARG A 1 350 ? 29.043 -11.635 -18.990 1.00 54.28 350 ARG A N 1
ATOM 2773 C CA . ARG A 1 350 ? 30.102 -10.657 -19.286 1.00 54.28 350 ARG A CA 1
ATOM 2774 C C . ARG A 1 350 ? 29.610 -9.794 -20.441 1.00 54.28 350 ARG A C 1
ATOM 2776 O O . ARG A 1 350 ? 29.475 -10.303 -21.548 1.00 54.28 350 ARG A O 1
ATOM 2783 N N . SER A 1 351 ? 29.331 -8.521 -20.190 1.00 55.66 351 SER A N 1
ATOM 2784 C CA . SER A 1 351 ? 28.896 -7.607 -21.239 1.00 55.66 351 SER A CA 1
ATOM 2785 C C . SER A 1 351 ? 29.559 -6.243 -21.084 1.00 55.66 351 SER A C 1
ATOM 2787 O O . SER A 1 351 ? 29.442 -5.609 -20.038 1.00 55.66 351 SER A O 1
ATOM 2789 N N . GLU A 1 352 ? 30.224 -5.787 -22.148 1.00 57.41 352 GLU A N 1
ATOM 2790 C CA . GLU A 1 352 ? 30.772 -4.426 -22.289 1.00 57.41 352 GLU A CA 1
ATOM 2791 C C . GLU A 1 352 ? 29.663 -3.351 -22.273 1.00 57.41 352 GLU A C 1
ATOM 2793 O O . GLU A 1 352 ? 29.934 -2.176 -22.039 1.00 57.41 352 GLU A O 1
ATOM 2798 N N . VAL A 1 353 ? 28.393 -3.760 -22.425 1.00 60.03 353 VAL A N 1
ATOM 2799 C CA . VAL A 1 353 ? 27.200 -2.896 -22.439 1.00 60.03 353 VAL A CA 1
ATOM 2800 C C . VAL A 1 353 ? 27.018 -2.107 -21.137 1.00 60.03 353 VAL A C 1
ATOM 2802 O O . VAL A 1 353 ? 26.416 -1.035 -21.152 1.00 60.03 353 VAL A O 1
ATOM 2805 N N . GLN A 1 354 ? 27.555 -2.586 -20.008 1.00 62.44 354 GLN A N 1
ATOM 2806 C CA . GLN A 1 354 ? 27.319 -1.972 -18.696 1.00 62.44 354 GLN A CA 1
ATOM 2807 C C . GLN A 1 354 ? 27.854 -0.537 -18.560 1.00 62.44 354 GLN A C 1
ATOM 2809 O O . GLN A 1 354 ? 27.349 0.195 -17.711 1.00 62.44 354 GLN A O 1
ATOM 2814 N N . MET A 1 355 ? 28.817 -0.117 -19.387 1.00 72.75 355 MET A N 1
ATOM 2815 C CA . MET A 1 355 ? 29.396 1.235 -19.329 1.00 72.75 355 MET A CA 1
ATOM 2816 C C . MET A 1 355 ? 28.721 2.254 -20.256 1.00 72.75 355 MET A C 1
ATOM 2818 O O . MET A 1 355 ? 28.981 3.445 -20.121 1.00 72.75 355 MET A O 1
ATOM 2822 N N . CYS A 1 356 ? 27.867 1.804 -21.175 1.00 86.25 356 CYS A N 1
ATOM 2823 C CA . CYS A 1 356 ? 27.272 2.644 -22.209 1.00 86.25 356 CYS A CA 1
ATOM 2824 C C . CYS A 1 356 ? 25.839 3.039 -21.851 1.00 86.25 356 CYS A C 1
ATOM 2826 O O . CYS A 1 356 ? 25.062 2.183 -21.428 1.00 86.25 356 CYS A O 1
ATOM 2828 N N . THR A 1 357 ? 25.474 4.300 -22.074 1.00 88.50 357 THR A N 1
ATOM 2829 C CA . THR A 1 357 ? 24.105 4.820 -21.979 1.00 88.50 357 THR A CA 1
ATOM 2830 C C . THR A 1 357 ? 23.536 5.147 -23.351 1.00 88.50 357 THR A C 1
ATOM 2832 O O . THR A 1 357 ? 24.235 5.642 -24.241 1.00 88.50 357 THR A O 1
ATOM 2835 N N . PHE A 1 358 ? 22.246 4.855 -23.516 1.00 90.25 358 PHE A N 1
ATOM 2836 C CA . PHE A 1 358 ? 21.567 4.938 -24.802 1.00 90.25 358 PHE A CA 1
ATOM 2837 C C . PHE A 1 358 ? 20.304 5.783 -24.701 1.00 90.25 358 PHE A C 1
ATOM 2839 O O . PHE A 1 358 ? 19.490 5.578 -23.801 1.00 90.25 358 PHE A O 1
ATOM 2846 N N . LEU A 1 359 ? 20.114 6.679 -25.663 1.00 89.81 359 LEU A N 1
ATOM 2847 C CA . LEU A 1 359 ? 18.830 7.324 -25.894 1.00 89.81 359 LEU A CA 1
ATOM 2848 C C . LEU A 1 359 ? 18.027 6.514 -26.892 1.00 89.81 359 LEU A C 1
ATOM 2850 O O . LEU A 1 359 ? 18.546 6.085 -27.928 1.00 89.81 359 LEU A O 1
ATOM 2854 N N . TYR A 1 360 ? 16.747 6.331 -26.591 1.00 88.62 360 TYR A N 1
ATOM 2855 C CA . TYR A 1 360 ? 15.834 5.760 -27.556 1.00 88.62 360 TYR A CA 1
ATOM 2856 C C . TYR A 1 360 ? 15.398 6.823 -28.581 1.00 88.62 360 TYR A C 1
ATOM 2858 O O . TYR A 1 360 ? 14.531 7.650 -28.283 1.00 88.62 360 TYR A O 1
ATOM 2866 N N . ASP A 1 361 ? 15.935 6.747 -29.809 1.00 84.69 361 ASP A N 1
ATOM 2867 C CA . ASP A 1 361 ? 15.774 7.734 -30.898 1.00 84.69 361 ASP A CA 1
ATOM 2868 C C . ASP A 1 361 ? 14.327 8.127 -31.202 1.00 84.69 361 ASP A C 1
ATOM 2870 O O . ASP A 1 361 ? 14.060 9.203 -31.740 1.00 84.69 361 ASP A O 1
ATOM 2874 N N . GLN A 1 362 ? 13.379 7.235 -30.910 1.00 81.50 362 GLN A N 1
ATOM 2875 C CA . GLN A 1 362 ? 11.962 7.524 -31.073 1.00 81.50 362 GLN A CA 1
ATOM 2876 C C . GLN A 1 362 ? 11.537 8.744 -30.239 1.00 81.50 362 GLN A C 1
ATOM 2878 O O . GLN A 1 362 ? 10.680 9.497 -30.688 1.00 81.50 362 GLN A O 1
ATOM 2883 N N . PHE A 1 363 ? 12.121 8.950 -29.058 1.00 80.12 363 PHE A N 1
ATOM 2884 C CA . PHE A 1 363 ? 11.700 9.978 -28.104 1.00 80.12 363 PHE A CA 1
ATOM 2885 C C . PHE A 1 363 ? 12.724 11.096 -27.936 1.00 80.12 363 PHE A C 1
ATOM 2887 O O . PHE A 1 363 ? 12.332 12.252 -27.807 1.00 80.12 363 PHE A O 1
ATOM 2894 N N . SER A 1 364 ? 14.017 10.774 -27.947 1.00 80.19 364 SER A N 1
ATOM 2895 C CA . SER A 1 364 ? 15.085 11.769 -27.863 1.00 80.19 364 SER A CA 1
ATOM 2896 C C . SER A 1 364 ? 16.359 11.260 -28.528 1.00 80.19 364 SER A C 1
ATOM 2898 O O . SER A 1 364 ? 16.623 10.062 -28.550 1.00 80.19 364 SER A O 1
ATOM 2900 N N . VAL A 1 365 ? 17.152 12.194 -29.050 1.00 80.88 365 VAL A N 1
ATOM 2901 C CA . VAL A 1 365 ? 18.521 11.972 -29.548 1.00 80.88 365 VAL A CA 1
ATOM 2902 C C . VAL A 1 365 ? 19.505 13.000 -28.970 1.00 80.88 365 VAL A C 1
ATOM 2904 O O . VAL A 1 365 ? 20.657 13.066 -29.393 1.00 80.88 365 VAL A O 1
ATOM 2907 N N . ASP A 1 366 ? 19.059 13.830 -28.020 1.00 88.69 366 ASP A N 1
ATOM 2908 C CA . ASP A 1 366 ? 19.849 14.929 -27.462 1.00 88.69 366 ASP A CA 1
ATOM 2909 C C . ASP A 1 366 ? 20.745 14.448 -26.310 1.00 88.69 366 ASP A C 1
ATOM 2911 O O . ASP A 1 366 ? 20.390 14.488 -25.127 1.00 88.69 366 ASP A O 1
ATOM 2915 N N . CYS A 1 367 ? 21.931 13.962 -26.674 1.00 90.12 367 CYS A N 1
ATOM 2916 C CA . CYS A 1 367 ? 22.920 13.510 -25.702 1.00 90.12 367 CYS A CA 1
ATOM 2917 C C . CYS A 1 367 ? 23.503 14.638 -24.846 1.00 90.12 367 CYS A C 1
ATOM 2919 O O . CYS A 1 367 ? 23.917 14.376 -23.718 1.00 90.12 367 CYS A O 1
ATOM 2921 N N . GLU A 1 368 ? 23.542 15.879 -25.335 1.00 91.00 368 GLU A N 1
ATOM 2922 C CA . GLU A 1 368 ? 24.055 17.011 -24.558 1.00 91.00 368 GLU A CA 1
ATOM 2923 C C . GLU A 1 368 ? 23.111 17.325 -23.396 1.00 91.00 368 GLU A C 1
ATOM 2925 O O . GLU A 1 368 ? 23.541 17.410 -22.238 1.00 91.00 368 GLU A O 1
ATOM 2930 N N . GLN A 1 369 ? 21.809 17.390 -23.686 1.00 87.56 369 GLN A N 1
ATOM 2931 C CA . GLN A 1 369 ? 20.779 17.559 -22.671 1.00 87.56 369 GLN A CA 1
ATOM 2932 C C . GLN A 1 369 ? 20.796 16.397 -21.672 1.00 87.56 369 GLN A C 1
ATOM 2934 O O . GLN A 1 369 ? 20.786 16.623 -20.459 1.00 87.56 369 GLN A O 1
ATOM 2939 N N . TRP A 1 370 ? 20.875 15.153 -22.155 1.00 88.25 370 TRP A N 1
ATOM 2940 C CA . TRP A 1 370 ? 20.927 13.972 -21.291 1.00 88.25 370 TRP A CA 1
ATOM 2941 C C . TRP A 1 370 ? 22.142 13.979 -20.356 1.00 88.25 370 TRP A C 1
ATOM 2943 O O . TRP A 1 370 ? 22.011 13.782 -19.147 1.00 88.25 370 TRP A O 1
ATOM 2953 N N . ASN A 1 371 ? 23.332 14.262 -20.888 1.00 89.62 371 ASN A N 1
ATOM 2954 C CA . ASN A 1 371 ? 24.566 14.327 -20.105 1.00 89.62 371 ASN A CA 1
ATOM 2955 C C . ASN A 1 371 ? 24.515 15.446 -19.060 1.00 89.62 371 ASN A C 1
ATOM 2957 O O . ASN A 1 371 ? 24.947 15.244 -17.923 1.00 89.62 371 ASN A O 1
ATOM 2961 N N . THR A 1 372 ? 23.917 16.586 -19.411 1.00 89.31 372 THR A N 1
ATOM 2962 C CA . THR A 1 372 ? 23.682 17.696 -18.483 1.00 89.31 372 THR A CA 1
ATOM 2963 C C . THR A 1 372 ? 22.762 17.275 -17.336 1.00 89.31 372 THR A C 1
ATOM 2965 O O . THR A 1 372 ? 23.126 17.457 -16.173 1.00 89.31 372 THR A O 1
ATOM 2968 N N . LYS A 1 373 ? 21.623 16.626 -17.627 1.00 87.81 373 LYS A N 1
ATOM 2969 C CA . LYS A 1 373 ? 20.712 16.093 -16.596 1.00 87.81 373 LYS A CA 1
ATOM 2970 C C . LYS A 1 373 ? 21.432 15.122 -15.652 1.00 87.81 373 LYS A C 1
ATOM 2972 O O . LYS A 1 373 ? 21.341 15.268 -14.433 1.00 87.81 373 LYS A O 1
ATOM 2977 N N . ARG A 1 374 ? 22.214 14.175 -16.192 1.00 89.38 374 ARG A N 1
ATOM 2978 C CA . ARG A 1 374 ? 23.008 13.214 -15.394 1.00 89.38 374 ARG A CA 1
ATOM 2979 C C . ARG A 1 374 ? 24.027 13.904 -14.480 1.00 89.38 374 ARG A C 1
ATOM 2981 O O . ARG A 1 374 ? 24.193 13.499 -13.326 1.00 89.38 374 ARG A O 1
ATOM 2988 N N . TYR A 1 375 ? 24.701 14.938 -14.980 1.00 89.50 375 TYR A N 1
ATOM 2989 C CA . TYR A 1 375 ? 25.678 15.705 -14.207 1.00 89.50 375 TYR A CA 1
ATOM 2990 C C . TYR A 1 375 ? 25.021 16.449 -13.035 1.00 89.50 375 TYR A C 1
ATOM 2992 O O . TYR A 1 375 ? 25.478 16.324 -11.897 1.00 89.50 375 TYR A O 1
ATOM 3000 N N . ILE A 1 376 ? 23.915 17.157 -13.294 1.00 88.75 376 ILE A N 1
ATOM 3001 C CA . ILE A 1 376 ? 23.157 17.884 -12.263 1.00 88.75 376 ILE A CA 1
ATOM 3002 C C . ILE A 1 376 ? 22.623 16.904 -11.207 1.00 88.75 376 ILE A C 1
ATOM 3004 O O . ILE A 1 376 ? 22.809 17.139 -10.015 1.00 88.75 376 ILE A O 1
ATOM 3008 N N . ALA A 1 377 ? 22.038 15.775 -11.626 1.00 90.00 377 ALA A N 1
ATOM 3009 C CA . ALA A 1 377 ? 21.569 14.728 -10.718 1.00 90.00 377 ALA A CA 1
ATOM 3010 C C . ALA A 1 377 ? 22.665 14.279 -9.741 1.00 90.00 377 ALA A C 1
ATOM 3012 O O . ALA A 1 377 ? 22.464 14.296 -8.525 1.00 90.00 377 ALA A O 1
ATOM 3013 N N . THR A 1 378 ? 23.849 13.963 -10.272 1.00 89.50 378 THR A N 1
ATOM 3014 C CA . THR A 1 378 ? 24.987 13.486 -9.474 1.00 89.50 378 THR A CA 1
ATOM 3015 C C . THR A 1 378 ? 25.427 14.530 -8.443 1.00 89.50 378 THR A C 1
ATOM 3017 O O . THR A 1 378 ? 25.689 14.191 -7.288 1.00 89.50 378 THR A O 1
ATOM 3020 N N . ALA A 1 379 ? 25.452 15.815 -8.818 1.00 88.75 379 ALA A N 1
ATOM 3021 C CA . ALA A 1 379 ? 25.766 16.910 -7.897 1.00 88.75 379 ALA A CA 1
ATOM 3022 C C . ALA A 1 379 ? 24.752 17.033 -6.738 1.00 88.75 379 ALA A C 1
ATOM 3024 O O . ALA A 1 379 ? 25.101 17.510 -5.659 1.00 88.75 379 ALA A O 1
ATOM 3025 N N . SER A 1 380 ? 23.522 16.551 -6.935 1.00 88.25 380 SER A N 1
ATOM 3026 C CA . SER A 1 380 ? 22.437 16.538 -5.948 1.00 88.25 380 SER A CA 1
ATOM 3027 C C . SER A 1 380 ? 22.263 15.197 -5.215 1.00 88.25 380 SER A C 1
ATOM 3029 O O . SER A 1 380 ? 21.226 14.992 -4.589 1.00 88.25 380 SER A O 1
ATOM 3031 N N . ARG A 1 381 ? 23.252 14.284 -5.255 1.00 93.38 381 ARG A N 1
ATOM 3032 C CA . ARG A 1 381 ? 23.167 12.918 -4.671 1.00 93.38 381 ARG A CA 1
ATOM 3033 C C . ARG A 1 381 ? 21.999 12.085 -5.223 1.00 93.38 381 ARG A C 1
ATOM 3035 O O . ARG A 1 381 ? 21.440 11.223 -4.537 1.00 93.38 381 ARG A O 1
ATOM 3042 N N . LEU A 1 382 ? 21.617 12.375 -6.462 1.00 93.38 382 LEU A N 1
ATOM 3043 C CA . LEU A 1 382 ? 20.624 11.648 -7.233 1.00 93.38 382 LEU A CA 1
ATOM 3044 C C . LEU A 1 382 ? 21.314 10.949 -8.406 1.00 93.38 382 LEU A C 1
ATOM 3046 O O . LEU A 1 382 ? 22.363 11.375 -8.889 1.00 93.38 382 LEU A O 1
ATOM 3050 N N . ARG A 1 383 ? 20.693 9.892 -8.917 1.00 93.12 383 ARG A N 1
ATOM 3051 C CA . ARG A 1 383 ? 21.201 9.157 -10.072 1.00 93.12 383 ARG A CA 1
ATOM 3052 C C . ARG A 1 383 ? 20.056 8.628 -10.913 1.00 93.12 383 ARG A C 1
ATOM 3054 O O . ARG A 1 383 ? 19.098 8.075 -10.379 1.00 93.12 383 ARG A O 1
ATOM 3061 N N . TYR A 1 384 ? 20.193 8.744 -12.231 1.00 91.50 384 TYR A N 1
ATOM 3062 C CA . TYR A 1 384 ? 19.364 7.972 -13.149 1.00 91.50 384 TYR A CA 1
ATOM 3063 C C . TYR A 1 384 ? 19.755 6.503 -13.030 1.00 91.50 384 TYR A C 1
ATOM 3065 O O . TYR A 1 384 ? 20.880 6.113 -13.348 1.00 91.50 384 TYR A O 1
ATOM 3073 N N . HIS A 1 385 ? 18.838 5.700 -12.510 1.00 93.00 385 HIS A N 1
ATOM 3074 C CA . HIS A 1 385 ? 19.059 4.296 -12.214 1.00 93.00 385 HIS A CA 1
ATOM 3075 C C . HIS A 1 385 ? 17.994 3.440 -12.886 1.00 93.00 385 HIS A C 1
ATOM 3077 O O . HIS A 1 385 ? 16.826 3.821 -12.947 1.00 93.00 385 HIS A O 1
ATOM 3083 N N . SER A 1 386 ? 18.411 2.288 -13.404 1.00 92.62 386 SER A N 1
ATOM 3084 C CA . SER A 1 386 ? 17.512 1.345 -14.062 1.00 92.62 386 SER A CA 1
ATOM 3085 C C . SER A 1 386 ? 16.552 0.713 -13.063 1.00 92.62 386 SER A C 1
ATOM 3087 O O . SER A 1 386 ? 16.960 0.299 -11.980 1.00 92.62 386 SER A O 1
ATOM 3089 N N . LEU A 1 387 ? 15.285 0.590 -13.451 1.00 93.38 387 LEU A N 1
ATOM 3090 C CA . LEU A 1 387 ? 14.294 -0.163 -12.680 1.00 93.38 387 LEU A CA 1
ATOM 3091 C C . LEU A 1 387 ? 14.277 -1.664 -13.011 1.00 93.38 387 LEU A C 1
ATOM 3093 O O . LEU A 1 387 ? 13.492 -2.403 -12.410 1.00 93.38 387 LEU A O 1
ATOM 3097 N N . PHE A 1 388 ? 15.121 -2.118 -13.945 1.00 92.94 388 PHE A N 1
ATOM 3098 C CA . PHE A 1 388 ? 15.203 -3.530 -14.309 1.00 92.94 388 PHE A CA 1
ATOM 3099 C C . PHE A 1 388 ? 15.667 -4.379 -13.134 1.00 92.94 388 PHE A C 1
ATOM 3101 O O . PHE A 1 388 ? 16.635 -4.083 -12.434 1.00 92.94 388 PHE A O 1
ATOM 3108 N N . THR A 1 389 ? 15.021 -5.522 -13.005 1.00 92.81 389 THR A N 1
ATOM 3109 C CA . THR A 1 389 ? 15.443 -6.590 -12.116 1.00 92.81 389 THR A CA 1
ATOM 3110 C C . THR A 1 389 ? 16.585 -7.380 -12.746 1.00 92.81 389 THR A C 1
ATOM 3112 O O . THR A 1 389 ? 17.503 -7.806 -12.043 1.00 92.81 389 THR A O 1
ATOM 3115 N N . ASN A 1 390 ? 16.572 -7.571 -14.069 1.00 90.81 390 ASN A N 1
ATOM 3116 C CA . ASN A 1 390 ? 17.714 -8.148 -14.768 1.00 90.81 390 ASN A CA 1
ATOM 3117 C C . ASN A 1 390 ? 18.775 -7.073 -15.057 1.00 90.81 390 ASN A C 1
ATOM 3119 O O . ASN A 1 390 ? 18.813 -6.486 -16.139 1.00 90.81 390 ASN A O 1
ATOM 3123 N N . THR A 1 391 ? 19.686 -6.869 -14.106 1.00 87.31 391 THR A N 1
ATOM 3124 C CA . THR A 1 391 ? 20.802 -5.912 -14.221 1.00 87.31 391 THR A CA 1
ATOM 3125 C C . THR A 1 391 ? 21.855 -6.307 -15.267 1.00 87.31 391 THR A C 1
ATOM 3127 O O . THR A 1 391 ? 22.725 -5.505 -15.604 1.00 87.31 391 THR A O 1
ATOM 3130 N N . HIS A 1 392 ? 21.786 -7.529 -15.805 1.00 85.62 392 HIS A N 1
ATOM 3131 C CA . HIS A 1 392 ? 22.625 -7.999 -16.912 1.00 85.62 392 HIS A CA 1
ATOM 3132 C C . HIS A 1 392 ? 21.969 -7.798 -18.281 1.00 85.62 392 HIS A C 1
ATOM 3134 O O . HIS A 1 392 ? 22.584 -8.086 -19.309 1.00 85.62 392 HIS A O 1
ATOM 3140 N N . SER A 1 393 ? 20.728 -7.310 -18.319 1.00 87.38 393 SER A N 1
ATOM 3141 C CA . SER A 1 393 ? 20.036 -7.036 -19.568 1.00 87.38 393 SER A CA 1
ATOM 3142 C C . SER A 1 393 ? 20.790 -5.998 -20.393 1.00 87.38 393 SER A C 1
ATOM 3144 O O . SER A 1 393 ? 21.126 -4.916 -19.910 1.00 87.38 393 SER A O 1
ATOM 3146 N N . LYS A 1 394 ? 20.957 -6.273 -21.690 1.00 86.12 394 LYS A N 1
ATOM 3147 C CA . LYS A 1 394 ? 21.521 -5.306 -22.645 1.00 86.12 394 LYS A CA 1
ATOM 3148 C C . LYS A 1 394 ? 20.677 -4.028 -22.794 1.00 86.12 394 LYS A C 1
ATOM 3150 O O . LYS A 1 394 ? 21.143 -3.049 -23.361 1.00 86.12 394 LYS A O 1
ATOM 3155 N N . TYR A 1 395 ? 19.437 -4.043 -22.299 1.00 88.50 395 TYR A N 1
ATOM 3156 C CA . TYR A 1 395 ? 18.500 -2.917 -22.344 1.00 88.50 395 TYR A CA 1
ATOM 3157 C C . TYR A 1 395 ? 18.524 -2.056 -21.070 1.00 88.50 395 TYR A C 1
ATOM 3159 O O . TYR A 1 395 ? 17.834 -1.045 -21.014 1.00 88.50 395 TYR A O 1
ATOM 3167 N N . ASN A 1 396 ? 19.313 -2.437 -20.058 1.00 88.25 396 ASN A N 1
ATOM 3168 C CA . ASN A 1 396 ? 19.333 -1.812 -18.730 1.00 88.25 396 ASN A CA 1
ATOM 3169 C C . ASN A 1 396 ? 19.756 -0.330 -18.734 1.00 88.25 396 ASN A C 1
ATOM 3171 O O . ASN A 1 396 ? 19.404 0.421 -17.830 1.00 88.25 396 ASN A O 1
ATOM 3175 N N . ASN A 1 397 ? 20.520 0.094 -19.741 1.00 88.56 397 ASN A N 1
ATOM 3176 C CA . ASN A 1 397 ? 21.087 1.442 -19.810 1.00 88.56 397 ASN A CA 1
ATOM 3177 C C . ASN A 1 397 ? 20.394 2.352 -20.839 1.00 88.56 397 ASN A C 1
ATOM 3179 O O . ASN A 1 397 ? 20.974 3.343 -21.283 1.00 88.56 397 ASN A O 1
ATOM 3183 N N . ILE A 1 398 ? 19.170 2.004 -21.240 1.00 89.94 398 ILE A N 1
ATOM 3184 C CA . ILE A 1 398 ? 18.328 2.857 -22.084 1.00 89.94 398 ILE A CA 1
ATOM 3185 C C . ILE A 1 398 ? 17.674 3.929 -21.197 1.00 89.94 398 ILE A C 1
ATOM 3187 O O . ILE A 1 398 ? 17.148 3.614 -20.132 1.00 89.94 398 ILE A O 1
ATOM 3191 N N . ASP A 1 399 ? 17.654 5.189 -21.632 1.00 87.56 399 ASP A N 1
ATOM 3192 C CA . ASP A 1 399 ? 17.030 6.310 -20.905 1.00 87.56 399 ASP A CA 1
ATOM 3193 C C . ASP A 1 399 ? 15.580 6.014 -20.485 1.00 87.56 399 ASP A C 1
ATOM 3195 O O . ASP A 1 399 ? 15.167 6.296 -19.361 1.00 87.56 399 ASP A O 1
ATOM 3199 N N . ARG A 1 400 ? 14.823 5.341 -21.361 1.00 87.44 400 ARG A N 1
ATOM 3200 C CA . ARG A 1 400 ? 13.453 4.852 -21.125 1.00 87.44 400 ARG A CA 1
ATOM 3201 C C . ARG A 1 400 ? 13.365 3.610 -20.234 1.00 87.44 400 ARG A C 1
ATOM 3203 O O . ARG A 1 400 ? 12.353 2.917 -20.256 1.00 87.44 400 ARG A O 1
ATOM 3210 N N . VAL A 1 401 ? 14.367 3.274 -19.442 1.00 89.88 401 VAL A N 1
ATOM 3211 C CA . VAL A 1 401 ? 14.205 2.310 -18.335 1.00 89.88 401 VAL A CA 1
ATOM 3212 C C . VAL A 1 401 ? 14.805 2.829 -17.033 1.00 89.88 401 VAL A C 1
ATOM 3214 O O . VAL A 1 401 ? 14.770 2.140 -16.012 1.00 89.88 401 VAL A O 1
ATOM 3217 N N . G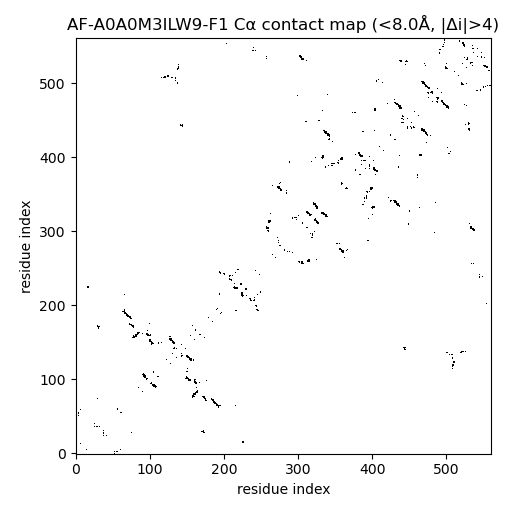LN A 1 402 ? 15.334 4.053 -17.073 1.00 90.19 402 GLN A N 1
ATOM 3218 C CA . GLN A 1 402 ? 15.989 4.712 -15.963 1.00 90.19 402 GLN A CA 1
ATOM 3219 C C . GLN A 1 402 ? 15.087 5.785 -15.358 1.00 90.19 402 GLN A C 1
ATOM 3221 O O . GLN A 1 402 ? 14.312 6.447 -16.049 1.00 90.19 402 GLN A O 1
ATOM 3226 N N . THR A 1 403 ? 15.202 5.957 -14.049 1.00 91.31 403 THR A N 1
ATOM 3227 C CA . THR A 1 403 ? 14.461 6.956 -13.280 1.00 91.31 403 THR A CA 1
ATOM 3228 C C . THR A 1 403 ? 15.381 7.617 -12.261 1.00 91.31 403 THR A C 1
ATOM 3230 O O . THR A 1 403 ? 16.400 7.041 -11.874 1.00 91.31 403 THR A O 1
ATOM 3233 N N . LEU A 1 404 ? 15.053 8.837 -11.848 1.00 92.75 404 LEU A N 1
ATOM 3234 C CA . LEU A 1 404 ? 15.891 9.633 -10.960 1.00 92.75 404 LEU A CA 1
ATOM 3235 C C . LEU A 1 404 ? 15.662 9.240 -9.492 1.00 92.75 404 LEU A C 1
ATOM 3237 O O . LEU A 1 404 ? 14.610 9.520 -8.924 1.00 92.75 404 LEU A O 1
ATOM 3241 N N . LEU A 1 405 ? 16.646 8.606 -8.859 1.00 94.88 405 LEU A N 1
ATOM 3242 C CA . LEU A 1 405 ? 16.549 8.097 -7.484 1.00 94.88 405 LEU A CA 1
ATOM 3243 C C . LEU A 1 405 ? 17.651 8.666 -6.595 1.00 94.88 405 LEU A C 1
ATOM 3245 O O . LEU A 1 405 ? 18.726 9.009 -7.087 1.00 94.88 405 LEU A O 1
ATOM 3249 N N . PHE A 1 406 ? 17.417 8.719 -5.283 1.00 96.44 406 PHE A N 1
ATOM 3250 C CA . PHE A 1 406 ? 18.491 9.007 -4.328 1.00 96.44 406 PHE A CA 1
ATOM 3251 C C . PHE A 1 406 ? 19.544 7.900 -4.324 1.00 96.44 406 PHE A C 1
ATOM 3253 O O . PHE A 1 406 ? 19.213 6.714 -4.332 1.00 96.44 406 PHE A O 1
ATOM 3260 N N . ASP A 1 407 ? 20.822 8.279 -4.236 1.00 95.88 407 ASP A N 1
ATOM 3261 C CA . ASP A 1 407 ? 21.919 7.310 -4.124 1.00 95.88 407 ASP A CA 1
ATOM 3262 C C . ASP A 1 407 ? 21.748 6.390 -2.902 1.00 95.88 407 ASP A C 1
ATOM 3264 O O . ASP A 1 407 ? 22.028 5.194 -2.974 1.00 95.88 407 ASP A O 1
ATOM 3268 N N . SER A 1 408 ? 21.263 6.920 -1.779 1.00 96.12 408 SER A N 1
ATOM 3269 C CA . SER A 1 408 ? 20.972 6.131 -0.577 1.00 96.12 408 SER A CA 1
ATOM 3270 C C . SER A 1 408 ? 19.779 5.192 -0.760 1.00 96.12 408 SER A C 1
ATOM 3272 O O . SER A 1 408 ? 19.834 4.060 -0.288 1.00 96.12 408 SER A O 1
ATOM 3274 N N . PHE A 1 409 ? 18.747 5.604 -1.502 1.00 97.62 409 PHE A N 1
ATOM 3275 C CA . PHE A 1 409 ? 17.620 4.738 -1.852 1.00 97.62 409 PHE A CA 1
ATOM 3276 C C . PHE A 1 409 ? 18.064 3.565 -2.737 1.00 97.62 409 PHE A C 1
ATOM 3278 O O . PHE A 1 409 ? 17.715 2.416 -2.460 1.00 97.62 409 PHE A O 1
ATOM 3285 N N . ILE A 1 410 ? 18.890 3.841 -3.756 1.00 97.19 410 ILE A N 1
ATOM 3286 C CA . ILE A 1 410 ? 19.460 2.823 -4.655 1.00 97.19 410 ILE A CA 1
ATOM 3287 C C . ILE A 1 410 ? 20.263 1.791 -3.860 1.00 97.19 410 ILE A C 1
ATOM 3289 O O . ILE A 1 410 ? 20.077 0.592 -4.050 1.00 97.19 410 ILE A O 1
ATOM 3293 N N . ASN A 1 411 ? 21.152 2.250 -2.975 1.00 96.00 411 ASN A N 1
ATOM 3294 C CA . ASN A 1 411 ? 22.062 1.377 -2.229 1.00 96.00 411 ASN A CA 1
ATOM 3295 C C . ASN A 1 411 ? 21.430 0.737 -0.977 1.00 96.00 411 ASN A C 1
ATOM 3297 O O . ASN A 1 411 ? 22.040 -0.155 -0.391 1.00 96.00 411 ASN A O 1
ATOM 3301 N N . GLY A 1 412 ? 20.240 1.180 -0.567 1.00 96.50 412 GLY A N 1
ATOM 3302 C CA . GLY A 1 412 ? 19.503 0.673 0.592 1.00 96.50 412 GLY A CA 1
ATOM 3303 C C . GLY A 1 412 ? 18.181 0.013 0.179 1.00 96.50 412 GLY A C 1
ATOM 3304 O O . GLY A 1 412 ? 18.219 -1.080 -0.394 1.00 96.50 412 GLY A O 1
ATOM 3305 N N . PRO A 1 413 ? 17.016 0.650 0.424 1.00 97.50 413 PRO A N 1
ATOM 3306 C CA . PRO A 1 413 ? 15.691 0.083 0.149 1.00 97.50 413 PRO A CA 1
ATOM 3307 C C . PRO A 1 413 ? 15.523 -0.606 -1.211 1.00 97.50 413 PRO A C 1
ATOM 3309 O O . PRO A 1 413 ? 15.014 -1.728 -1.283 1.00 97.50 413 PRO A O 1
ATOM 3312 N N . PHE A 1 414 ? 15.977 0.021 -2.301 1.00 97.69 414 PHE A N 1
ATOM 3313 C CA . PHE A 1 414 ? 15.840 -0.562 -3.635 1.00 97.69 414 PHE A CA 1
ATOM 3314 C C . PHE A 1 414 ? 16.745 -1.786 -3.825 1.00 97.69 414 PHE A C 1
ATOM 3316 O O . PHE A 1 414 ? 16.307 -2.789 -4.390 1.00 97.69 414 PHE A O 1
ATOM 3323 N N . ALA A 1 415 ? 17.972 -1.760 -3.295 1.00 97.44 415 ALA A N 1
ATOM 3324 C CA . ALA A 1 415 ? 18.863 -2.919 -3.295 1.00 97.44 415 ALA A CA 1
ATOM 3325 C C . ALA A 1 415 ? 18.289 -4.091 -2.480 1.00 97.44 415 ALA A C 1
ATOM 3327 O O . ALA A 1 415 ? 18.419 -5.246 -2.894 1.00 97.44 415 ALA A O 1
ATOM 3328 N N . HIS A 1 416 ? 17.612 -3.822 -1.359 1.00 97.56 416 HIS A N 1
ATOM 3329 C CA . HIS A 1 416 ? 16.917 -4.853 -0.580 1.00 97.56 416 HIS A CA 1
ATOM 3330 C C . HIS A 1 416 ? 15.814 -5.519 -1.407 1.00 97.56 416 HIS A C 1
ATOM 3332 O O . HIS A 1 416 ? 15.773 -6.747 -1.517 1.00 97.56 416 HIS A O 1
ATOM 3338 N N . LEU A 1 417 ? 14.970 -4.713 -2.058 1.00 98.06 417 LEU A N 1
ATOM 3339 C CA . LEU A 1 417 ? 13.908 -5.196 -2.941 1.00 98.06 417 LEU A CA 1
ATOM 3340 C C . LEU A 1 417 ? 14.470 -6.005 -4.117 1.00 98.06 417 LEU A C 1
ATOM 3342 O O . LEU A 1 417 ? 13.919 -7.043 -4.499 1.00 98.06 417 LEU A O 1
ATOM 3346 N N . GLN A 1 418 ? 15.589 -5.549 -4.676 1.00 96.81 418 GLN A N 1
ATOM 3347 C CA . GLN A 1 418 ? 16.301 -6.220 -5.750 1.00 96.81 418 GLN A CA 1
ATOM 3348 C C . GLN A 1 418 ? 16.815 -7.599 -5.319 1.00 96.81 418 GLN A C 1
ATOM 3350 O O . GLN A 1 418 ? 16.593 -8.580 -6.032 1.00 96.81 418 GLN A O 1
ATOM 3355 N N . ASN A 1 419 ? 17.427 -7.695 -4.137 1.00 96.88 419 ASN A N 1
ATOM 3356 C CA . ASN A 1 419 ? 17.912 -8.957 -3.585 1.00 96.88 419 ASN A CA 1
ATOM 3357 C C . ASN A 1 419 ? 16.763 -9.944 -3.318 1.00 96.88 419 ASN A C 1
ATOM 3359 O O . ASN A 1 419 ? 16.809 -11.075 -3.803 1.00 96.88 419 ASN A O 1
ATOM 3363 N N . LEU A 1 420 ? 15.687 -9.498 -2.653 1.00 97.81 420 LEU A N 1
ATOM 3364 C CA . LEU A 1 420 ? 14.499 -10.327 -2.418 1.00 97.81 420 LEU A CA 1
ATOM 3365 C C . LEU A 1 420 ? 13.939 -10.872 -3.737 1.00 97.81 420 LEU A C 1
ATOM 3367 O O . LEU A 1 420 ? 13.698 -12.070 -3.872 1.00 97.81 420 LEU A O 1
ATOM 3371 N N . THR A 1 421 ? 13.793 -10.007 -4.742 1.00 97.88 421 THR A N 1
ATOM 3372 C CA . THR A 1 421 ? 13.271 -10.408 -6.054 1.00 97.88 421 THR A CA 1
ATOM 3373 C C . THR A 1 421 ? 14.149 -11.492 -6.691 1.00 97.88 421 THR A C 1
ATOM 3375 O O . THR A 1 421 ? 13.633 -12.501 -7.173 1.00 97.88 421 THR A O 1
ATOM 3378 N N . GLN A 1 422 ? 15.476 -11.335 -6.651 1.00 95.31 422 GLN A N 1
ATOM 3379 C CA . GLN A 1 422 ? 16.416 -12.326 -7.183 1.00 95.31 422 GLN A CA 1
ATOM 3380 C C . GLN A 1 422 ? 16.374 -13.655 -6.417 1.00 95.31 422 GLN A C 1
ATOM 3382 O O . GLN A 1 422 ? 16.399 -14.716 -7.046 1.00 95.31 422 GLN A O 1
ATOM 3387 N N . MET A 1 423 ? 16.272 -13.621 -5.084 1.00 95.88 423 MET A N 1
ATOM 3388 C CA . MET A 1 423 ? 16.079 -14.820 -4.259 1.00 95.88 423 MET A CA 1
ATOM 3389 C C . MET A 1 423 ? 14.799 -15.556 -4.666 1.00 95.88 423 MET A C 1
ATOM 3391 O O . MET A 1 423 ? 14.827 -16.762 -4.916 1.00 95.88 423 MET A O 1
ATOM 3395 N N . CYS A 1 424 ? 13.698 -14.825 -4.846 1.00 96.69 424 CYS A N 1
ATOM 3396 C CA . CYS A 1 424 ? 12.430 -15.407 -5.264 1.00 96.69 424 CYS A CA 1
ATOM 3397 C C . CYS A 1 424 ? 12.507 -16.025 -6.670 1.00 96.69 424 CYS A C 1
ATOM 3399 O O . CYS A 1 424 ? 11.982 -17.117 -6.878 1.00 96.69 424 CYS A O 1
ATOM 3401 N N . ILE A 1 425 ? 13.198 -15.396 -7.629 1.00 95.81 425 ILE A N 1
ATOM 3402 C CA . ILE A 1 425 ? 13.408 -15.983 -8.967 1.00 95.81 425 ILE A CA 1
ATOM 3403 C C . ILE A 1 425 ? 14.202 -17.290 -8.863 1.00 95.81 425 ILE A C 1
ATOM 3405 O O . ILE A 1 425 ? 13.839 -18.277 -9.503 1.00 95.81 425 ILE A O 1
ATOM 3409 N N . ARG A 1 426 ? 15.257 -17.328 -8.036 1.00 94.81 426 ARG A N 1
ATOM 3410 C CA . ARG A 1 426 ? 16.064 -18.542 -7.812 1.00 94.81 426 ARG A CA 1
ATOM 3411 C C . ARG A 1 426 ? 15.251 -19.671 -7.189 1.00 94.81 426 ARG A C 1
ATOM 3413 O O . ARG A 1 426 ? 15.392 -20.811 -7.622 1.00 94.81 426 ARG A O 1
ATOM 3420 N N . LYS A 1 427 ? 14.400 -19.360 -6.208 1.00 95.38 427 LYS A N 1
ATOM 3421 C CA . LYS A 1 427 ? 13.577 -20.356 -5.512 1.00 95.38 427 LYS A CA 1
ATOM 3422 C C . LYS A 1 427 ? 12.418 -20.865 -6.368 1.00 95.38 427 LYS A C 1
ATOM 3424 O O . LYS A 1 427 ? 12.199 -22.069 -6.443 1.00 95.38 427 LYS A O 1
ATOM 3429 N N . TYR A 1 428 ? 11.679 -19.962 -7.009 1.00 95.00 428 TYR A N 1
ATOM 3430 C CA . TYR A 1 428 ? 10.445 -20.294 -7.730 1.00 95.00 428 TYR A CA 1
ATOM 3431 C C . TYR A 1 428 ? 10.651 -20.564 -9.224 1.00 95.00 428 TYR A C 1
ATOM 3433 O O . TYR A 1 428 ? 9.702 -20.896 -9.931 1.00 95.00 428 TYR A O 1
ATOM 3441 N N . GLY A 1 429 ? 11.870 -20.414 -9.742 1.00 93.88 429 GLY A N 1
ATOM 3442 C CA . GLY A 1 429 ? 12.210 -20.715 -11.133 1.00 93.88 429 GLY A CA 1
ATOM 3443 C C . GLY A 1 429 ? 11.842 -19.607 -12.128 1.00 93.88 429 GLY A C 1
ATOM 3444 O O . GLY A 1 429 ? 12.584 -19.354 -13.082 1.00 93.88 429 GLY A O 1
ATOM 3445 N N . ARG A 1 430 ? 10.694 -18.951 -11.925 1.00 94.31 430 ARG A N 1
ATOM 3446 C CA . ARG A 1 430 ? 10.179 -17.884 -12.790 1.00 94.31 430 ARG A CA 1
ATOM 3447 C C . ARG A 1 430 ? 9.255 -16.934 -12.035 1.00 94.31 430 ARG A C 1
ATOM 3449 O O . ARG A 1 430 ? 8.448 -17.393 -11.232 1.00 94.31 430 ARG A O 1
ATOM 3456 N N . LEU A 1 431 ? 9.326 -15.645 -12.367 1.00 96.12 431 LEU A N 1
ATOM 3457 C CA . LEU A 1 431 ? 8.406 -14.595 -11.925 1.00 96.12 431 LEU A CA 1
ATOM 3458 C C . LEU A 1 431 ? 8.044 -13.671 -13.093 1.00 96.12 431 LEU A C 1
ATOM 3460 O O . LEU A 1 431 ? 8.857 -13.448 -13.987 1.00 96.12 431 LEU A O 1
ATOM 3464 N N . MET A 1 432 ? 6.855 -13.079 -13.043 1.00 95.94 432 MET A N 1
ATOM 3465 C CA . MET A 1 432 ? 6.571 -11.836 -13.761 1.00 95.94 432 MET A CA 1
ATOM 3466 C C . MET A 1 432 ? 6.801 -10.690 -12.777 1.00 95.94 432 MET A C 1
ATOM 3468 O O . MET A 1 432 ? 6.178 -10.654 -11.714 1.00 95.94 432 MET A O 1
ATOM 3472 N N . VAL A 1 433 ? 7.723 -9.791 -13.110 1.00 97.06 433 VAL A N 1
ATOM 3473 C CA . VAL A 1 433 ? 8.096 -8.650 -12.271 1.00 97.06 433 VAL A CA 1
ATOM 3474 C C . VAL A 1 433 ? 7.644 -7.368 -12.944 1.00 97.06 433 VAL A C 1
ATOM 3476 O O . VAL A 1 433 ? 7.960 -7.124 -14.103 1.00 97.06 433 VAL A O 1
ATOM 3479 N N . ILE A 1 434 ? 6.900 -6.548 -12.212 1.00 97.62 434 ILE A N 1
ATOM 3480 C CA . ILE A 1 434 ? 6.365 -5.283 -12.702 1.00 97.62 434 ILE A CA 1
ATOM 3481 C C . ILE A 1 434 ? 6.905 -4.173 -11.804 1.00 97.62 434 ILE A C 1
ATOM 3483 O O . ILE A 1 434 ? 6.503 -4.102 -10.648 1.00 97.62 434 ILE A O 1
ATOM 3487 N N . THR A 1 435 ? 7.812 -3.327 -12.294 1.00 97.75 435 THR A N 1
ATOM 3488 C CA . THR A 1 435 ? 8.423 -2.237 -11.501 1.00 97.75 435 THR A CA 1
ATOM 3489 C C . THR A 1 435 ? 8.121 -0.888 -12.135 1.00 97.75 435 THR A C 1
ATOM 3491 O O . THR A 1 435 ? 8.293 -0.741 -13.343 1.00 97.75 435 THR A O 1
ATOM 3494 N N . GLY A 1 436 ? 7.700 0.112 -11.364 1.00 95.75 436 GLY A N 1
ATOM 3495 C CA . GLY A 1 436 ? 7.347 1.415 -11.925 1.00 95.75 436 GLY A CA 1
ATOM 3496 C C . GLY A 1 436 ? 7.422 2.581 -10.949 1.00 95.75 436 GLY A C 1
ATOM 3497 O O . GLY A 1 436 ? 7.692 2.421 -9.761 1.00 95.75 436 GLY A O 1
ATOM 3498 N N . ASN A 1 437 ? 7.191 3.769 -11.499 1.00 94.31 437 ASN A N 1
ATOM 3499 C CA . ASN A 1 437 ? 7.256 5.049 -10.806 1.00 94.31 437 ASN A CA 1
ATOM 3500 C C . ASN A 1 437 ? 5.884 5.447 -10.240 1.00 94.31 437 ASN A C 1
ATOM 3502 O O . ASN A 1 437 ? 4.863 5.222 -10.890 1.00 94.31 437 ASN A O 1
ATOM 3506 N N . ILE A 1 438 ? 5.880 6.109 -9.082 1.00 93.69 438 ILE A N 1
ATOM 3507 C CA . ILE A 1 438 ? 4.711 6.752 -8.465 1.00 93.69 438 ILE A CA 1
ATOM 3508 C C . ILE A 1 438 ? 5.029 8.215 -8.153 1.00 93.69 438 ILE A C 1
ATOM 3510 O O . ILE A 1 438 ? 6.111 8.559 -7.664 1.00 93.69 438 ILE A O 1
ATOM 3514 N N . PHE A 1 439 ? 4.049 9.080 -8.381 1.00 91.38 439 PHE A N 1
ATOM 3515 C CA . PHE A 1 439 ? 4.106 10.509 -8.097 1.00 91.38 439 PHE A CA 1
ATOM 3516 C C . PHE A 1 439 ? 2.856 10.892 -7.300 1.00 91.38 439 PHE A C 1
ATOM 3518 O O . PHE A 1 439 ? 1.764 10.892 -7.862 1.00 91.38 439 PHE A O 1
ATOM 3525 N N . ASP A 1 440 ? 3.056 11.135 -6.009 1.00 93.00 440 ASP A N 1
ATOM 3526 C CA . ASP A 1 440 ? 2.044 11.457 -4.997 1.00 93.00 440 ASP A CA 1
ATOM 3527 C C . ASP A 1 440 ? 2.684 12.442 -4.007 1.00 93.00 440 ASP A C 1
ATOM 3529 O O . ASP A 1 440 ? 3.085 12.079 -2.900 1.00 93.00 440 ASP A O 1
ATOM 3533 N N . TYR A 1 441 ? 2.940 13.663 -4.479 1.00 90.38 441 TYR A N 1
ATOM 3534 C CA . TYR A 1 441 ? 3.621 14.704 -3.705 1.00 90.38 441 TYR A CA 1
ATOM 3535 C C . TYR A 1 441 ? 2.678 15.432 -2.744 1.00 90.38 441 TYR A C 1
ATOM 3537 O O . TYR A 1 441 ? 3.137 15.922 -1.712 1.00 90.38 441 TYR A O 1
ATOM 3545 N N . ASP A 1 442 ? 1.373 15.455 -3.034 1.00 91.00 442 ASP A N 1
ATOM 3546 C CA . ASP A 1 442 ? 0.362 15.950 -2.092 1.00 91.00 442 ASP A CA 1
ATOM 3547 C C . ASP A 1 442 ? -0.048 14.891 -1.043 1.00 91.00 442 ASP A C 1
ATOM 3549 O O . ASP A 1 442 ? -0.734 15.209 -0.071 1.00 91.00 442 ASP A O 1
ATOM 3553 N N . ASN A 1 443 ? 0.456 13.657 -1.177 1.00 92.38 443 ASN A N 1
ATOM 3554 C CA . ASN A 1 443 ? 0.266 12.524 -0.271 1.00 92.38 443 ASN A CA 1
ATOM 3555 C C . ASN A 1 443 ? -1.191 12.059 -0.120 1.00 92.38 443 ASN A C 1
ATOM 3557 O O . ASN A 1 443 ? -1.529 11.422 0.885 1.00 92.38 443 ASN A O 1
ATOM 3561 N N . ASN A 1 444 ? -2.049 12.352 -1.099 1.00 93.50 444 ASN A N 1
ATOM 3562 C CA . ASN A 1 444 ? -3.470 12.010 -1.076 1.00 93.50 444 ASN A CA 1
ATOM 3563 C C . ASN A 1 444 ? -3.767 10.534 -1.415 1.00 93.50 444 ASN A C 1
ATOM 3565 O O . ASN A 1 444 ? -4.920 10.108 -1.308 1.00 93.50 444 ASN A O 1
ATOM 3569 N N . GLY A 1 445 ? -2.748 9.752 -1.793 1.00 94.81 445 GLY A N 1
ATOM 3570 C CA . GLY A 1 445 ? -2.896 8.329 -2.114 1.00 94.81 445 GLY A CA 1
ATOM 3571 C C . GLY A 1 445 ? -3.410 8.058 -3.534 1.00 94.81 445 GLY A C 1
ATOM 3572 O O . GLY A 1 445 ? -3.810 6.933 -3.841 1.00 94.81 445 GLY A O 1
ATOM 3573 N N . ILE A 1 446 ? -3.417 9.071 -4.399 1.00 93.44 446 ILE A N 1
ATOM 3574 C CA . ILE A 1 446 ? -3.857 9.038 -5.796 1.00 93.44 446 ILE A CA 1
ATOM 3575 C C . ILE A 1 446 ? -2.734 9.621 -6.663 1.00 93.44 446 ILE A C 1
ATOM 3577 O O . ILE A 1 446 ? -1.937 10.438 -6.222 1.00 93.44 446 ILE A O 1
ATOM 3581 N N . ALA A 1 447 ? -2.639 9.182 -7.917 1.00 91.38 447 ALA A N 1
ATOM 3582 C CA . ALA A 1 447 ? -1.667 9.722 -8.859 1.00 91.38 447 ALA A CA 1
ATOM 3583 C C . ALA A 1 447 ? -1.818 11.248 -9.031 1.00 91.38 447 ALA A C 1
ATOM 3585 O O . ALA A 1 447 ? -2.891 11.728 -9.411 1.00 91.38 447 ALA A O 1
ATOM 3586 N N . ASP A 1 448 ? -0.724 11.996 -8.861 1.00 87.81 448 ASP A N 1
ATOM 3587 C CA . ASP A 1 448 ? -0.708 13.439 -9.103 1.00 87.81 448 ASP A CA 1
ATOM 3588 C C . ASP A 1 448 ? -1.104 13.758 -10.554 1.00 87.81 448 ASP A C 1
ATOM 3590 O O . ASP A 1 448 ? -0.522 13.234 -11.518 1.00 87.81 448 ASP A O 1
ATOM 3594 N N . SER A 1 449 ? -2.033 14.702 -10.717 1.00 82.00 449 SER A N 1
ATOM 3595 C CA . SER A 1 449 ? -2.266 15.356 -12.009 1.00 82.00 449 SER A CA 1
ATOM 3596 C C . SER A 1 449 ? -1.074 16.242 -12.392 1.00 82.00 449 SER A C 1
ATOM 3598 O O . SER A 1 449 ? -0.272 16.634 -11.545 1.00 82.00 449 SER A O 1
ATOM 3600 N N . ASN A 1 450 ? -0.967 16.626 -13.666 1.00 76.94 450 ASN A N 1
ATOM 3601 C CA . ASN A 1 450 ? 0.088 17.547 -14.110 1.00 76.94 450 ASN A CA 1
ATOM 3602 C C . ASN A 1 450 ? 0.072 18.893 -13.366 1.00 76.94 450 ASN A C 1
ATOM 3604 O O . ASN A 1 450 ? 1.132 19.485 -13.168 1.00 76.94 450 ASN A O 1
ATOM 3608 N N . ASP A 1 451 ? -1.108 19.376 -12.975 1.00 78.12 451 ASP A N 1
ATOM 3609 C CA . ASP A 1 451 ? -1.257 20.661 -12.291 1.00 78.12 451 ASP A CA 1
ATOM 3610 C C . ASP A 1 451 ? -0.783 20.576 -10.840 1.00 78.12 451 ASP A C 1
ATOM 3612 O O . ASP A 1 451 ? -0.009 21.427 -10.403 1.00 78.12 451 ASP A O 1
ATOM 3616 N N . VAL A 1 452 ? -1.177 19.514 -10.125 1.00 79.19 452 VAL A N 1
ATOM 3617 C CA . VAL A 1 452 ? -0.664 19.213 -8.776 1.00 79.19 452 VAL A CA 1
ATOM 3618 C C . VAL A 1 452 ? 0.848 19.053 -8.839 1.00 79.19 452 VAL A C 1
ATOM 3620 O O . VAL A 1 452 ? 1.579 19.747 -8.142 1.00 79.19 452 VAL A O 1
ATOM 3623 N N . PHE A 1 453 ? 1.332 18.241 -9.775 1.00 72.12 453 PHE A N 1
ATOM 3624 C CA . PHE A 1 453 ? 2.752 17.974 -9.927 1.00 72.12 453 PHE A CA 1
ATOM 3625 C C . PHE A 1 453 ? 3.592 19.242 -10.158 1.00 72.12 453 PHE A C 1
ATOM 3627 O O . PHE A 1 453 ? 4.662 19.396 -9.578 1.00 72.12 453 PHE A O 1
ATOM 3634 N N . ARG A 1 454 ? 3.108 20.186 -10.977 1.00 75.94 454 ARG A N 1
ATOM 3635 C CA . ARG A 1 454 ? 3.795 21.469 -11.217 1.00 75.94 454 ARG A CA 1
ATOM 3636 C C . ARG A 1 454 ? 3.754 22.417 -10.020 1.00 75.94 454 ARG A C 1
ATOM 3638 O O . ARG A 1 454 ? 4.623 23.282 -9.939 1.00 75.94 454 ARG A O 1
ATOM 3645 N N . ARG A 1 455 ? 2.737 22.297 -9.162 1.00 79.75 455 ARG A N 1
ATOM 3646 C CA . ARG A 1 455 ? 2.539 23.134 -7.974 1.00 79.75 455 ARG A CA 1
ATOM 3647 C C . ARG A 1 455 ? 3.372 22.647 -6.792 1.00 79.75 455 ARG A C 1
ATOM 3649 O O . ARG A 1 455 ? 4.002 23.471 -6.144 1.00 79.75 455 ARG A O 1
ATOM 3656 N N . GLU A 1 456 ? 3.377 21.341 -6.536 1.00 76.75 456 GLU A N 1
ATOM 3657 C CA . GLU A 1 456 ? 4.070 20.749 -5.384 1.00 76.75 456 GLU A CA 1
ATOM 3658 C C . GLU A 1 456 ? 5.585 20.608 -5.606 1.00 76.75 456 GLU A C 1
ATOM 3660 O O . GLU A 1 456 ? 6.352 20.525 -4.649 1.00 76.75 456 GLU A O 1
ATOM 3665 N N . VAL A 1 457 ? 6.040 20.580 -6.866 1.00 69.69 457 VAL A N 1
ATOM 3666 C CA . VAL A 1 457 ? 7.445 20.322 -7.207 1.00 69.69 457 VAL A CA 1
ATOM 3667 C C . VAL A 1 457 ? 8.086 21.521 -7.908 1.00 69.69 457 VAL A C 1
ATOM 3669 O O . VAL A 1 457 ? 7.860 21.782 -9.100 1.00 69.69 457 VAL A O 1
ATOM 3672 N N . ASP A 1 458 ? 8.943 22.223 -7.163 1.00 67.00 458 ASP A N 1
ATOM 3673 C CA . ASP A 1 458 ? 9.791 23.297 -7.683 1.00 67.00 458 ASP A CA 1
ATOM 3674 C C . ASP A 1 458 ? 11.148 22.763 -8.181 1.00 67.00 458 ASP A C 1
ATOM 3676 O O . ASP A 1 458 ? 11.718 21.838 -7.608 1.00 67.00 458 ASP A O 1
ATOM 3680 N N . GLY A 1 459 ? 11.670 23.346 -9.261 1.00 68.62 459 GLY A N 1
ATOM 3681 C CA . GLY A 1 459 ? 12.917 22.933 -9.915 1.00 68.62 459 GLY A CA 1
ATOM 3682 C C . GLY A 1 459 ? 12.762 21.826 -10.970 1.00 68.62 459 GLY A C 1
ATOM 3683 O O . GLY A 1 459 ? 12.129 20.794 -10.753 1.00 68.62 459 GLY A O 1
ATOM 3684 N N . GLU A 1 460 ? 13.389 22.022 -12.136 1.00 70.31 460 GLU A N 1
ATOM 3685 C CA . GLU A 1 460 ? 13.279 21.113 -13.292 1.00 70.31 460 GLU A CA 1
ATOM 3686 C C . GLU A 1 460 ? 13.729 19.679 -12.981 1.00 70.31 460 GLU A C 1
ATOM 3688 O O . GLU A 1 460 ? 13.045 18.732 -13.353 1.00 70.31 460 GLU A O 1
ATOM 3693 N N . LEU A 1 461 ? 14.821 19.506 -12.230 1.00 71.19 461 LEU A N 1
ATOM 3694 C CA . LEU A 1 461 ? 15.333 18.181 -11.867 1.00 71.19 461 LEU A CA 1
ATOM 3695 C C . LEU A 1 461 ? 14.361 17.403 -10.962 1.00 71.19 461 LEU A C 1
ATOM 3697 O O . LEU A 1 461 ? 14.182 16.196 -11.119 1.00 71.19 461 LEU A O 1
ATOM 3701 N N . LEU A 1 462 ? 13.715 18.080 -10.008 1.00 69.25 462 LEU A N 1
ATOM 3702 C CA . LEU A 1 462 ? 12.781 17.431 -9.086 1.00 69.25 462 LEU A CA 1
ATOM 3703 C C . LEU A 1 462 ? 11.500 16.983 -9.803 1.00 69.25 462 LEU A C 1
ATOM 3705 O O . LEU A 1 462 ? 10.899 15.990 -9.396 1.00 69.25 462 LEU A O 1
ATOM 3709 N N . ARG A 1 463 ? 11.142 17.630 -10.922 1.00 74.00 463 ARG A N 1
ATOM 3710 C CA . ARG A 1 463 ? 10.010 17.245 -11.782 1.00 74.00 463 ARG A CA 1
ATOM 3711 C C . ARG A 1 463 ? 10.221 15.941 -12.564 1.00 74.00 463 ARG A C 1
ATOM 3713 O O . ARG A 1 463 ? 9.294 15.457 -13.206 1.00 74.00 463 ARG A O 1
ATOM 3720 N N . GLU A 1 464 ? 11.393 15.326 -12.482 1.00 80.69 464 GLU A N 1
ATOM 3721 C CA . GLU A 1 464 ? 11.629 13.981 -13.024 1.00 80.69 464 GLU A CA 1
ATOM 3722 C C . GLU A 1 464 ? 11.700 12.906 -11.936 1.00 80.69 464 GLU A C 1
ATOM 3724 O O . GLU A 1 464 ? 11.712 11.711 -12.233 1.00 80.69 464 GLU A O 1
ATOM 3729 N N . ARG A 1 465 ? 11.725 13.312 -10.662 1.00 89.25 465 ARG A N 1
ATOM 3730 C CA . ARG A 1 465 ? 11.902 12.402 -9.535 1.00 89.25 465 ARG A CA 1
ATOM 3731 C C . ARG A 1 465 ? 10.557 11.803 -9.110 1.00 89.25 465 ARG A C 1
ATOM 3733 O O . ARG A 1 465 ? 9.678 12.555 -8.677 1.00 89.25 465 ARG A O 1
ATOM 3740 N N . PRO A 1 466 ? 10.376 10.473 -9.157 1.00 92.25 466 PRO A N 1
ATOM 3741 C CA . PRO A 1 466 ? 9.216 9.842 -8.550 1.00 92.25 466 PRO A CA 1
ATOM 3742 C C . PRO A 1 466 ? 9.253 10.017 -7.032 1.00 92.25 466 PRO A C 1
ATOM 3744 O O . PRO A 1 466 ? 10.316 9.956 -6.412 1.00 92.25 466 PRO A O 1
ATOM 3747 N N . SER A 1 467 ? 8.080 10.196 -6.436 1.00 93.88 467 SER A N 1
ATOM 3748 C CA . SER A 1 467 ? 7.911 10.183 -4.979 1.00 93.88 467 SER A CA 1
ATOM 3749 C C . SER A 1 467 ? 8.162 8.785 -4.395 1.00 93.88 467 SER A C 1
ATOM 3751 O O . SER A 1 467 ? 8.740 8.662 -3.319 1.00 93.88 467 SER A O 1
ATOM 3753 N N . HIS A 1 468 ? 7.768 7.733 -5.123 1.00 97.31 468 HIS A N 1
ATOM 3754 C CA . HIS A 1 468 ? 7.855 6.336 -4.698 1.00 97.31 468 HIS A CA 1
ATOM 3755 C C . HIS A 1 468 ? 8.159 5.427 -5.893 1.00 97.31 468 HIS A C 1
ATOM 3757 O O . HIS A 1 468 ? 7.880 5.774 -7.044 1.00 97.31 468 HIS A O 1
ATOM 3763 N N . ILE A 1 469 ? 8.676 4.233 -5.616 1.00 97.81 469 ILE A N 1
ATOM 3764 C CA . ILE A 1 469 ? 8.811 3.140 -6.582 1.00 97.81 469 ILE A CA 1
ATOM 3765 C C . ILE A 1 469 ? 7.925 1.989 -6.139 1.00 97.81 469 ILE A C 1
ATOM 3767 O O . ILE A 1 469 ? 7.972 1.588 -4.978 1.00 97.81 469 ILE A O 1
ATOM 3771 N N . PHE A 1 470 ? 7.153 1.423 -7.063 1.00 98.44 470 PHE A N 1
ATOM 3772 C CA . PHE A 1 470 ? 6.420 0.192 -6.795 1.00 98.44 470 PHE A CA 1
ATOM 3773 C C . PHE A 1 470 ? 7.060 -1.011 -7.474 1.00 98.44 470 PHE A C 1
ATOM 3775 O O . PHE A 1 470 ? 7.673 -0.891 -8.539 1.00 98.44 470 PHE A O 1
ATOM 3782 N N . ARG A 1 471 ? 6.851 -2.190 -6.885 1.00 98.56 471 ARG A N 1
ATOM 3783 C CA . ARG A 1 471 ? 7.133 -3.476 -7.530 1.00 98.56 471 ARG A CA 1
ATOM 3784 C C . ARG A 1 471 ? 6.030 -4.477 -7.226 1.00 98.56 471 ARG A C 1
ATOM 3786 O O . ARG A 1 471 ? 5.683 -4.661 -6.066 1.00 98.56 471 ARG A O 1
ATOM 3793 N N . ILE A 1 472 ? 5.522 -5.145 -8.256 1.00 98.56 472 ILE A N 1
ATOM 3794 C CA . ILE A 1 472 ? 4.606 -6.285 -8.156 1.00 98.56 472 ILE A CA 1
ATOM 3795 C C . ILE A 1 472 ? 5.354 -7.526 -8.636 1.00 98.56 472 ILE A C 1
ATOM 3797 O O . ILE A 1 472 ? 5.879 -7.560 -9.749 1.00 98.56 472 ILE A O 1
ATOM 3801 N N . LEU A 1 473 ? 5.388 -8.554 -7.798 1.00 98.19 473 LEU A N 1
ATOM 3802 C CA . LEU A 1 473 ? 5.874 -9.885 -8.124 1.00 98.19 473 LEU A CA 1
ATOM 3803 C C . LEU A 1 473 ? 4.672 -10.796 -8.330 1.00 98.19 473 LEU A C 1
ATOM 3805 O O . LEU A 1 473 ? 3.829 -10.919 -7.442 1.00 98.19 473 LEU A O 1
ATOM 3809 N N . LEU A 1 474 ? 4.607 -11.456 -9.481 1.00 96.88 474 LEU A N 1
ATOM 3810 C CA . LEU A 1 474 ? 3.594 -12.457 -9.787 1.00 96.88 474 LEU A CA 1
ATOM 3811 C C . LEU A 1 474 ? 4.261 -13.818 -9.981 1.00 96.88 474 LEU A C 1
ATOM 3813 O O . LEU A 1 474 ? 5.237 -13.945 -10.726 1.00 96.88 474 LEU A O 1
ATOM 3817 N N . ARG A 1 475 ? 3.707 -14.846 -9.334 1.00 95.69 475 ARG A N 1
ATOM 3818 C CA . ARG A 1 475 ? 4.107 -16.247 -9.522 1.00 95.69 475 ARG A CA 1
ATOM 3819 C C . ARG A 1 475 ? 2.897 -17.150 -9.697 1.00 95.69 475 ARG A C 1
ATOM 3821 O O . ARG A 1 475 ? 1.813 -16.841 -9.206 1.00 95.69 475 ARG A O 1
ATOM 3828 N N . CYS A 1 476 ? 3.126 -18.299 -10.321 1.00 95.56 476 CYS A N 1
ATOM 3829 C CA . CYS A 1 476 ? 2.161 -19.391 -10.374 1.00 95.56 476 CYS A CA 1
ATOM 3830 C C . CYS A 1 476 ? 2.519 -20.404 -9.302 1.00 95.56 476 CYS A C 1
ATOM 3832 O O . CYS A 1 476 ? 3.624 -20.946 -9.301 1.00 95.56 476 CYS A O 1
ATOM 3834 N N . ASN A 1 477 ? 1.603 -20.638 -8.371 1.00 93.56 477 ASN A N 1
ATOM 3835 C CA . ASN A 1 477 ? 1.837 -21.534 -7.251 1.00 93.56 477 ASN A CA 1
ATOM 3836 C C . ASN A 1 477 ? 2.091 -22.986 -7.704 1.00 93.56 477 ASN A C 1
ATOM 3838 O O . ASN A 1 477 ? 2.931 -23.670 -7.128 1.00 93.56 477 ASN A O 1
ATOM 3842 N N . ASP A 1 478 ? 1.476 -23.404 -8.810 1.00 92.19 478 ASP A N 1
ATOM 3843 C CA . ASP A 1 478 ? 1.702 -24.688 -9.484 1.00 92.19 478 ASP A CA 1
ATOM 3844 C C . ASP A 1 478 ? 2.858 -24.674 -10.509 1.00 92.19 478 ASP A C 1
ATOM 3846 O O . ASP A 1 478 ? 3.106 -25.671 -11.189 1.00 92.19 478 ASP A O 1
ATOM 3850 N N . SER A 1 479 ? 3.550 -23.538 -10.656 1.00 91.19 479 SER A N 1
ATOM 3851 C CA . SER A 1 479 ? 4.606 -23.293 -11.651 1.00 91.19 479 SER A CA 1
ATOM 3852 C C . SER A 1 479 ? 4.192 -23.471 -13.122 1.00 91.19 479 SER A C 1
ATOM 3854 O O . SER A 1 479 ? 5.056 -23.532 -14.002 1.00 91.19 479 SER A O 1
ATOM 3856 N N . ARG A 1 480 ? 2.889 -23.517 -13.438 1.00 93.75 480 ARG A N 1
ATOM 3857 C CA . ARG A 1 480 ? 2.393 -23.666 -14.814 1.00 93.75 480 ARG A CA 1
ATOM 3858 C C . ARG A 1 480 ? 2.053 -22.307 -15.421 1.00 93.75 480 ARG A C 1
ATOM 3860 O O . ARG A 1 480 ? 1.012 -21.714 -15.146 1.00 93.75 480 ARG A O 1
ATOM 3867 N N . TRP A 1 481 ? 2.918 -21.849 -16.317 1.00 92.56 481 TRP A N 1
ATOM 3868 C CA . TRP A 1 481 ? 2.757 -20.600 -17.066 1.00 92.56 481 TRP A CA 1
ATOM 3869 C C . TRP A 1 481 ? 2.010 -20.820 -18.387 1.00 92.56 481 TRP A C 1
ATOM 3871 O O . TRP A 1 481 ? 2.025 -21.918 -18.951 1.00 92.56 481 TRP A O 1
ATOM 3881 N N . SER A 1 482 ? 1.355 -19.779 -18.898 1.00 89.44 482 SER A N 1
ATOM 3882 C CA . SER A 1 482 ? 0.816 -19.773 -20.262 1.00 89.44 482 SER A CA 1
ATOM 3883 C C . SER A 1 482 ? 1.901 -19.686 -21.329 1.00 89.44 482 SER A C 1
ATOM 3885 O O . SER A 1 482 ? 3.058 -19.394 -21.044 1.00 89.44 482 SER A O 1
ATOM 3887 N N . ALA A 1 483 ? 1.505 -19.902 -22.587 1.00 85.44 483 ALA A N 1
ATOM 3888 C CA . ALA A 1 483 ? 2.404 -19.857 -23.741 1.00 85.44 483 ALA A CA 1
ATOM 3889 C C . ALA A 1 483 ? 3.087 -18.490 -23.944 1.00 85.44 483 ALA A C 1
ATOM 3891 O O . ALA A 1 483 ? 4.221 -18.441 -24.412 1.00 85.44 483 ALA A O 1
ATOM 3892 N N . ASP A 1 484 ? 2.423 -17.392 -23.566 1.00 79.56 484 ASP A N 1
ATOM 3893 C CA . ASP A 1 484 ? 2.998 -16.038 -23.573 1.00 79.56 484 ASP A CA 1
ATOM 3894 C C . ASP A 1 484 ? 4.017 -15.806 -22.438 1.00 79.56 484 ASP A C 1
ATOM 3896 O O . ASP A 1 484 ? 4.731 -14.808 -22.455 1.00 79.56 484 ASP A O 1
ATOM 3900 N N . ASN A 1 485 ? 4.110 -16.730 -21.473 1.00 81.69 485 ASN A N 1
ATOM 3901 C CA . ASN A 1 485 ? 4.929 -16.654 -20.264 1.00 81.69 485 ASN A CA 1
ATOM 3902 C C . ASN A 1 485 ? 4.655 -15.436 -19.364 1.00 81.69 485 ASN A C 1
ATOM 3904 O O . ASN A 1 485 ? 5.483 -15.126 -18.511 1.00 81.69 485 ASN A O 1
ATOM 3908 N N . GLN A 1 486 ? 3.516 -14.756 -19.524 1.00 81.06 486 GLN A N 1
ATOM 3909 C CA . GLN A 1 486 ? 3.208 -13.541 -18.759 1.00 81.06 486 GLN A CA 1
ATOM 3910 C C . GLN A 1 486 ? 2.302 -13.790 -17.556 1.00 81.06 486 GLN A C 1
ATOM 3912 O O . GLN A 1 486 ? 2.210 -12.968 -16.650 1.00 81.06 486 GLN A O 1
ATOM 3917 N N . THR A 1 487 ? 1.600 -14.914 -17.557 1.00 88.75 487 THR A N 1
ATOM 3918 C CA . THR A 1 487 ? 0.490 -15.187 -16.644 1.00 88.75 487 THR A CA 1
ATOM 3919 C C . THR A 1 487 ? 0.400 -16.686 -16.374 1.00 88.75 487 THR A C 1
ATOM 3921 O O . THR A 1 487 ? 1.017 -17.509 -17.059 1.00 88.75 487 THR A O 1
ATOM 3924 N N . CYS A 1 488 ? -0.362 -17.064 -15.354 1.00 92.44 488 CYS A N 1
ATOM 3925 C CA . CYS A 1 488 ? -0.562 -18.470 -15.032 1.00 92.44 488 CYS A CA 1
ATOM 3926 C C . CYS A 1 488 ? -1.504 -19.136 -16.029 1.00 92.44 488 CYS A C 1
ATOM 3928 O O . CYS A 1 488 ? -2.396 -18.498 -16.602 1.00 92.44 488 CYS A O 1
ATOM 3930 N N . ARG A 1 489 ? -1.278 -20.433 -16.260 1.00 92.12 489 ARG A N 1
ATOM 3931 C CA . ARG A 1 489 ? -2.188 -21.266 -17.048 1.00 92.12 489 ARG A CA 1
ATOM 3932 C C . ARG A 1 489 ? -3.530 -21.402 -16.335 1.00 92.12 489 ARG A C 1
ATOM 3934 O O . ARG A 1 489 ? -4.562 -21.328 -16.991 1.00 92.12 489 ARG A O 1
ATOM 3941 N N . ASP A 1 490 ? -3.483 -21.585 -15.018 1.00 92.00 490 ASP A N 1
ATOM 3942 C CA . ASP A 1 490 ? -4.631 -21.476 -14.127 1.00 92.00 490 ASP A CA 1
ATOM 3943 C C . ASP A 1 490 ? -4.513 -20.179 -13.318 1.00 92.00 490 ASP A C 1
ATOM 3945 O O . ASP A 1 490 ? -3.573 -19.998 -12.542 1.00 92.00 490 ASP A O 1
ATOM 3949 N N . VAL A 1 491 ? -5.435 -19.241 -13.531 1.00 90.25 491 VAL A N 1
ATOM 3950 C CA . VAL A 1 491 ? -5.361 -17.918 -12.903 1.00 90.25 491 VAL A CA 1
ATOM 3951 C C . VAL A 1 491 ? -5.614 -17.962 -11.400 1.00 90.25 491 VAL A C 1
ATOM 3953 O O . VAL A 1 491 ? -5.081 -17.099 -10.700 1.00 90.25 491 VAL A O 1
ATOM 3956 N N . SER A 1 492 ? -6.330 -18.966 -10.874 1.00 88.69 492 SER A N 1
ATOM 3957 C CA . SER A 1 492 ? -6.523 -19.105 -9.422 1.00 88.69 492 SER A CA 1
ATOM 3958 C C . SER A 1 492 ? -5.237 -19.476 -8.680 1.00 88.69 492 SER A C 1
ATOM 3960 O O . SER A 1 492 ? -5.125 -19.221 -7.479 1.00 88.69 492 SER A O 1
ATOM 3962 N N . GLU A 1 493 ? -4.236 -20.008 -9.386 1.00 93.44 493 GLU A N 1
ATOM 3963 C CA . GLU A 1 493 ? -2.900 -20.289 -8.846 1.00 93.44 493 GLU A CA 1
ATOM 3964 C C . GLU A 1 493 ? -1.978 -19.061 -8.849 1.00 93.44 493 GLU A C 1
ATOM 3966 O O . GLU A 1 493 ? -0.847 -19.134 -8.362 1.00 93.44 493 GLU A O 1
ATOM 3971 N N . THR A 1 494 ? -2.443 -17.914 -9.355 1.00 93.75 494 THR A N 1
ATOM 3972 C CA . THR A 1 494 ? -1.670 -16.670 -9.305 1.00 93.75 494 THR A CA 1
ATOM 3973 C C . THR A 1 494 ? -1.512 -16.221 -7.855 1.00 93.75 494 THR A C 1
ATOM 3975 O O . THR A 1 494 ? -2.473 -16.171 -7.082 1.00 93.75 494 THR A O 1
ATOM 3978 N N . ARG A 1 495 ? -0.285 -15.880 -7.470 1.00 94.75 495 ARG A N 1
ATOM 3979 C CA . ARG A 1 495 ? 0.032 -15.224 -6.199 1.00 94.75 495 ARG A CA 1
ATOM 3980 C C . ARG A 1 495 ? 0.748 -13.920 -6.499 1.00 94.75 495 ARG A C 1
ATOM 3982 O O . ARG A 1 495 ? 1.618 -13.887 -7.3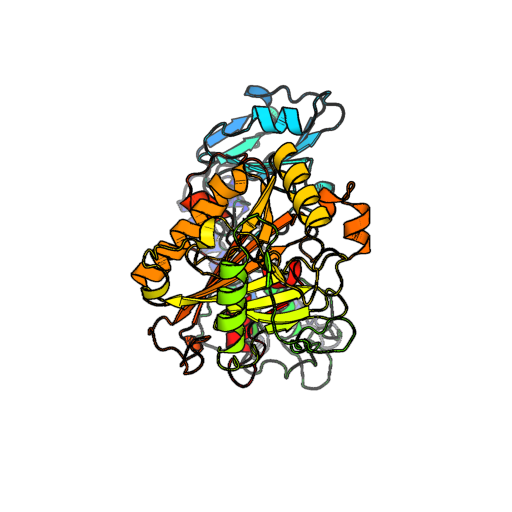69 1.00 94.75 495 ARG A O 1
ATOM 3989 N N . ALA A 1 496 ? 0.377 -12.878 -5.765 1.00 96.31 496 ALA A N 1
ATOM 3990 C CA . ALA A 1 496 ? 0.955 -11.552 -5.885 1.00 96.31 496 ALA A CA 1
ATOM 3991 C C . ALA A 1 496 ? 1.654 -11.144 -4.585 1.00 96.31 496 ALA A C 1
ATOM 3993 O O . ALA A 1 496 ? 1.188 -11.475 -3.496 1.00 96.31 496 ALA A O 1
ATOM 3994 N N . LEU A 1 497 ? 2.763 -10.425 -4.718 1.00 98.06 497 LEU A N 1
ATOM 3995 C CA . LEU A 1 497 ? 3.421 -9.701 -3.637 1.00 98.06 497 LEU A CA 1
ATOM 3996 C C . LEU A 1 497 ? 3.780 -8.320 -4.176 1.00 98.06 497 LEU A C 1
ATOM 3998 O O . LEU A 1 497 ? 4.438 -8.224 -5.211 1.00 98.06 497 LEU A O 1
ATOM 4002 N N . ALA A 1 498 ? 3.304 -7.266 -3.524 1.00 98.62 498 ALA A N 1
ATOM 4003 C CA . ALA A 1 498 ? 3.430 -5.904 -4.019 1.00 98.62 498 ALA A CA 1
ATOM 4004 C C . ALA A 1 498 ? 4.008 -4.969 -2.951 1.00 98.62 498 ALA A C 1
ATOM 4006 O O . ALA A 1 498 ? 3.743 -5.134 -1.761 1.00 98.62 498 ALA A O 1
ATOM 4007 N N . PHE A 1 499 ? 4.803 -4.003 -3.408 1.00 98.75 499 PHE A N 1
ATOM 4008 C CA . PHE A 1 499 ? 5.548 -3.049 -2.589 1.00 98.75 499 PHE A CA 1
ATOM 4009 C C . PHE A 1 499 ? 5.375 -1.634 -3.125 1.00 98.75 499 PHE A C 1
ATOM 4011 O O . PHE A 1 499 ? 5.309 -1.455 -4.344 1.00 98.75 499 PHE A O 1
ATOM 4018 N N . ILE A 1 500 ? 5.394 -0.647 -2.230 1.00 98.75 500 ILE A N 1
ATOM 4019 C CA . ILE A 1 500 ? 5.518 0.778 -2.555 1.00 98.75 500 ILE A CA 1
ATOM 4020 C C . ILE A 1 500 ? 6.583 1.361 -1.631 1.00 98.75 500 ILE A C 1
ATOM 4022 O O . ILE A 1 500 ? 6.338 1.530 -0.443 1.00 98.75 500 ILE A O 1
ATOM 4026 N N . LEU A 1 501 ? 7.768 1.644 -2.169 1.00 98.56 501 LEU A N 1
ATOM 4027 C CA . LEU A 1 501 ? 8.895 2.163 -1.399 1.00 98.56 501 LEU A CA 1
ATOM 4028 C C . LEU A 1 501 ? 9.039 3.678 -1.610 1.00 98.56 501 LEU A C 1
ATOM 4030 O O . LEU A 1 501 ? 9.077 4.110 -2.769 1.00 98.56 501 LEU A O 1
ATOM 4034 N N . PRO A 1 502 ? 9.165 4.486 -0.545 1.00 97.94 502 PRO A N 1
ATOM 4035 C CA . PRO A 1 502 ? 9.393 5.922 -0.671 1.00 97.94 502 PRO A CA 1
ATOM 4036 C C . PRO A 1 502 ? 10.793 6.215 -1.220 1.00 97.94 502 PRO A C 1
ATOM 4038 O O . PRO A 1 502 ? 11.796 5.706 -0.722 1.00 97.94 502 PRO A O 1
ATOM 4041 N N . ASN A 1 503 ? 10.876 7.054 -2.255 1.00 96.62 503 ASN A N 1
ATOM 4042 C CA . ASN A 1 503 ? 12.141 7.526 -2.823 1.00 96.62 503 ASN A CA 1
ATOM 4043 C C . ASN A 1 503 ? 12.645 8.726 -2.010 1.00 96.62 503 ASN A C 1
ATOM 4045 O O . ASN A 1 503 ? 12.541 9.884 -2.428 1.00 96.62 503 ASN A O 1
ATOM 4049 N N . VAL A 1 504 ? 13.164 8.428 -0.823 1.00 94.88 504 VAL A N 1
ATOM 4050 C CA . VAL A 1 504 ? 13.668 9.379 0.179 1.00 94.88 504 VAL A CA 1
ATOM 4051 C C . VAL A 1 504 ? 15.151 9.114 0.477 1.00 94.88 504 VAL A C 1
ATOM 4053 O O . VAL A 1 504 ? 15.642 8.014 0.203 1.00 94.88 504 VAL A O 1
ATOM 4056 N N . PRO A 1 505 ? 15.907 10.107 0.982 1.00 92.00 505 PRO A N 1
ATOM 4057 C CA . PRO A 1 505 ? 17.342 9.950 1.183 1.00 92.00 505 PRO A CA 1
ATOM 4058 C C . PRO A 1 505 ? 17.710 9.120 2.423 1.00 92.00 505 PRO A C 1
ATOM 4060 O O . PRO A 1 505 ? 18.881 8.760 2.577 1.00 92.00 505 PRO A O 1
ATOM 4063 N N . ASP A 1 506 ? 16.758 8.797 3.290 1.00 90.31 506 ASP A N 1
ATOM 4064 C CA . ASP A 1 506 ? 17.000 8.122 4.555 1.00 90.31 506 ASP A CA 1
ATOM 4065 C C . ASP A 1 506 ? 15.839 7.219 4.984 1.00 90.31 506 ASP A C 1
ATOM 4067 O O . ASP A 1 506 ? 14.688 7.421 4.618 1.00 90.31 506 ASP A O 1
ATOM 4071 N N . ASP A 1 507 ? 16.167 6.193 5.769 1.00 94.00 507 ASP A N 1
ATOM 4072 C CA . ASP A 1 507 ? 15.196 5.473 6.584 1.00 94.00 507 ASP A CA 1
ATOM 4073 C C . ASP A 1 507 ? 15.232 6.068 7.995 1.00 94.00 507 ASP A C 1
ATOM 4075 O O . ASP A 1 507 ? 16.254 5.990 8.687 1.00 94.00 507 ASP A O 1
ATOM 4079 N N . LEU A 1 508 ? 14.119 6.673 8.412 1.00 95.81 508 LEU A N 1
ATOM 4080 C CA . LEU A 1 508 ? 13.976 7.276 9.737 1.00 95.81 508 LEU A CA 1
ATOM 4081 C C . LEU A 1 508 ? 14.074 6.245 10.870 1.00 95.81 508 LEU A C 1
ATOM 4083 O O . LEU A 1 508 ? 14.403 6.603 12.003 1.00 95.81 508 LEU A O 1
ATOM 4087 N N . ASN A 1 509 ? 13.810 4.974 10.570 1.00 96.94 509 ASN A N 1
ATOM 4088 C CA . ASN A 1 509 ? 13.683 3.909 11.555 1.00 96.94 509 ASN A CA 1
ATOM 4089 C C . ASN A 1 509 ? 14.903 2.984 11.619 1.00 96.94 509 ASN A C 1
ATOM 4091 O O . ASN A 1 509 ? 15.041 2.275 12.612 1.00 96.94 509 ASN A O 1
ATOM 4095 N N . CYS A 1 510 ? 15.800 3.021 10.626 1.00 95.75 510 CYS A N 1
ATOM 4096 C CA . CYS A 1 510 ? 16.916 2.076 10.474 1.00 95.75 510 CYS A CA 1
ATOM 4097 C C . CYS A 1 510 ? 16.463 0.607 10.589 1.00 95.75 510 CYS A C 1
ATOM 4099 O O . CYS A 1 510 ? 17.066 -0.177 11.326 1.00 95.75 510 CYS A O 1
ATOM 4101 N N . LEU A 1 511 ? 15.375 0.254 9.903 1.00 96.62 511 LEU A N 1
ATOM 4102 C CA . LEU A 1 511 ? 14.821 -1.096 9.927 1.00 96.62 511 LEU A CA 1
ATOM 4103 C C . LEU A 1 511 ? 15.770 -2.085 9.250 1.00 96.62 511 LEU A C 1
ATOM 4105 O O . LEU A 1 511 ? 16.465 -1.762 8.283 1.00 96.62 511 LEU A O 1
ATOM 4109 N N . GLU A 1 512 ? 15.730 -3.332 9.714 1.00 96.44 512 GLU A N 1
ATOM 4110 C CA . GLU A 1 512 ? 16.386 -4.423 9.002 1.00 96.44 512 GLU A CA 1
ATOM 4111 C C . GLU A 1 512 ? 15.782 -4.583 7.593 1.00 96.44 512 GLU A C 1
ATOM 4113 O O . GLU A 1 512 ? 14.573 -4.398 7.412 1.00 96.44 512 GLU A O 1
ATOM 4118 N N . PRO A 1 513 ? 16.573 -4.979 6.577 1.00 97.12 513 PRO A N 1
ATOM 4119 C CA . PRO A 1 513 ? 16.149 -4.974 5.175 1.00 97.12 513 PRO A CA 1
ATOM 4120 C C . PRO A 1 513 ? 14.795 -5.636 4.896 1.00 97.12 513 PRO A C 1
ATOM 4122 O O . PRO A 1 513 ? 13.960 -5.084 4.183 1.00 97.12 513 PRO A O 1
ATOM 4125 N N . MET A 1 514 ? 14.563 -6.825 5.457 1.00 97.25 514 MET A N 1
ATOM 4126 C CA . MET A 1 514 ? 13.320 -7.572 5.237 1.00 97.25 514 MET A CA 1
ATOM 4127 C C . MET A 1 514 ? 12.134 -6.952 5.975 1.00 97.25 514 MET A C 1
ATOM 4129 O O . MET A 1 514 ? 11.020 -6.967 5.458 1.00 97.25 514 MET A O 1
ATOM 4133 N N . GLU A 1 515 ? 12.370 -6.366 7.146 1.00 97.00 515 GLU A N 1
ATOM 4134 C CA . GLU A 1 515 ? 11.341 -5.653 7.896 1.00 97.00 515 GLU A CA 1
ATOM 4135 C C . GLU A 1 515 ? 10.934 -4.367 7.169 1.00 97.00 515 GLU A C 1
ATOM 4137 O O . GLU A 1 515 ? 9.743 -4.129 6.981 1.00 97.00 515 GLU A O 1
ATOM 4142 N N . TYR A 1 516 ? 11.902 -3.601 6.651 1.00 97.75 516 TYR A N 1
ATOM 4143 C CA . TYR A 1 516 ? 11.633 -2.423 5.824 1.00 97.75 516 TYR A CA 1
ATOM 4144 C C . TYR A 1 516 ? 10.730 -2.765 4.630 1.00 97.75 516 TYR A C 1
ATOM 4146 O O . TYR A 1 516 ? 9.748 -2.068 4.361 1.00 97.75 516 TYR A O 1
ATOM 4154 N N . LEU A 1 517 ? 11.040 -3.855 3.917 1.00 98.38 517 LEU A N 1
ATOM 4155 C CA . LEU A 1 517 ? 10.232 -4.307 2.782 1.00 98.38 517 LEU A CA 1
ATOM 4156 C C . LEU A 1 517 ? 8.838 -4.764 3.209 1.00 98.38 517 LEU A C 1
ATOM 4158 O O . LEU A 1 517 ? 7.874 -4.467 2.509 1.00 98.38 517 LEU A O 1
ATOM 4162 N N . PHE A 1 518 ? 8.720 -5.471 4.334 1.00 97.94 518 PHE A N 1
ATOM 4163 C CA . PHE A 1 518 ? 7.434 -5.931 4.850 1.00 97.94 518 PHE A CA 1
ATOM 4164 C C . PHE A 1 518 ? 6.511 -4.763 5.213 1.00 97.94 518 PHE A C 1
ATOM 4166 O O . PHE A 1 518 ? 5.364 -4.716 4.767 1.00 97.94 518 PHE A O 1
ATOM 4173 N N . VAL A 1 519 ? 7.036 -3.779 5.944 1.00 97.06 519 VAL A N 1
ATOM 4174 C CA . VAL A 1 519 ? 6.305 -2.570 6.350 1.00 97.06 519 VAL A CA 1
ATOM 4175 C C . VAL A 1 519 ? 5.766 -1.806 5.137 1.00 97.06 519 VAL A C 1
ATOM 4177 O O . VAL A 1 519 ? 4.636 -1.315 5.172 1.00 97.06 519 VAL A O 1
ATOM 4180 N N . ASN A 1 520 ? 6.542 -1.780 4.050 1.00 98.25 520 ASN A N 1
ATOM 4181 C CA . ASN A 1 520 ? 6.215 -1.119 2.785 1.00 98.25 520 ASN A CA 1
ATOM 4182 C C . ASN A 1 520 ? 5.555 -2.046 1.742 1.00 98.25 520 ASN A C 1
ATOM 4184 O O . ASN A 1 520 ? 5.549 -1.744 0.541 1.00 98.25 520 ASN A O 1
ATOM 4188 N N . THR A 1 521 ? 4.989 -3.178 2.168 1.00 98.50 521 THR A N 1
ATOM 4189 C CA . THR A 1 521 ? 4.050 -3.927 1.323 1.00 98.50 521 THR A CA 1
ATOM 4190 C C . THR A 1 521 ? 2.800 -3.090 1.044 1.00 98.50 521 THR A C 1
ATOM 4192 O O . THR A 1 521 ? 2.478 -2.149 1.769 1.00 98.50 521 THR A O 1
ATOM 4195 N N . ALA A 1 522 ? 2.103 -3.390 -0.048 1.00 98.12 522 ALA A N 1
ATOM 4196 C CA . ALA A 1 522 ? 0.877 -2.696 -0.423 1.00 98.12 522 ALA A CA 1
ATOM 4197 C C . ALA A 1 522 ? -0.028 -3.594 -1.263 1.00 98.12 522 ALA A C 1
ATOM 4199 O O . ALA A 1 522 ? 0.434 -4.539 -1.912 1.00 98.12 522 ALA A O 1
ATOM 4200 N N . ARG A 1 523 ? -1.319 -3.268 -1.328 1.00 98.19 523 ARG A N 1
ATOM 4201 C CA . ARG A 1 523 ? -2.239 -3.928 -2.257 1.00 98.19 523 ARG A CA 1
ATOM 4202 C C . ARG A 1 523 ? -1.926 -3.456 -3.672 1.00 98.19 523 ARG A C 1
ATOM 4204 O O . ARG A 1 523 ? -1.517 -2.316 -3.891 1.00 98.19 523 ARG A O 1
ATOM 4211 N N . ILE A 1 524 ? -2.212 -4.292 -4.668 1.00 98.25 524 ILE A N 1
ATOM 4212 C CA . ILE A 1 524 ? -2.158 -3.842 -6.067 1.00 98.25 524 ILE A CA 1
ATOM 4213 C C . ILE A 1 524 ? -3.139 -2.680 -6.278 1.00 98.25 524 ILE A C 1
ATOM 4215 O O . ILE A 1 524 ? -2.829 -1.752 -7.016 1.00 98.25 524 ILE A O 1
ATOM 4219 N N . ARG A 1 525 ? -4.270 -2.663 -5.561 1.00 97.56 525 ARG A N 1
ATOM 4220 C CA . ARG A 1 525 ? -5.227 -1.555 -5.580 1.00 97.56 525 ARG A CA 1
ATOM 4221 C C . ARG A 1 525 ? -4.612 -0.217 -5.157 1.00 97.56 525 ARG A C 1
ATOM 4223 O O . ARG A 1 525 ? -4.970 0.800 -5.741 1.00 97.56 525 ARG A O 1
ATOM 4230 N N . ASP A 1 526 ? -3.683 -0.212 -4.202 1.00 98.31 526 ASP A N 1
ATOM 4231 C CA . ASP A 1 526 ? -2.983 1.011 -3.787 1.00 98.31 526 ASP A CA 1
ATOM 4232 C C . ASP A 1 526 ? -2.085 1.526 -4.924 1.00 98.31 526 ASP A C 1
ATOM 4234 O O . ASP A 1 526 ? -2.098 2.711 -5.248 1.00 98.31 526 ASP A O 1
ATOM 4238 N N . ILE A 1 527 ? -1.382 0.618 -5.613 1.00 98.12 527 ILE A N 1
ATOM 4239 C CA . ILE A 1 527 ? -0.573 0.944 -6.800 1.00 98.12 527 ILE A CA 1
ATOM 4240 C C . ILE A 1 527 ? -1.454 1.492 -7.929 1.00 98.12 527 ILE A C 1
ATOM 4242 O O . ILE A 1 527 ? -1.082 2.462 -8.585 1.00 98.12 527 ILE A O 1
ATOM 4246 N N . GLU A 1 528 ? -2.627 0.904 -8.167 1.00 96.50 528 GLU A N 1
ATOM 4247 C CA . GLU A 1 528 ? -3.574 1.392 -9.178 1.00 96.50 528 GLU A CA 1
ATOM 4248 C C . GLU A 1 528 ? -4.045 2.818 -8.896 1.00 96.50 528 GLU A C 1
ATOM 4250 O O . GLU A 1 528 ? -4.109 3.627 -9.817 1.00 96.50 528 GLU A O 1
ATOM 4255 N N . LEU A 1 529 ? -4.350 3.151 -7.638 1.00 95.44 529 LEU A N 1
ATOM 4256 C CA . LEU A 1 529 ? -4.727 4.515 -7.253 1.00 95.44 529 LEU A CA 1
ATOM 4257 C C . LEU A 1 529 ? -3.578 5.499 -7.510 1.00 95.44 529 LEU A C 1
ATOM 4259 O O . LEU A 1 529 ? -3.789 6.544 -8.123 1.00 95.44 529 LEU A O 1
ATOM 4263 N N . LEU A 1 530 ? -2.359 5.118 -7.129 1.00 95.06 530 LEU A N 1
ATOM 4264 C CA . LEU A 1 530 ? -1.145 5.937 -7.219 1.00 95.06 530 LEU A CA 1
ATOM 4265 C C . LEU A 1 530 ? -0.541 6.045 -8.628 1.00 95.06 530 LEU A C 1
ATOM 4267 O O . LEU A 1 530 ? 0.389 6.821 -8.852 1.00 95.06 530 LEU A O 1
ATOM 4271 N N . THR A 1 531 ? -1.051 5.276 -9.592 1.00 93.25 531 THR A N 1
ATOM 4272 C CA . THR A 1 531 ? -0.569 5.286 -10.984 1.00 93.25 531 THR A CA 1
ATOM 4273 C C . THR A 1 531 ? -1.675 5.573 -12.000 1.00 93.25 531 THR A C 1
ATOM 4275 O O . THR A 1 531 ? -1.395 6.013 -13.110 1.00 93.25 531 THR A O 1
ATOM 4278 N N . GLY A 1 532 ? -2.944 5.328 -11.686 1.00 92.00 532 GLY A N 1
ATOM 4279 C CA . GLY A 1 532 ? -4.025 5.343 -12.677 1.00 92.00 532 GLY A CA 1
ATOM 4280 C C . GLY A 1 532 ? -3.988 4.161 -13.658 1.00 92.00 532 GLY A C 1
ATOM 4281 O O . GLY A 1 532 ? -4.755 4.151 -14.626 1.00 92.00 532 GLY A O 1
ATOM 4282 N N . LEU A 1 533 ? -3.114 3.172 -13.427 1.00 93.62 533 LEU A N 1
ATOM 4283 C CA . LEU A 1 533 ? -3.158 1.875 -14.099 1.00 93.62 533 LEU A CA 1
ATOM 4284 C C . LEU A 1 533 ? -4.267 1.006 -13.499 1.00 93.62 533 LEU A C 1
ATOM 4286 O O . LEU A 1 533 ? -4.678 1.185 -12.355 1.00 93.62 533 LEU A O 1
ATOM 4290 N N . GLU A 1 534 ? -4.719 0.025 -14.268 1.00 93.94 534 GLU A N 1
ATOM 4291 C CA . GLU A 1 534 ? -5.583 -1.049 -13.793 1.00 93.94 534 GLU A CA 1
ATOM 4292 C C . GLU A 1 534 ? -5.007 -2.397 -14.220 1.00 93.94 534 GLU A C 1
ATOM 4294 O O . GLU A 1 534 ? -4.705 -2.599 -15.398 1.00 93.94 534 GLU A O 1
ATOM 4299 N N . PHE A 1 535 ? -4.864 -3.327 -13.277 1.00 94.19 535 PHE A N 1
ATOM 4300 C CA . PHE A 1 535 ? -4.305 -4.653 -13.525 1.00 94.19 535 PHE A CA 1
ATOM 4301 C C . PHE A 1 535 ? -5.403 -5.722 -13.619 1.00 94.19 535 PHE A C 1
ATOM 4303 O O . PHE A 1 535 ? -6.503 -5.590 -13.081 1.00 94.19 535 PHE A O 1
ATOM 4310 N N . PHE A 1 536 ? -5.075 -6.824 -14.294 1.00 92.44 536 PHE A N 1
ATOM 4311 C CA . PHE A 1 536 ? -5.941 -7.988 -14.514 1.00 92.44 536 PHE A CA 1
ATOM 4312 C C . PHE A 1 536 ? -7.236 -7.658 -15.270 1.00 92.44 536 PHE A C 1
ATOM 4314 O O . PHE A 1 536 ? -8.287 -8.220 -14.973 1.00 92.44 536 PHE A O 1
ATOM 4321 N N . ILE A 1 537 ? -7.179 -6.749 -16.251 1.00 90.94 537 ILE A N 1
ATOM 4322 C CA . ILE A 1 537 ? -8.372 -6.253 -16.966 1.00 90.94 537 ILE A CA 1
ATOM 4323 C C . ILE A 1 537 ? -8.962 -7.244 -17.983 1.00 90.94 537 ILE A C 1
ATOM 4325 O O . ILE A 1 537 ? -10.120 -7.105 -18.374 1.00 90.94 537 ILE A O 1
ATOM 4329 N N . ASP A 1 538 ? -8.196 -8.253 -18.409 1.00 88.75 538 ASP A N 1
ATOM 4330 C CA . ASP A 1 538 ? -8.664 -9.260 -19.365 1.00 88.75 538 ASP A CA 1
ATOM 4331 C C . ASP A 1 538 ? -9.694 -10.191 -18.714 1.00 88.75 538 ASP A C 1
ATOM 4333 O O . ASP A 1 538 ? -9.346 -11.180 -18.067 1.00 88.75 538 ASP A O 1
ATOM 4337 N N . ARG A 1 539 ? -10.979 -9.881 -18.912 1.00 86.12 539 ARG A N 1
ATOM 4338 C CA . ARG A 1 539 ? -12.106 -10.635 -18.343 1.00 86.12 539 ARG A CA 1
ATOM 4339 C C . ARG A 1 539 ? -12.346 -12.003 -18.978 1.00 86.12 539 ARG A C 1
ATOM 4341 O O . ARG A 1 539 ? -13.082 -12.797 -18.400 1.00 86.12 539 ARG A O 1
ATOM 4348 N N . ASN A 1 540 ? -11.725 -12.307 -20.120 1.00 85.75 540 ASN A N 1
ATOM 4349 C CA . ASN A 1 540 ? -11.732 -13.675 -20.650 1.00 85.75 540 ASN A CA 1
ATOM 4350 C C . ASN A 1 540 ? -10.773 -14.578 -19.871 1.00 85.75 540 ASN A C 1
ATOM 4352 O O . ASN A 1 540 ? -10.888 -15.801 -19.930 1.00 85.75 540 ASN A O 1
ATOM 4356 N N . ARG A 1 541 ? -9.811 -13.968 -19.172 1.00 85.75 541 ARG A N 1
ATOM 4357 C CA . ARG A 1 541 ? -8.747 -14.659 -18.461 1.00 85.75 541 ARG A CA 1
ATOM 4358 C C . ARG A 1 541 ? -8.930 -14.632 -16.952 1.00 85.75 541 ARG A C 1
ATOM 4360 O O . ARG A 1 541 ? -8.815 -15.672 -16.316 1.00 85.75 541 ARG A O 1
ATOM 4367 N N . TYR A 1 542 ? -9.206 -13.458 -16.400 1.00 86.88 542 TYR A N 1
ATOM 4368 C CA . TYR A 1 542 ? -9.501 -13.247 -14.992 1.00 86.88 542 TYR A CA 1
ATOM 4369 C C . TYR A 1 542 ? -10.984 -12.928 -14.861 1.00 86.88 542 TYR A C 1
ATOM 4371 O O . TYR A 1 542 ? -11.423 -11.843 -15.252 1.00 86.88 542 TYR A O 1
ATOM 4379 N N . ASP A 1 543 ? -11.769 -13.856 -14.312 1.00 87.31 543 ASP A N 1
ATOM 4380 C CA . ASP A 1 543 ? -13.128 -13.507 -13.915 1.00 87.31 543 ASP A CA 1
ATOM 4381 C C . ASP A 1 543 ? -13.098 -12.386 -12.862 1.00 87.31 543 ASP A C 1
ATOM 4383 O O . ASP A 1 543 ? -12.086 -12.147 -12.196 1.00 87.31 543 ASP A O 1
ATOM 4387 N N . GLU A 1 544 ? -14.213 -11.667 -12.736 1.00 85.00 544 GLU A N 1
ATOM 4388 C CA . GLU A 1 544 ? -14.290 -10.464 -11.903 1.00 85.00 544 GLU A CA 1
ATOM 4389 C C . GLU A 1 544 ? -13.873 -10.730 -10.450 1.00 85.00 544 GLU A C 1
ATOM 4391 O O . GLU A 1 544 ? -13.134 -9.938 -9.869 1.00 85.00 544 GLU A O 1
ATOM 4396 N N . ASN A 1 545 ? -14.285 -11.870 -9.884 1.00 85.06 545 ASN A N 1
ATOM 4397 C CA . ASN A 1 545 ? -14.015 -12.195 -8.487 1.00 85.06 545 ASN A CA 1
ATOM 4398 C C . ASN A 1 545 ? -12.522 -12.445 -8.271 1.00 85.06 545 ASN A C 1
ATOM 4400 O O . ASN A 1 545 ? -11.938 -11.925 -7.319 1.00 85.06 545 ASN A O 1
ATOM 4404 N N . VAL A 1 546 ? -11.881 -13.202 -9.168 1.00 88.69 546 VAL A N 1
ATOM 4405 C CA . VAL A 1 546 ? -10.432 -13.440 -9.102 1.00 88.69 546 VAL A CA 1
ATOM 4406 C C . VAL A 1 546 ? -9.657 -12.136 -9.291 1.00 88.69 546 VAL A C 1
ATOM 4408 O O . VAL A 1 546 ? -8.736 -11.869 -8.515 1.00 88.69 546 VAL A O 1
ATOM 4411 N N . ALA A 1 547 ? -10.045 -11.305 -10.264 1.00 90.94 547 ALA A N 1
ATOM 4412 C CA . ALA A 1 547 ? -9.394 -10.024 -10.531 1.00 90.94 547 ALA A CA 1
ATOM 4413 C C . ALA A 1 547 ? -9.468 -9.081 -9.319 1.00 90.94 547 ALA A C 1
ATOM 4415 O O . ALA A 1 547 ? -8.437 -8.583 -8.863 1.00 90.94 547 ALA A O 1
ATOM 4416 N N . VAL A 1 548 ? -10.662 -8.867 -8.756 1.00 91.38 548 VAL A N 1
ATOM 4417 C CA . VAL A 1 548 ? -10.857 -7.989 -7.592 1.00 91.38 548 VAL A CA 1
ATOM 4418 C C . VAL A 1 548 ? -10.121 -8.531 -6.369 1.00 91.38 548 VAL A C 1
ATOM 4420 O O . VAL A 1 548 ? -9.379 -7.786 -5.727 1.00 91.38 548 VAL A O 1
ATOM 4423 N N . ARG A 1 549 ? -10.235 -9.835 -6.083 1.00 91.50 549 ARG A N 1
ATOM 4424 C CA . ARG A 1 549 ? -9.537 -10.459 -4.952 1.00 91.50 549 ARG A CA 1
ATOM 4425 C C . ARG A 1 549 ? -8.031 -10.239 -5.038 1.00 91.50 549 ARG A C 1
ATOM 4427 O O . ARG A 1 549 ? -7.428 -9.826 -4.053 1.00 91.50 549 ARG A O 1
ATOM 4434 N N . MET A 1 550 ? -7.432 -10.458 -6.209 1.00 93.19 550 MET A N 1
ATOM 4435 C CA . MET A 1 550 ? -5.999 -10.228 -6.417 1.00 93.19 550 MET A CA 1
ATOM 4436 C C . MET A 1 550 ? -5.605 -8.760 -6.234 1.00 93.19 550 MET A C 1
ATOM 4438 O O . MET A 1 550 ? -4.554 -8.482 -5.658 1.00 93.19 550 MET A O 1
ATOM 4442 N N . ARG A 1 551 ? -6.444 -7.817 -6.681 1.00 95.12 551 ARG A N 1
ATOM 4443 C CA . ARG A 1 551 ? -6.180 -6.376 -6.543 1.00 95.12 551 ARG A CA 1
ATOM 4444 C C . ARG A 1 551 ? -6.191 -5.924 -5.086 1.00 95.12 551 ARG A C 1
ATOM 4446 O O . ARG A 1 551 ? -5.360 -5.112 -4.693 1.00 95.12 551 ARG A O 1
ATOM 4453 N N . THR A 1 552 ? -7.099 -6.473 -4.285 1.00 95.75 552 THR A N 1
ATOM 4454 C CA . THR A 1 552 ? -7.296 -6.099 -2.871 1.00 95.75 552 THR A CA 1
ATOM 4455 C C . THR A 1 552 ? -6.542 -6.971 -1.864 1.00 95.75 552 THR A C 1
ATOM 4457 O O . THR A 1 552 ? -6.692 -6.768 -0.663 1.00 95.75 552 THR A O 1
ATOM 4460 N N . TYR A 1 553 ? -5.780 -7.967 -2.325 1.00 94.75 553 TYR A N 1
ATOM 4461 C CA . TYR A 1 553 ? -5.139 -8.944 -1.447 1.00 94.75 553 TYR A CA 1
ATOM 4462 C C . TYR A 1 553 ? -4.177 -8.275 -0.454 1.00 94.75 553 TYR A C 1
ATOM 4464 O O . TYR A 1 553 ? -3.300 -7.508 -0.863 1.00 94.75 553 TYR A O 1
ATOM 4472 N N . ILE A 1 554 ? -4.337 -8.604 0.832 1.00 93.56 554 ILE A N 1
ATOM 4473 C CA . ILE A 1 554 ? -3.552 -8.066 1.948 1.00 93.56 554 ILE A CA 1
ATOM 4474 C C . ILE A 1 554 ? -2.330 -8.958 2.181 1.00 93.56 554 ILE A C 1
ATOM 4476 O O . ILE A 1 554 ? -2.446 -10.160 2.423 1.00 93.56 554 ILE A O 1
ATOM 4480 N N . GLN A 1 555 ? -1.143 -8.369 2.122 1.00 93.44 555 GLN A N 1
ATOM 4481 C CA . GLN A 1 555 ? 0.125 -9.064 2.300 1.00 93.44 555 GLN A CA 1
ATOM 4482 C C . GLN A 1 555 ? 0.420 -9.202 3.795 1.00 93.44 555 GLN A C 1
ATOM 4484 O O . GLN A 1 555 ? 0.967 -8.299 4.412 1.00 93.44 555 GLN A O 1
ATOM 4489 N N . GLN A 1 556 ? 0.068 -10.346 4.379 1.00 92.56 556 GLN A N 1
ATOM 4490 C CA . GLN A 1 556 ? 0.359 -10.621 5.793 1.00 92.56 556 GLN A CA 1
ATOM 4491 C C . GLN A 1 556 ? 1.809 -11.043 6.044 1.00 92.56 556 GLN A C 1
ATOM 4493 O O . GLN A 1 556 ? 2.298 -10.915 7.156 1.00 92.56 556 GLN A O 1
ATOM 4498 N N . ASN A 1 557 ? 2.502 -11.547 5.019 1.00 94.69 557 ASN A N 1
ATOM 4499 C CA . ASN A 1 557 ? 3.888 -11.996 5.109 1.00 94.69 557 ASN A CA 1
ATOM 4500 C C . ASN A 1 557 ? 4.612 -11.770 3.779 1.00 94.69 557 ASN A C 1
ATOM 4502 O O . ASN A 1 557 ? 3.999 -11.799 2.705 1.00 94.69 557 ASN A O 1
ATOM 4506 N N . LEU A 1 558 ? 5.936 -11.616 3.842 1.00 96.81 558 LEU A N 1
ATOM 4507 C CA . LEU A 1 558 ? 6.782 -11.753 2.660 1.00 96.81 558 LEU A CA 1
ATOM 4508 C C . LEU A 1 558 ? 6.819 -13.218 2.217 1.00 96.81 558 LEU A C 1
ATOM 4510 O O . LEU A 1 558 ? 6.657 -14.136 3.019 1.00 96.81 558 LEU A O 1
ATOM 4514 N N . TRP A 1 559 ? 7.036 -13.453 0.924 1.00 95.62 559 TRP A N 1
ATOM 4515 C CA . TRP A 1 559 ? 7.274 -14.813 0.458 1.00 95.62 559 TRP A CA 1
ATOM 4516 C C . TRP A 1 559 ? 8.574 -15.338 1.047 1.00 95.62 559 TRP A C 1
ATOM 4518 O O . TRP A 1 559 ? 9.592 -14.652 1.017 1.00 95.62 559 TRP A O 1
ATOM 4528 N N . GLU A 1 560 ? 8.552 -16.586 1.501 1.00 90.94 560 GLU A N 1
ATOM 4529 C CA . GLU A 1 560 ? 9.780 -17.295 1.817 1.00 90.94 560 GLU A CA 1
ATOM 4530 C C . GLU A 1 560 ? 10.546 -17.494 0.516 1.00 90.94 560 GLU A C 1
ATOM 4532 O O . GLU A 1 560 ? 10.188 -18.348 -0.297 1.00 90.94 560 GLU A O 1
ATOM 4537 N N . CYS A 1 561 ? 11.575 -16.694 0.311 1.00 89.94 561 CYS A N 1
ATOM 4538 C CA . CYS A 1 561 ? 12.573 -16.814 -0.733 1.00 89.94 561 CYS A CA 1
ATOM 4539 C C . CYS A 1 561 ? 13.905 -17.099 -0.026 1.00 89.94 561 CYS A C 1
ATOM 4541 O O . CYS A 1 561 ? 14.673 -17.893 -0.594 1.00 89.94 561 CYS A O 1
#

Mean predicted aligned error: 6.6 Å

InterPro domains:
  IPR002591 Type I phosphodiesterase/nucleotide pyrophosphatase/phosphate transferase [PF01663] (4-178)
  IPR017850 Alkaline-phosphatase-like, core domain superfamily [G3DSA:3.40.720.10] (1-247)
  IPR017850 Alkaline-phosphatase-like, core domain superfamily [SSF53649] (4-216)
  IPR020821 ENPP1-3/EXOG-like, endonuclease/phosphodiesterase domain [SM00477] (327-542)
  IPR044925 His-Me finger superfamily [SSF54060] (407-547)
  IPR044929 DNA/RNA non-specific endonuclease superfamily [G3DSA:3.40.570.10] (388-560)

Foldseek 3Di:
DVLLVLCPDDPVRRDLDDDDDDCPPVVCLFAPDDVVSNVVRVVVVVVVVVVVCVSCVVVVNQQPDKDKDKDPWFKFFADEEAAVVVQDPCPQWDWDWWLKIAIARGPSVDDLVVVLVSLFQVPLCPFKAKDALLAAFLQVLQHQDPVRHGMIIHGDGNYIYHNHPVRDPPTRMHEDHDCLPPRTDMDIDMDYNFFDPPDDDDDFDPQQVVLVQQQVCPDPPQGGSVRDGSDDDGLHDHPQCQVGTPDGHDDDPDDAFAFAAADAQPPDDDQWFKAWLDPPCVVLRVVQSVQQNPADDAPGPRFKGFDVVQWDWHWDDSRLKIWIFTPQAPQRQTFKIKDWDFLVLQDDDDDPLLVIAIETVRRDNPSVVVVVLQVVLVVVQKHFAFQDLSSNDSCRRYSNRTAIFHNQCVVAQSVLVSVLLSVCNVVQRIKTKMKGAFADLSSSLAGDHPVNLVVSDDDPSSSRHGQKMKMKIKAFQVNAADPSSNAHPQNLSIDIWMFIGGRDNDRSSNHDSQVNRQSRTHALLSVCRRRRMQGRSPCVRAPPNSRSCNRRPDDSHDDDD

Solvent-accessible surface area (backbone atoms only — not comparable to full-atom values): 31658 Å² total; per-residue (Å²): 109,71,71,60,54,44,70,64,40,59,81,93,73,33,68,85,76,84,88,86,88,69,71,66,67,57,57,51,47,26,69,50,86,54,66,68,61,50,52,53,50,51,51,53,51,51,50,52,49,50,52,50,54,51,52,30,48,80,64,72,40,54,72,74,38,76,48,77,50,72,49,94,51,36,61,33,64,53,81,46,79,46,44,47,54,84,79,42,87,55,62,41,48,49,62,45,55,35,30,54,19,24,35,30,78,66,77,40,90,69,53,71,68,60,54,48,62,70,54,43,43,72,55,42,41,72,49,42,35,60,30,40,65,71,68,46,44,70,71,67,73,82,44,64,49,90,86,60,44,64,38,37,39,40,27,34,98,25,28,35,35,24,51,35,79,89,71,58,84,76,62,48,22,52,62,73,52,66,68,81,43,75,50,38,50,50,56,80,46,73,46,30,74,55,38,48,77,99,69,88,80,79,90,79,64,76,61,39,49,63,55,44,60,43,50,47,74,44,53,100,72,81,31,26,59,79,70,41,68,98,75,73,93,69,89,36,61,80,65,62,58,39,84,48,32,68,74,52,71,77,79,73,88,65,86,76,59,45,74,63,42,74,61,54,49,94,84,44,84,70,81,72,42,46,40,49,66,42,92,89,27,57,68,56,21,51,52,48,23,52,52,54,68,70,40,70,86,65,79,78,67,62,43,39,26,24,40,69,90,67,36,34,60,24,36,48,72,65,42,86,29,40,34,24,29,35,71,71,52,98,77,45,58,37,46,33,36,40,40,63,40,39,47,76,62,71,54,92,61,95,60,82,57,82,81,39,41,28,31,49,51,74,81,42,76,60,44,68,62,51,52,49,52,53,52,56,32,50,78,68,54,25,37,76,40,52,64,60,83,48,79,67,44,86,63,42,43,29,51,65,41,26,44,45,37,31,53,50,24,52,74,38,67,50,40,42,54,49,50,53,52,52,37,35,23,65,68,61,46,42,32,32,38,38,32,30,55,24,43,43,82,79,36,72,61,39,41,53,43,72,68,54,48,60,70,75,37,75,60,77,74,53,68,62,41,41,45,25,40,35,40,38,41,36,37,36,77,81,68,46,60,34,96,85,52,72,48,40,62,53,57,88,39,50,45,80,51,32,35,44,43,59,54,41,76,70,70,52,24,56,51,56,65,69,56,48,51,52,65,19,35,34,30,52,48,53,52,24,39,26,50,28,42,39,74,51,60,34,60,93,69,30,48,71,64,60,29,43,46,62,28,64,43,77,80,85,66,76,79,95,86

pLDDT: mean 89.11, std 11.03, range [44.09, 98.75]